Protein AF-A0A815EYW9-F1 (afdb_monomer_lite)

Structure (mmCIF, N/CA/C/O backbone):
data_AF-A0A815EYW9-F1
#
_entry.id   AF-A0A815EYW9-F1
#
loop_
_atom_site.group_PDB
_atom_site.id
_atom_site.type_symbol
_atom_site.label_atom_id
_atom_site.label_alt_id
_atom_site.label_comp_id
_atom_site.label_asym_id
_atom_site.label_entity_id
_atom_site.label_seq_id
_atom_site.pdbx_PDB_ins_code
_atom_site.Cartn_x
_atom_site.Cartn_y
_atom_site.Cartn_z
_atom_site.occupancy
_atom_site.B_iso_or_equiv
_atom_site.auth_seq_id
_atom_site.auth_comp_id
_atom_site.auth_asym_id
_atom_site.auth_atom_id
_atom_site.pdbx_PDB_model_num
ATOM 1 N N . MET A 1 1 ? -16.133 19.645 -0.594 1.00 45.66 1 MET A N 1
ATOM 2 C CA . MET A 1 1 ? -15.242 20.464 0.262 1.00 45.66 1 MET A CA 1
ATOM 3 C C . MET A 1 1 ? -13.765 20.064 0.170 1.00 45.66 1 MET A C 1
ATOM 5 O O . MET A 1 1 ? -12.961 20.954 -0.062 1.00 45.66 1 MET A O 1
ATOM 9 N N . SER A 1 2 ? -13.372 18.782 0.278 1.00 41.81 2 SER A N 1
ATOM 10 C CA . SER A 1 2 ? -11.948 18.373 0.180 1.00 41.81 2 SER A CA 1
ATOM 11 C C . SER A 1 2 ? -11.296 18.682 -1.181 1.00 41.81 2 SER A C 1
ATOM 13 O O . SER A 1 2 ? -10.171 19.174 -1.226 1.00 41.81 2 SER A O 1
ATOM 15 N N . TYR A 1 3 ? -12.027 18.479 -2.282 1.00 49.12 3 TYR A N 1
ATOM 16 C CA . TYR A 1 3 ? -11.547 18.735 -3.647 1.00 49.12 3 TYR A CA 1
ATOM 17 C C . TYR A 1 3 ? -11.274 20.226 -3.934 1.00 49.12 3 TYR A C 1
ATOM 19 O O . TYR A 1 3 ? -10.226 20.585 -4.463 1.00 49.12 3 TYR A O 1
ATOM 27 N N . GLU A 1 4 ? -12.173 21.128 -3.523 1.00 57.00 4 GLU A N 1
ATOM 28 C CA . GLU A 1 4 ? -11.968 22.578 -3.686 1.00 57.00 4 GLU A CA 1
ATOM 29 C C . GLU A 1 4 ? -10.816 23.112 -2.826 1.00 57.00 4 GLU A C 1
ATOM 31 O O . GLU A 1 4 ? -10.097 24.021 -3.247 1.00 57.00 4 GLU A O 1
ATOM 36 N N . TYR A 1 5 ? -10.612 22.536 -1.637 1.00 48.03 5 TYR A N 1
ATOM 37 C CA . TYR A 1 5 ? -9.511 22.916 -0.755 1.00 48.03 5 TYR A CA 1
ATOM 38 C C . TYR A 1 5 ? -8.148 22.507 -1.339 1.00 48.03 5 TYR A C 1
ATOM 40 O O . TYR A 1 5 ? -7.230 23.328 -1.380 1.00 48.03 5 TYR A O 1
ATOM 48 N N . SER A 1 6 ? -8.042 21.286 -1.879 1.00 55.81 6 SER A N 1
ATOM 49 C CA . SER A 1 6 ? -6.850 20.803 -2.597 1.00 55.81 6 SER A CA 1
ATOM 50 C C . SER A 1 6 ? -6.495 21.719 -3.776 1.00 55.81 6 SER A C 1
ATOM 52 O O . SER A 1 6 ? -5.371 22.223 -3.847 1.00 55.81 6 SER A O 1
ATOM 54 N N . LYS A 1 7 ? -7.484 22.077 -4.605 1.00 62.62 7 LYS A N 1
ATOM 55 C CA . LYS A 1 7 ? -7.297 22.977 -5.754 1.00 62.62 7 LYS A CA 1
ATOM 56 C C . LYS A 1 7 ? -6.795 24.372 -5.351 1.00 62.62 7 LYS A C 1
ATOM 58 O O . LYS A 1 7 ? -5.980 24.979 -6.049 1.00 62.62 7 LYS A O 1
ATOM 63 N N . LYS A 1 8 ? -7.258 24.899 -4.210 1.00 62.38 8 LYS A N 1
ATOM 64 C CA . LYS A 1 8 ? -6.829 26.209 -3.687 1.00 62.38 8 LYS A CA 1
ATOM 65 C C . LYS A 1 8 ? -5.396 26.171 -3.139 1.00 62.38 8 LYS A C 1
ATOM 67 O O . LYS A 1 8 ? -4.646 27.125 -3.356 1.00 62.38 8 LYS A O 1
ATOM 72 N N . CYS A 1 9 ? -5.006 25.078 -2.481 1.00 54.28 9 CYS A N 1
ATOM 73 C CA . CYS A 1 9 ? -3.639 24.854 -2.003 1.00 54.28 9 CYS A CA 1
ATOM 74 C C . CYS A 1 9 ? -2.636 24.713 -3.156 1.00 54.28 9 CYS A C 1
ATOM 76 O O . CYS A 1 9 ? -1.601 25.380 -3.132 1.00 54.28 9 CYS A O 1
ATOM 78 N N . GLU A 1 10 ? -2.957 23.929 -4.188 1.00 62.41 10 GLU A N 1
ATOM 79 C CA . GLU A 1 10 ? -2.106 23.779 -5.380 1.00 62.41 10 GLU A CA 1
ATOM 80 C C . GLU A 1 10 ? -1.884 25.121 -6.084 1.00 62.41 10 GLU A C 1
ATOM 82 O O . GLU A 1 10 ? -0.751 25.500 -6.387 1.00 62.41 10 GLU A O 1
ATOM 87 N N . LYS A 1 11 ? -2.956 25.904 -6.248 1.00 63.50 11 LYS A N 1
ATOM 88 C CA . LYS A 1 11 ? -2.894 27.242 -6.848 1.00 63.50 11 LYS A CA 1
ATOM 89 C C . LYS A 1 11 ? -1.984 28.195 -6.070 1.00 63.50 11 LYS A C 1
ATOM 91 O O . LYS A 1 11 ? -1.235 28.965 -6.673 1.00 63.50 11 LYS A O 1
ATOM 96 N N . PHE A 1 12 ? -2.042 28.159 -4.740 1.00 64.94 12 PHE A N 1
ATOM 97 C CA . PHE A 1 12 ? -1.181 28.986 -3.895 1.00 64.94 12 PHE A CA 1
ATOM 98 C C . PHE A 1 12 ? 0.289 28.560 -3.992 1.00 64.94 12 PHE A C 1
ATOM 100 O O . PHE A 1 12 ? 1.167 29.419 -4.097 1.00 64.94 12 PHE A O 1
ATOM 107 N N . LEU A 1 13 ? 0.552 27.250 -4.006 1.00 65.62 13 LEU A N 1
ATOM 108 C CA . LEU A 1 13 ? 1.901 26.700 -4.103 1.00 65.62 13 LEU A CA 1
ATOM 109 C C . LEU A 1 13 ? 2.559 27.102 -5.429 1.00 65.62 13 LEU A C 1
ATOM 111 O O . LEU A 1 13 ? 3.634 27.701 -5.418 1.00 65.62 13 LEU A O 1
ATOM 115 N N . LEU A 1 14 ? 1.877 26.866 -6.556 1.00 67.06 14 LEU A N 1
ATOM 116 C CA . LEU A 1 14 ? 2.385 27.201 -7.890 1.00 67.06 14 LEU A CA 1
ATOM 117 C C . LEU A 1 14 ? 2.622 28.712 -8.025 1.00 67.06 14 LEU A C 1
ATOM 119 O O . LEU A 1 14 ? 3.683 29.122 -8.484 1.00 67.06 14 LEU A O 1
ATOM 123 N N . LYS A 1 15 ? 1.710 29.560 -7.530 1.00 68.75 15 LYS A N 1
ATOM 124 C CA . LYS A 1 15 ? 1.910 31.020 -7.540 1.00 68.75 15 LYS A CA 1
ATOM 125 C C . LYS A 1 15 ? 3.136 31.451 -6.724 1.00 68.75 15 LYS A C 1
ATOM 127 O O . LYS A 1 15 ? 3.850 32.357 -7.134 1.00 68.75 15 LYS A O 1
ATOM 132 N N . LYS A 1 16 ? 3.397 30.812 -5.579 1.00 63.84 16 LYS A N 1
ATOM 133 C CA . LYS A 1 16 ? 4.560 31.124 -4.733 1.00 63.84 16 LYS A CA 1
ATOM 134 C C . LYS A 1 16 ? 5.877 30.661 -5.366 1.00 63.84 16 LYS A C 1
ATOM 136 O O . LYS A 1 16 ? 6.881 31.354 -5.239 1.00 63.84 16 LYS A O 1
ATOM 141 N N . ILE A 1 17 ? 5.865 29.516 -6.046 1.00 64.12 17 ILE A N 1
ATOM 142 C CA . ILE A 1 17 ? 7.034 28.957 -6.739 1.00 64.12 17 ILE A CA 1
ATOM 143 C C . ILE A 1 17 ? 7.377 29.781 -7.986 1.00 64.12 17 ILE A C 1
ATOM 145 O O . ILE A 1 17 ? 8.550 30.056 -8.221 1.00 64.12 17 ILE A O 1
ATOM 149 N N . PHE A 1 18 ? 6.365 30.223 -8.735 1.00 65.12 18 PHE A N 1
ATOM 150 C CA . PHE A 1 18 ? 6.517 30.902 -10.026 1.00 65.12 18 PHE A CA 1
ATOM 151 C C . PHE A 1 18 ? 6.470 32.437 -9.964 1.00 65.12 18 PHE A C 1
ATOM 153 O O . PHE A 1 18 ? 6.302 33.090 -10.991 1.00 65.12 18 PHE A O 1
ATOM 160 N N . ASN A 1 19 ? 6.628 33.037 -8.782 1.00 63.19 19 ASN A N 1
ATOM 161 C CA . ASN A 1 19 ? 6.861 34.477 -8.678 1.00 63.19 19 ASN A CA 1
ATOM 162 C C . ASN A 1 19 ? 8.318 34.817 -9.062 1.00 63.19 19 ASN A C 1
ATOM 164 O O . ASN A 1 19 ? 9.241 34.077 -8.726 1.00 63.19 19 ASN A O 1
ATOM 168 N N . ASN A 1 20 ? 8.500 35.964 -9.732 1.00 54.62 20 ASN A N 1
ATOM 169 C CA . ASN A 1 20 ? 9.712 36.428 -10.439 1.00 54.62 20 ASN A CA 1
ATOM 170 C C . ASN A 1 20 ? 11.041 36.462 -9.651 1.00 54.62 20 ASN A C 1
ATOM 172 O O . ASN A 1 20 ? 12.076 36.757 -10.240 1.00 54.62 20 ASN A O 1
ATOM 176 N N . GLU A 1 21 ? 11.048 36.184 -8.350 1.00 56.31 21 GLU A N 1
ATOM 177 C CA . GLU A 1 21 ? 12.234 36.322 -7.491 1.00 56.31 21 GLU A CA 1
ATOM 178 C C . GLU A 1 21 ? 12.968 34.996 -7.228 1.00 56.31 21 GLU A C 1
ATOM 180 O O . GLU A 1 21 ? 14.055 34.991 -6.652 1.00 56.31 21 GLU A O 1
ATOM 185 N N . ASN A 1 22 ? 12.422 33.856 -7.665 1.00 56.88 22 ASN A N 1
ATOM 186 C CA . ASN A 1 22 ? 13.000 32.552 -7.341 1.00 56.88 22 ASN A CA 1
ATOM 187 C C . ASN A 1 22 ? 14.052 32.101 -8.372 1.00 56.88 22 ASN A C 1
ATOM 189 O O . ASN A 1 22 ? 13.738 31.791 -9.519 1.00 56.88 22 ASN A O 1
ATOM 193 N N . SER A 1 23 ? 15.303 31.944 -7.930 1.00 67.25 23 SER A N 1
ATOM 194 C CA . SER A 1 23 ? 16.438 31.360 -8.677 1.00 67.25 23 SER A CA 1
ATOM 195 C C . SER A 1 23 ? 16.387 29.823 -8.784 1.00 67.25 23 SER A C 1
ATOM 197 O O . SER A 1 23 ? 17.413 29.141 -8.865 1.00 67.25 23 SER A O 1
ATOM 199 N N . LEU A 1 24 ? 15.184 29.254 -8.737 1.00 75.44 24 LEU A N 1
ATOM 200 C CA . LEU A 1 24 ? 14.962 27.833 -8.509 1.00 75.44 24 LEU A CA 1
ATOM 201 C C . LEU A 1 24 ? 15.325 27.018 -9.760 1.00 75.44 24 LEU A C 1
ATOM 203 O O . LEU A 1 24 ? 14.620 27.032 -10.763 1.00 75.44 24 LEU A O 1
ATOM 207 N N . LYS A 1 25 ? 16.453 26.301 -9.691 1.00 78.00 25 LYS A N 1
ATOM 208 C CA . LYS A 1 25 ? 16.972 25.482 -10.803 1.00 78.00 25 LYS A CA 1
ATOM 209 C C . LYS A 1 25 ? 16.334 24.094 -10.890 1.00 78.00 25 LYS A C 1
ATOM 211 O O . LYS A 1 25 ? 16.308 23.519 -11.979 1.00 78.00 25 LYS A O 1
ATOM 216 N N . ILE A 1 26 ? 15.866 23.558 -9.759 1.00 81.44 26 ILE A N 1
ATOM 217 C CA . ILE A 1 26 ? 15.318 22.202 -9.622 1.00 81.44 26 ILE A CA 1
ATOM 218 C C . ILE A 1 26 ? 13.958 22.291 -8.941 1.00 81.44 26 ILE A C 1
ATOM 220 O O . ILE A 1 26 ? 13.882 22.734 -7.796 1.00 81.44 26 ILE A O 1
ATOM 224 N N . PH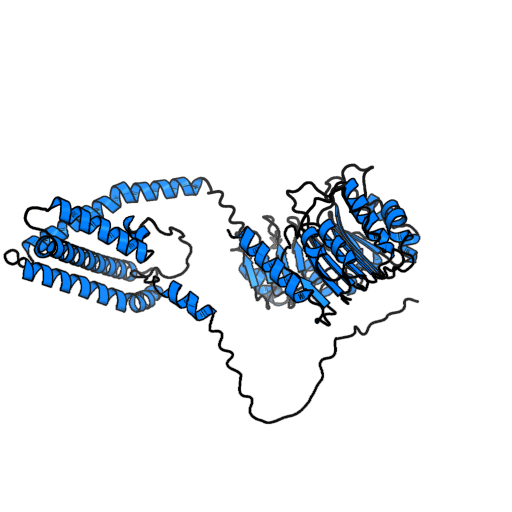E A 1 27 ? 12.907 21.841 -9.622 1.00 81.56 27 PHE A N 1
ATOM 225 C CA . PHE A 1 27 ? 11.563 21.750 -9.059 1.00 81.56 27 PHE A CA 1
ATOM 226 C C . PHE A 1 27 ? 11.092 20.295 -9.013 1.00 81.56 27 PHE A C 1
ATOM 228 O O . PHE A 1 27 ? 11.210 19.578 -10.004 1.00 81.56 27 PHE A O 1
ATOM 235 N N . GLN A 1 28 ? 10.547 19.862 -7.873 1.00 81.25 28 GLN A N 1
ATOM 236 C CA . GLN A 1 28 ? 10.007 18.516 -7.688 1.00 81.25 28 GLN A CA 1
ATOM 237 C C . GLN A 1 28 ? 8.605 18.588 -7.072 1.00 81.25 28 GLN A C 1
ATOM 239 O O . GLN A 1 28 ? 8.437 19.050 -5.944 1.00 81.25 28 GLN A O 1
ATOM 244 N N . CYS A 1 29 ? 7.599 18.115 -7.809 1.00 81.31 29 CYS A N 1
ATOM 245 C CA . CYS A 1 29 ? 6.215 18.007 -7.354 1.00 81.31 29 CYS A CA 1
ATOM 246 C C . CYS A 1 29 ? 5.788 16.534 -7.372 1.00 81.31 29 CYS A C 1
ATOM 248 O O . CYS A 1 29 ? 5.600 15.948 -8.437 1.00 81.31 29 CYS A O 1
ATOM 250 N N . LEU A 1 30 ? 5.680 15.928 -6.184 1.00 70.94 30 LEU A N 1
ATOM 251 C CA . LEU A 1 30 ? 5.340 14.507 -6.010 1.00 70.94 30 LEU A CA 1
ATOM 252 C C . LEU A 1 30 ? 3.858 14.259 -5.693 1.00 70.94 30 LEU A C 1
ATOM 254 O O . LEU A 1 30 ? 3.426 13.107 -5.674 1.00 70.94 30 LEU A O 1
ATOM 258 N N . SER A 1 31 ? 3.082 15.312 -5.434 1.00 71.88 31 SER A N 1
ATOM 259 C CA . SER A 1 31 ? 1.626 15.221 -5.321 1.00 71.88 31 SER A CA 1
ATOM 260 C C . SER A 1 31 ? 1.015 15.064 -6.709 1.00 71.88 31 SER A C 1
ATOM 262 O O . SER A 1 31 ? 1.434 15.755 -7.633 1.00 71.88 31 SER A O 1
ATOM 264 N N . GLU A 1 32 ? 0.027 14.181 -6.851 1.00 68.31 32 GLU A N 1
ATOM 265 C CA . GLU A 1 32 ? -0.734 14.059 -8.097 1.00 68.31 32 GLU A CA 1
ATOM 266 C C . GLU A 1 32 ? -1.485 15.358 -8.364 1.00 68.31 32 GLU A C 1
ATOM 268 O O . GLU A 1 32 ? -2.436 15.685 -7.660 1.00 68.31 32 GLU A O 1
ATOM 273 N N . LEU A 1 33 ? -1.041 16.100 -9.377 1.00 65.69 33 LEU A N 1
ATOM 274 C CA . LEU A 1 33 ? -1.751 17.286 -9.833 1.00 65.69 33 LEU A CA 1
ATOM 275 C C . LEU A 1 33 ? -2.967 16.838 -10.650 1.00 65.69 33 LEU A C 1
ATOM 277 O O . LEU A 1 33 ? -2.840 16.393 -11.796 1.00 65.69 33 LEU A O 1
ATOM 281 N N . TYR A 1 34 ? -4.149 16.952 -10.050 1.00 65.31 34 TYR A N 1
ATOM 282 C CA . TYR A 1 34 ? -5.416 16.692 -10.726 1.00 65.31 34 TYR A CA 1
ATOM 283 C C . TYR A 1 34 ? -5.839 17.943 -11.493 1.00 65.31 34 TYR A C 1
ATOM 285 O O . TYR A 1 34 ? -6.230 18.939 -10.891 1.00 65.31 34 TYR A O 1
ATOM 293 N N . PHE A 1 35 ? -5.766 17.890 -12.829 1.00 58.19 35 PHE A N 1
ATOM 294 C CA . PHE A 1 35 ? -6.266 18.934 -13.732 1.00 58.19 35 PHE A CA 1
ATOM 295 C C . PHE A 1 35 ? -5.950 20.358 -13.246 1.00 58.19 35 PHE A C 1
ATOM 297 O O . PHE A 1 35 ? -6.845 21.161 -12.952 1.00 58.19 35 PHE A O 1
ATOM 304 N N . CYS A 1 36 ? -4.663 20.708 -13.201 1.00 56.72 36 CYS A N 1
ATOM 305 C CA . CYS A 1 36 ? -4.299 22.118 -13.214 1.00 56.72 36 CYS A CA 1
ATOM 306 C C . CYS A 1 36 ? -4.873 22.716 -14.504 1.00 56.72 36 CYS A C 1
ATOM 308 O O . CYS A 1 36 ? -4.387 22.439 -15.597 1.00 56.72 36 CYS A O 1
ATOM 310 N N . ASN A 1 37 ? -5.945 23.507 -14.394 1.00 61.84 37 ASN A N 1
ATOM 311 C CA . ASN A 1 37 ? -6.495 24.240 -15.527 1.00 61.84 37 ASN A CA 1
ATOM 312 C C . ASN A 1 37 ? -5.471 25.310 -15.921 1.00 61.84 37 ASN A C 1
ATOM 314 O O . ASN A 1 37 ? -5.516 26.442 -15.441 1.00 61.84 37 ASN A O 1
ATOM 318 N N . LEU A 1 38 ? -4.516 24.925 -16.767 1.00 59.66 38 LEU A N 1
ATOM 319 C CA . LEU A 1 38 ? -3.381 25.735 -17.217 1.00 59.66 38 LEU A CA 1
ATOM 320 C C . LEU A 1 38 ? -3.806 27.064 -17.845 1.00 59.66 38 LEU A C 1
ATOM 322 O O . LEU A 1 38 ? -3.031 28.017 -17.854 1.00 59.66 38 LEU A O 1
ATOM 326 N N . LYS A 1 39 ? -5.071 27.183 -18.268 1.00 63.03 39 LYS A N 1
ATOM 327 C CA . LYS A 1 39 ? -5.662 28.464 -18.667 1.00 63.03 39 LYS A CA 1
ATOM 328 C C . LYS A 1 39 ? -5.536 29.542 -17.587 1.00 63.03 39 LYS A C 1
ATOM 330 O O . LYS A 1 39 ? -5.384 30.706 -17.938 1.00 63.03 39 LYS A O 1
ATOM 335 N N . GLU A 1 40 ? -5.554 29.180 -16.304 1.00 61.84 40 GLU A N 1
ATOM 336 C CA . GLU A 1 40 ? -5.362 30.126 -15.196 1.00 61.84 40 GLU A CA 1
ATOM 337 C C . GLU A 1 40 ? -3.881 30.467 -14.938 1.00 61.84 40 GLU A C 1
ATOM 339 O O . GLU A 1 40 ? -3.590 31.520 -14.371 1.00 61.84 40 GLU A O 1
ATOM 344 N N . ILE A 1 41 ? -2.946 29.615 -15.382 1.00 63.09 41 ILE A N 1
ATOM 345 C CA . ILE A 1 41 ? -1.487 29.820 -15.277 1.00 63.09 41 ILE A CA 1
ATOM 346 C C . ILE A 1 41 ? -0.978 30.783 -16.359 1.00 63.09 41 ILE A C 1
ATOM 348 O O . ILE A 1 41 ? 0.060 31.406 -16.168 1.00 63.09 41 ILE A O 1
ATOM 352 N N . ASN A 1 42 ? -1.738 31.016 -17.437 1.00 61.91 42 ASN A N 1
ATOM 353 C CA . ASN A 1 42 ? -1.395 31.987 -18.489 1.00 61.91 42 ASN A CA 1
ATOM 354 C C . ASN A 1 42 ? -1.136 33.423 -17.987 1.00 61.91 42 ASN A C 1
ATOM 356 O O . ASN A 1 42 ? -0.539 34.209 -18.714 1.00 61.91 42 ASN A O 1
ATOM 360 N N . ASN A 1 43 ? -1.554 33.762 -16.763 1.00 62.88 43 ASN A N 1
ATOM 361 C CA . ASN A 1 43 ? -1.282 35.062 -16.144 1.00 62.88 43 ASN A CA 1
ATOM 362 C C . ASN A 1 43 ? 0.074 35.135 -15.406 1.00 62.88 43 ASN A C 1
ATOM 364 O O . ASN A 1 43 ? 0.419 36.200 -14.895 1.00 62.88 43 ASN A O 1
ATOM 368 N N . LEU A 1 44 ? 0.830 34.035 -15.302 1.00 61.62 44 LEU A N 1
ATOM 369 C CA . LEU A 1 44 ? 2.179 34.018 -14.726 1.00 61.62 44 LEU A CA 1
ATOM 370 C C . LEU A 1 44 ? 3.217 34.360 -15.809 1.00 61.62 44 LEU A C 1
ATOM 372 O O . LEU A 1 44 ? 3.161 33.855 -16.929 1.00 61.62 44 LEU A O 1
ATOM 376 N N . VAL A 1 45 ? 4.145 35.261 -15.474 1.00 57.66 45 VAL A N 1
ATOM 377 C CA . VAL A 1 45 ? 5.154 35.822 -16.389 1.00 57.66 45 VAL A CA 1
ATOM 378 C C . VAL A 1 45 ? 6.107 34.726 -16.898 1.00 57.66 45 VAL A C 1
ATOM 380 O O . VAL A 1 45 ? 6.560 33.867 -16.149 1.00 57.66 45 VAL A O 1
ATOM 383 N N . SER A 1 46 ? 6.412 34.766 -18.196 1.00 57.44 46 SER A N 1
ATOM 384 C CA . SER A 1 46 ? 6.866 33.644 -19.030 1.00 57.44 46 SER A CA 1
ATOM 385 C C . SER A 1 46 ? 8.357 33.261 -18.984 1.00 57.44 46 SER A C 1
ATOM 387 O O . SER A 1 46 ? 8.814 32.594 -19.904 1.00 57.44 46 SER A O 1
ATOM 389 N N . ASN A 1 47 ? 9.142 33.649 -17.975 1.00 62.50 47 ASN A N 1
ATOM 390 C CA . ASN A 1 47 ? 10.608 33.486 -18.021 1.00 62.50 47 ASN A CA 1
ATOM 391 C C . ASN A 1 47 ? 11.184 32.811 -16.770 1.00 62.50 47 ASN A C 1
ATOM 393 O O . ASN A 1 47 ? 11.992 33.396 -16.049 1.00 62.50 47 ASN A O 1
ATOM 397 N N . ILE A 1 48 ? 10.788 31.566 -16.507 1.00 73.25 48 ILE A N 1
ATOM 398 C CA . ILE A 1 48 ? 11.321 30.811 -15.371 1.00 73.25 48 ILE A CA 1
ATOM 399 C C . ILE A 1 48 ? 12.559 30.016 -15.810 1.00 73.25 48 ILE A C 1
ATOM 401 O O . ILE A 1 48 ? 12.503 29.189 -16.721 1.00 73.25 48 ILE A O 1
ATOM 405 N N . ASN A 1 49 ? 13.687 30.232 -15.130 1.00 82.81 49 ASN A N 1
ATOM 406 C CA . ASN A 1 49 ? 14.963 29.577 -15.431 1.00 82.81 49 ASN A CA 1
ATOM 407 C C . ASN A 1 49 ? 15.120 28.211 -14.725 1.00 82.81 49 ASN A C 1
ATOM 409 O O . ASN A 1 49 ? 16.104 27.973 -14.022 1.00 82.81 49 ASN A O 1
ATOM 413 N N . ILE A 1 50 ? 14.135 27.319 -14.878 1.00 88.62 50 ILE A N 1
ATOM 414 C CA . ILE A 1 50 ? 14.223 25.941 -14.368 1.00 88.62 50 ILE A CA 1
ATOM 415 C C . ILE A 1 50 ? 15.031 25.095 -15.355 1.00 88.62 50 ILE A C 1
ATOM 417 O O . ILE A 1 50 ? 14.732 25.066 -16.547 1.00 88.62 50 ILE A O 1
ATOM 421 N N . HIS A 1 51 ? 16.024 24.363 -14.844 1.00 92.81 51 HIS A N 1
ATOM 422 C CA . HIS A 1 51 ? 16.828 23.425 -15.632 1.00 92.81 51 HIS A CA 1
ATOM 423 C C . HIS A 1 51 ? 16.419 21.966 -15.422 1.00 92.81 51 HIS A C 1
ATOM 425 O O . HIS A 1 51 ? 16.606 21.161 -16.333 1.00 92.81 51 HIS A O 1
ATOM 431 N N . SER A 1 52 ? 15.861 21.627 -14.255 1.00 93.38 52 SER A N 1
ATOM 432 C CA . SER A 1 52 ? 15.389 20.282 -13.927 1.00 93.38 52 SER A CA 1
ATOM 433 C C . SER A 1 52 ? 13.992 20.316 -13.317 1.00 93.38 52 SER A C 1
ATOM 435 O O . SER A 1 52 ? 13.739 21.058 -12.365 1.00 93.38 52 SER A O 1
ATOM 437 N N . LEU A 1 53 ? 13.093 19.499 -13.855 1.00 93.12 53 LEU A N 1
ATOM 438 C CA . LEU A 1 53 ? 11.699 19.418 -13.441 1.00 93.12 53 LEU A CA 1
ATOM 439 C C . LEU A 1 53 ? 11.318 17.954 -13.229 1.00 93.12 53 LEU A C 1
ATOM 441 O O . LEU A 1 53 ? 11.416 17.155 -14.155 1.00 93.12 53 LEU A O 1
ATOM 445 N N . SER A 1 54 ? 10.865 17.618 -12.024 1.00 93.00 54 SER A N 1
ATOM 446 C CA . SER A 1 54 ? 10.274 16.323 -11.692 1.00 93.00 54 SER A CA 1
ATOM 447 C C . SER A 1 54 ? 8.811 16.507 -11.306 1.00 93.00 54 SER A C 1
ATOM 449 O O . SER A 1 54 ? 8.498 17.293 -10.409 1.00 93.00 54 SER A O 1
ATOM 451 N N . LEU A 1 55 ? 7.905 15.828 -12.003 1.00 91.75 55 LEU A N 1
ATOM 452 C CA . LEU A 1 55 ? 6.474 16.070 -11.893 1.00 91.75 55 LEU A CA 1
ATOM 453 C C . LEU A 1 55 ? 5.690 14.758 -11.866 1.00 91.75 55 LEU A C 1
ATOM 455 O O . LEU A 1 55 ? 5.868 13.899 -12.730 1.00 91.75 55 LEU A O 1
ATOM 459 N N . LYS A 1 56 ? 4.791 14.628 -10.885 1.00 90.12 56 LYS A N 1
ATOM 460 C CA . LYS A 1 56 ? 3.777 13.575 -10.831 1.00 90.12 56 LYS A CA 1
ATOM 461 C C . LYS A 1 56 ? 2.433 14.123 -11.331 1.00 90.12 56 LYS A C 1
ATOM 463 O O . LYS A 1 56 ? 1.763 14.865 -10.618 1.00 90.12 56 LYS A O 1
ATOM 468 N N . SER A 1 57 ? 2.042 13.789 -12.560 1.00 87.19 57 SER A N 1
ATOM 469 C CA . SER A 1 57 ? 0.800 14.284 -13.179 1.00 87.19 57 SER A CA 1
ATOM 470 C C . SER A 1 57 ? -0.251 13.196 -13.278 1.00 87.19 57 SER A C 1
ATOM 472 O O . SER A 1 57 ? 0.063 12.093 -13.723 1.00 87.19 57 SER A O 1
ATOM 474 N N . ALA A 1 58 ? -1.515 13.519 -13.011 1.00 85.12 58 ALA A N 1
ATOM 475 C CA . ALA A 1 58 ? -2.588 12.665 -13.503 1.00 85.12 58 ALA A CA 1
ATOM 476 C C . ALA A 1 58 ? -2.554 12.663 -15.042 1.00 85.12 58 ALA A C 1
ATOM 478 O O . ALA A 1 58 ? -2.342 11.619 -15.634 1.00 85.12 58 ALA A O 1
ATOM 479 N N . ASP A 1 59 ? -2.618 13.826 -15.694 1.00 84.12 59 ASP A N 1
ATOM 480 C CA . ASP A 1 59 ? -2.682 13.951 -17.158 1.00 84.12 59 ASP A CA 1
ATOM 481 C C . ASP A 1 59 ? -1.302 14.180 -17.802 1.00 84.12 59 ASP A C 1
ATOM 483 O O . ASP A 1 59 ? -0.596 15.149 -17.494 1.00 84.12 59 ASP A O 1
ATOM 487 N N . PHE A 1 60 ? -0.935 13.301 -18.733 1.00 84.75 60 PHE A N 1
ATOM 488 C CA . PHE A 1 60 ? 0.307 13.385 -19.494 1.00 84.75 60 PHE A CA 1
ATOM 489 C C . PHE A 1 60 ? 0.385 14.651 -20.361 1.00 84.75 60 PHE A C 1
ATOM 491 O O . PHE A 1 60 ? 1.428 15.301 -20.386 1.00 84.75 60 PHE A O 1
ATOM 498 N N . ILE A 1 61 ? -0.696 15.063 -21.031 1.00 85.00 61 ILE A N 1
ATOM 499 C CA . ILE A 1 61 ? -0.669 16.226 -21.942 1.00 85.00 61 ILE A CA 1
ATOM 500 C C . ILE A 1 61 ? -0.495 17.522 -21.157 1.00 85.00 61 ILE A C 1
ATOM 502 O O . ILE A 1 61 ? 0.323 18.373 -21.522 1.00 85.00 61 ILE A O 1
ATOM 506 N N . SER A 1 62 ? -1.204 17.645 -20.035 1.00 83.69 62 SER A N 1
ATOM 507 C CA . SER A 1 62 ? -1.026 18.762 -19.108 1.00 83.69 62 SER A CA 1
ATOM 508 C C . SER A 1 62 ? 0.426 18.901 -18.643 1.00 83.69 62 SER A C 1
ATOM 510 O O . SER A 1 62 ? 0.913 20.023 -18.516 1.00 83.69 62 SER A O 1
ATOM 512 N N . ALA A 1 63 ? 1.166 17.802 -18.470 1.00 88.25 63 ALA A N 1
ATOM 513 C CA . ALA A 1 63 ? 2.572 17.873 -18.082 1.00 88.25 63 ALA A CA 1
ATOM 514 C C . ALA A 1 63 ? 3.457 18.520 -19.165 1.00 88.25 63 ALA A C 1
ATOM 516 O O . ALA A 1 63 ? 4.346 19.303 -18.836 1.00 88.25 63 ALA A O 1
ATOM 517 N N . PHE A 1 64 ? 3.188 18.274 -20.453 1.00 86.94 64 PHE A N 1
ATOM 518 C CA . PHE A 1 64 ? 3.962 18.881 -21.546 1.00 86.94 64 PHE A CA 1
ATOM 519 C C . PHE A 1 64 ? 3.635 20.356 -21.776 1.00 86.94 64 PHE A C 1
ATOM 521 O O . PHE A 1 64 ? 4.457 21.092 -22.309 1.00 86.94 64 PHE A O 1
ATOM 528 N N . SER A 1 65 ? 2.484 20.847 -21.327 1.00 86.44 65 SER A N 1
ATOM 529 C CA . SER A 1 65 ? 2.198 22.283 -21.411 1.00 86.44 65 SER A CA 1
ATOM 530 C C . SER A 1 65 ? 3.159 23.149 -20.570 1.00 86.44 65 SER A C 1
ATOM 532 O O . SER A 1 65 ? 3.348 24.325 -20.885 1.00 86.44 65 SER A O 1
ATOM 534 N N . PHE A 1 66 ? 3.819 22.577 -19.547 1.00 86.75 66 PHE A N 1
ATOM 535 C CA . PHE A 1 66 ? 4.794 23.290 -18.709 1.00 86.75 66 PHE A CA 1
ATOM 536 C C . PHE A 1 66 ? 5.986 23.814 -19.508 1.00 86.75 66 PHE A C 1
ATOM 538 O O . PHE A 1 66 ? 6.536 24.864 -19.179 1.00 86.75 66 PHE A O 1
ATOM 545 N N . PHE A 1 67 ? 6.325 23.141 -20.605 1.00 89.31 67 PHE A N 1
ATOM 546 C CA . PHE A 1 67 ? 7.382 23.551 -21.518 1.00 89.31 67 PHE A CA 1
ATOM 547 C C . PHE A 1 67 ? 7.182 24.958 -22.098 1.00 89.31 67 PHE A C 1
ATOM 549 O O . PHE A 1 67 ? 8.168 25.651 -22.346 1.00 89.31 67 PHE A O 1
ATOM 556 N N . LYS A 1 68 ? 5.932 25.431 -22.221 1.00 87.06 68 LYS A N 1
ATOM 557 C CA . LYS A 1 68 ? 5.624 26.814 -22.625 1.00 87.06 68 LYS A CA 1
ATOM 558 C C . LYS A 1 68 ? 6.198 27.854 -21.654 1.00 87.06 68 LYS A C 1
ATOM 560 O O . LYS A 1 68 ? 6.489 28.974 -22.062 1.00 87.06 68 LYS A O 1
ATOM 565 N N . TYR A 1 69 ? 6.353 27.487 -20.384 1.00 85.56 69 TYR A N 1
ATOM 566 C CA . TYR A 1 69 ? 6.799 28.374 -19.308 1.00 85.56 69 TYR A CA 1
ATOM 567 C C . TYR A 1 69 ? 8.249 28.113 -18.869 1.00 85.56 69 TYR A C 1
ATOM 569 O O . TYR A 1 69 ? 8.824 28.932 -18.152 1.00 85.56 69 TYR A O 1
ATOM 577 N N . THR A 1 70 ? 8.853 26.999 -19.296 1.00 88.94 70 THR A N 1
ATOM 578 C CA . THR A 1 70 ? 10.232 26.615 -18.946 1.00 88.94 70 THR A CA 1
ATOM 579 C C . THR A 1 70 ? 11.074 26.327 -20.199 1.00 88.94 70 THR A C 1
ATOM 581 O O . THR A 1 70 ? 11.452 25.179 -20.442 1.00 88.94 70 THR A O 1
ATOM 584 N N . PRO A 1 71 ? 11.401 27.347 -21.013 1.00 89.56 71 PRO A N 1
ATOM 585 C CA . PRO A 1 71 ? 12.148 27.159 -22.262 1.00 89.56 71 PRO A CA 1
ATOM 586 C C . PRO A 1 71 ? 13.595 26.671 -22.056 1.00 89.56 71 PRO A C 1
ATOM 588 O O . PRO A 1 71 ? 14.181 26.085 -22.962 1.00 89.56 71 PRO A O 1
ATOM 591 N N . ASN A 1 72 ? 14.166 26.875 -20.862 1.00 91.62 72 ASN A N 1
ATOM 592 C CA . ASN A 1 72 ? 15.537 26.477 -20.510 1.00 91.62 72 ASN A CA 1
ATOM 593 C C . ASN A 1 72 ? 15.627 25.090 -19.841 1.00 91.62 72 ASN A C 1
ATOM 595 O O . ASN A 1 72 ? 16.677 24.746 -19.275 1.00 91.62 72 ASN A O 1
ATOM 599 N N . LEU A 1 73 ? 14.538 24.312 -19.867 1.00 94.38 73 LEU A N 1
ATOM 600 C CA . LEU A 1 73 ? 14.482 23.000 -19.234 1.00 94.38 73 LEU A CA 1
ATOM 601 C C . LEU A 1 73 ? 15.395 22.007 -19.961 1.00 94.38 73 LEU A C 1
ATOM 603 O O . LEU A 1 73 ? 15.228 21.751 -21.150 1.00 94.38 73 LEU A O 1
ATOM 607 N N . LYS A 1 74 ? 16.341 21.424 -19.221 1.00 96.38 74 LYS A N 1
ATOM 608 C CA . LYS A 1 74 ? 17.289 20.423 -19.728 1.00 96.38 74 LYS A CA 1
ATOM 609 C C . LYS A 1 74 ? 16.944 19.010 -19.279 1.00 96.38 74 LYS A C 1
ATOM 611 O O . LYS A 1 74 ? 17.206 18.063 -20.013 1.00 96.38 74 LYS A O 1
ATOM 616 N N . ILE A 1 75 ? 16.380 18.861 -18.081 1.00 96.88 75 ILE A N 1
ATOM 617 C CA . ILE A 1 75 ? 16.043 17.571 -17.480 1.00 96.88 75 ILE A CA 1
ATOM 618 C C . ILE A 1 75 ? 14.560 17.559 -17.134 1.00 96.88 75 ILE A C 1
ATOM 620 O O . ILE A 1 75 ? 14.088 18.418 -16.390 1.00 96.88 75 ILE A O 1
ATOM 624 N N . PHE A 1 76 ? 13.844 16.557 -17.629 1.00 96.19 76 PHE A N 1
ATOM 625 C CA . PHE A 1 76 ? 12.436 16.362 -17.318 1.00 96.19 76 PHE A CA 1
ATOM 626 C C . PHE A 1 76 ? 12.194 14.933 -16.836 1.00 96.19 76 PHE A C 1
ATOM 628 O O . PHE A 1 76 ? 12.521 13.977 -17.532 1.00 96.19 76 PHE A O 1
ATOM 635 N N . ASN A 1 77 ? 11.647 14.795 -15.631 1.00 96.12 77 ASN A N 1
ATOM 636 C CA . ASN A 1 77 ? 11.210 13.533 -15.052 1.00 96.12 77 ASN A CA 1
ATOM 637 C C . ASN A 1 77 ? 9.695 13.580 -14.849 1.00 96.12 77 ASN A C 1
ATOM 639 O O . ASN A 1 77 ? 9.197 14.341 -14.023 1.00 96.12 77 ASN A O 1
ATOM 643 N N . LEU A 1 78 ? 8.961 12.786 -15.615 1.00 94.75 78 LEU A N 1
ATOM 644 C CA . LEU A 1 78 ? 7.510 12.741 -15.581 1.00 94.75 78 LEU A CA 1
ATOM 645 C C . LEU A 1 78 ? 7.049 11.375 -15.083 1.00 94.75 78 LEU A C 1
ATOM 647 O O . LEU A 1 78 ? 7.326 10.355 -15.707 1.00 94.75 78 LEU A O 1
ATOM 651 N N . ILE A 1 79 ? 6.290 11.363 -13.992 1.00 93.62 79 ILE A N 1
ATOM 652 C CA . ILE A 1 79 ? 5.547 10.194 -13.524 1.00 93.62 79 ILE A CA 1
ATOM 653 C C . ILE A 1 79 ? 4.071 10.485 -13.761 1.00 93.62 79 ILE A C 1
ATOM 655 O O . ILE A 1 79 ? 3.548 11.467 -13.242 1.00 93.62 79 ILE A O 1
ATOM 659 N N . THR A 1 80 ? 3.381 9.652 -14.525 1.00 91.25 80 THR A N 1
ATOM 660 C CA . THR A 1 80 ? 1.952 9.837 -14.781 1.00 91.25 80 THR A CA 1
ATOM 661 C C . THR A 1 80 ? 1.158 8.564 -14.554 1.00 91.25 80 THR A C 1
ATOM 663 O O . THR A 1 80 ? 1.704 7.473 -14.703 1.00 91.25 80 THR A O 1
ATOM 666 N N . THR A 1 81 ? -0.092 8.716 -14.116 1.00 85.88 81 THR A N 1
ATOM 667 C CA . THR A 1 81 ? -0.989 7.611 -13.748 1.00 85.88 81 THR A CA 1
ATOM 668 C C . THR A 1 81 ? -2.166 7.414 -14.704 1.00 85.88 81 THR A C 1
ATOM 670 O O . THR A 1 81 ? -2.877 6.423 -14.572 1.00 85.88 81 THR A O 1
ATOM 673 N N . THR A 1 82 ? -2.417 8.330 -15.649 1.00 79.62 82 THR A N 1
ATOM 674 C CA . THR A 1 82 ? -3.589 8.210 -16.533 1.00 79.62 82 THR A CA 1
ATOM 675 C C . THR A 1 82 ? -3.249 7.583 -17.876 1.00 79.62 82 THR A C 1
ATOM 677 O O . THR A 1 82 ? -2.199 7.826 -18.471 1.00 79.62 82 THR A O 1
ATOM 680 N N . SER A 1 83 ? -4.200 6.799 -18.375 1.00 67.38 83 SER A N 1
ATOM 681 C CA . SER A 1 83 ? -4.180 6.202 -19.710 1.00 67.38 83 SER A CA 1
ATOM 682 C C . SER A 1 83 ? -4.668 7.160 -20.803 1.00 67.38 83 SER A C 1
ATOM 684 O O . SER A 1 83 ? -4.441 6.918 -21.985 1.00 67.38 83 SER A O 1
ATOM 686 N N . TYR A 1 84 ? -5.344 8.261 -20.459 1.00 75.62 84 TYR A N 1
ATOM 687 C CA . TYR A 1 84 ? -6.042 9.091 -21.442 1.00 75.62 84 TYR A CA 1
ATOM 688 C C . TYR A 1 84 ? -5.138 10.150 -22.080 1.00 75.62 84 TYR A C 1
ATOM 690 O O . TYR A 1 84 ? -5.064 11.292 -21.635 1.00 75.62 84 TYR A O 1
ATOM 698 N N . LEU A 1 85 ? -4.522 9.800 -23.211 1.00 74.38 85 LEU A N 1
ATOM 699 C CA . LEU A 1 85 ? -3.967 10.791 -24.136 1.00 74.38 85 LEU A CA 1
ATOM 700 C C . LEU A 1 85 ? -5.084 11.357 -25.021 1.00 74.38 85 LEU A C 1
ATOM 702 O O . LEU A 1 85 ? -5.539 10.703 -25.961 1.00 74.38 85 LEU A O 1
ATOM 706 N N . HIS A 1 86 ? -5.543 12.572 -24.721 1.00 77.81 86 HIS A N 1
ATOM 707 C CA . HIS A 1 86 ? -6.469 13.302 -25.588 1.00 77.81 86 HIS A CA 1
ATOM 708 C C . HIS A 1 86 ? -5.802 13.733 -26.907 1.00 77.81 86 HIS A C 1
ATOM 710 O O . HIS A 1 86 ? -4.696 14.255 -26.930 1.00 77.81 86 HIS A O 1
ATOM 716 N N . ASP A 1 87 ? -6.511 13.623 -28.031 1.00 72.44 87 ASP A N 1
ATOM 717 C CA . ASP A 1 87 ? -5.974 14.031 -29.343 1.00 72.44 87 ASP A CA 1
ATOM 718 C C . ASP A 1 87 ? -5.714 15.534 -29.489 1.00 72.44 87 ASP A C 1
ATOM 720 O O . ASP A 1 87 ? -5.024 15.967 -30.412 1.00 72.44 87 ASP A O 1
ATOM 724 N N . LYS A 1 88 ? -6.291 16.350 -28.605 1.00 76.12 88 LYS A N 1
ATOM 725 C CA . LYS A 1 88 ? -6.078 17.796 -28.593 1.00 76.12 88 LYS A CA 1
ATOM 726 C C . LYS A 1 88 ? -4.787 18.121 -27.851 1.00 76.12 88 LYS A C 1
ATOM 728 O O . LYS A 1 88 ? -4.820 18.763 -26.805 1.00 76.12 88 LYS A O 1
ATOM 733 N N . LEU A 1 89 ? -3.656 17.707 -28.416 1.00 72.69 89 LEU A N 1
ATOM 734 C CA . LEU A 1 89 ? -2.434 18.455 -28.165 1.00 72.69 89 LEU A CA 1
ATOM 735 C C . LEU A 1 89 ? -2.657 19.859 -28.730 1.00 72.69 89 LEU A C 1
ATOM 737 O O . LEU A 1 89 ? -3.135 20.001 -29.860 1.00 72.69 89 LEU A O 1
ATOM 741 N N . ASP A 1 90 ? -2.382 20.880 -27.925 1.00 73.62 90 ASP A N 1
ATOM 742 C CA . ASP A 1 90 ? -2.480 22.262 -28.377 1.00 73.62 90 ASP A CA 1
ATOM 743 C C . ASP A 1 90 ? -1.564 22.418 -29.596 1.00 73.62 90 ASP A C 1
ATOM 745 O O . ASP A 1 90 ? -0.350 22.231 -29.486 1.00 73.62 90 ASP A O 1
ATOM 749 N N . LYS A 1 91 ? -2.142 22.680 -30.778 1.00 78.12 91 LYS A N 1
ATOM 750 C CA . LYS A 1 91 ? -1.386 22.775 -32.042 1.00 78.12 91 LYS A CA 1
ATOM 751 C C . LYS A 1 91 ? -0.324 23.879 -31.989 1.00 78.12 91 LYS A C 1
ATOM 753 O O . LYS A 1 91 ? 0.583 23.885 -32.813 1.00 78.12 91 LYS A O 1
ATOM 758 N N . ASP A 1 92 ? -0.437 24.761 -31.003 1.00 78.19 92 ASP A N 1
ATOM 759 C CA . ASP A 1 92 ? 0.424 25.911 -30.785 1.00 78.19 92 ASP A CA 1
ATOM 760 C C . ASP A 1 92 ? 1.686 25.585 -29.950 1.00 78.19 92 ASP A C 1
ATOM 762 O O . ASP A 1 92 ? 2.560 26.442 -29.802 1.00 78.19 92 ASP A O 1
ATOM 766 N N . LEU A 1 93 ? 1.823 24.367 -29.400 1.00 84.06 93 LEU A N 1
ATOM 767 C CA . LEU A 1 93 ? 3.022 23.939 -28.660 1.00 84.06 93 LEU A CA 1
ATOM 768 C C . LEU A 1 93 ? 4.132 23.474 -29.618 1.00 84.06 93 LEU A C 1
ATOM 770 O O . LEU A 1 93 ? 4.231 22.301 -29.968 1.00 84.06 93 LEU A O 1
ATOM 774 N N . ASP A 1 94 ? 5.001 24.403 -30.008 1.00 87.62 94 ASP A N 1
ATOM 775 C CA . ASP A 1 94 ? 6.240 24.123 -30.743 1.00 87.62 94 ASP A CA 1
ATOM 776 C C . ASP A 1 94 ? 7.374 23.733 -29.771 1.00 87.62 94 ASP A C 1
ATOM 778 O O . ASP A 1 94 ? 8.175 24.577 -29.356 1.00 87.62 94 ASP A O 1
ATOM 782 N N . LEU A 1 95 ? 7.431 22.453 -29.369 1.00 91.00 95 LEU A N 1
ATOM 783 C CA . LEU A 1 95 ? 8.458 21.958 -28.433 1.00 91.00 95 LEU A CA 1
ATOM 784 C C . LEU A 1 95 ? 9.843 21.823 -29.086 1.00 91.00 95 LEU A C 1
ATOM 786 O O . LEU A 1 95 ? 10.831 21.669 -28.371 1.00 91.00 95 LEU A O 1
ATOM 790 N N . SER A 1 96 ? 9.945 21.950 -30.415 1.00 90.38 96 SER A N 1
ATOM 791 C CA . SER A 1 96 ? 11.211 21.805 -31.155 1.00 90.38 96 SER A CA 1
ATOM 792 C C . SER A 1 96 ? 12.276 22.838 -30.762 1.00 90.38 96 SER A C 1
ATOM 794 O O . SER A 1 96 ? 13.475 22.619 -30.931 1.00 90.38 96 SER A O 1
ATOM 796 N N . LYS A 1 97 ? 11.851 23.969 -30.187 1.00 91.81 97 LYS A N 1
ATOM 797 C CA . LYS A 1 97 ? 12.740 25.034 -29.698 1.00 91.81 97 LYS A CA 1
ATOM 798 C C . LYS A 1 97 ? 13.410 24.700 -28.367 1.00 91.81 97 LYS A C 1
ATOM 800 O O . LYS A 1 97 ? 14.345 25.395 -27.965 1.00 91.81 97 LYS A O 1
ATOM 805 N N . ILE A 1 98 ? 12.932 23.675 -27.670 1.00 93.31 98 ILE A N 1
ATOM 806 C CA . ILE A 1 98 ? 13.359 23.354 -26.314 1.00 93.31 98 ILE A CA 1
ATOM 807 C C . ILE A 1 98 ? 14.495 22.348 -26.375 1.00 93.31 98 ILE A C 1
ATOM 809 O O . ILE A 1 98 ? 14.353 21.245 -26.893 1.00 93.31 98 ILE A O 1
ATOM 813 N N . LYS A 1 99 ? 15.632 22.728 -25.793 1.00 95.62 99 LYS A N 1
ATOM 814 C CA . LYS A 1 99 ? 16.836 21.895 -25.744 1.00 95.62 99 LYS A CA 1
ATOM 815 C C . LYS A 1 99 ? 16.796 20.944 -24.549 1.00 95.62 99 LYS A C 1
ATOM 817 O O . LYS A 1 99 ? 17.599 21.066 -23.625 1.00 95.62 99 LYS A O 1
ATOM 822 N N . LEU A 1 100 ? 15.842 20.017 -24.567 1.00 96.81 100 LEU A N 1
ATOM 823 C CA . LEU A 1 100 ? 15.736 18.980 -23.548 1.00 96.81 100 LEU A CA 1
ATOM 824 C C . LEU A 1 100 ? 16.842 17.937 -23.763 1.00 96.81 100 LEU A C 1
ATOM 826 O O . LEU A 1 100 ? 16.873 17.277 -24.797 1.00 96.81 100 LEU A O 1
ATOM 830 N N . GLU A 1 101 ? 17.741 17.798 -22.788 1.00 97.56 101 GLU A N 1
ATOM 831 C CA . GLU A 1 101 ? 18.891 16.885 -22.836 1.00 97.56 101 GLU A CA 1
ATOM 832 C C . GLU A 1 101 ? 18.548 15.504 -22.255 1.00 97.56 101 GLU A C 1
ATOM 834 O O . GLU A 1 101 ? 19.032 14.488 -22.758 1.00 97.56 101 GLU A O 1
ATOM 839 N N . LYS A 1 102 ? 17.724 15.446 -21.196 1.00 97.88 102 LYS A N 1
ATOM 840 C CA . LYS A 1 102 ? 17.351 14.197 -20.509 1.00 97.88 102 LYS A CA 1
ATOM 841 C C . LYS A 1 102 ? 15.849 14.107 -20.262 1.00 97.88 102 LYS A C 1
ATOM 843 O O . LYS A 1 102 ? 15.274 14.997 -19.631 1.00 97.88 102 LYS A O 1
ATOM 848 N N . LEU A 1 103 ? 15.247 12.995 -20.674 1.00 96.88 103 LEU A N 1
ATOM 849 C CA . LEU A 1 103 ? 13.842 12.680 -20.430 1.00 96.88 103 LEU A CA 1
ATOM 850 C C . LEU A 1 103 ? 13.714 11.349 -19.684 1.00 96.88 103 LEU A C 1
ATOM 852 O O . LEU A 1 103 ? 14.141 10.311 -20.185 1.00 96.88 103 LEU A O 1
ATOM 856 N N . TYR A 1 104 ? 13.090 11.386 -18.510 1.00 97.12 104 TYR A N 1
ATOM 857 C CA . TYR A 1 104 ? 12.665 10.213 -17.753 1.00 97.12 104 TYR A CA 1
ATOM 858 C C . TYR A 1 104 ? 11.145 10.196 -17.747 1.00 97.12 104 TYR A C 1
ATOM 860 O O . TYR A 1 104 ? 10.517 11.150 -17.291 1.00 97.12 104 TYR A O 1
ATOM 868 N N . LEU A 1 105 ? 10.546 9.132 -18.259 1.00 95.75 105 LEU A N 1
ATOM 869 C CA . LEU A 1 105 ? 9.103 9.008 -18.338 1.00 95.75 105 LEU A CA 1
ATOM 870 C C . LEU A 1 105 ? 8.653 7.702 -17.700 1.00 95.75 105 LEU A C 1
ATOM 872 O O . LEU A 1 105 ? 9.012 6.629 -18.168 1.00 95.75 105 LEU A O 1
ATOM 876 N N . THR A 1 106 ? 7.825 7.798 -16.665 1.00 94.56 106 THR A N 1
ATOM 877 C CA . THR A 1 106 ? 7.156 6.664 -16.028 1.00 94.56 106 THR A CA 1
ATOM 878 C C . THR A 1 106 ? 5.652 6.767 -16.243 1.00 94.56 106 THR A C 1
ATOM 880 O O . THR A 1 106 ? 4.986 7.601 -15.634 1.00 94.56 106 THR A O 1
ATOM 883 N N . LEU A 1 107 ? 5.115 5.903 -17.096 1.00 92.31 107 LEU A N 1
ATOM 884 C CA . LEU A 1 107 ? 3.690 5.753 -17.372 1.00 92.31 107 LEU A CA 1
ATOM 885 C C . LEU A 1 107 ? 3.150 4.584 -16.543 1.00 92.31 107 LEU A C 1
ATOM 887 O O . LEU A 1 107 ? 3.349 3.417 -16.890 1.00 92.31 107 LEU A O 1
ATOM 891 N N . LYS A 1 108 ? 2.486 4.899 -15.429 1.00 89.38 108 LYS A N 1
ATOM 892 C CA . LYS A 1 108 ? 1.711 3.955 -14.617 1.00 89.38 108 LYS A CA 1
ATOM 893 C C . LYS A 1 108 ? 0.291 3.915 -15.171 1.00 89.38 108 LYS A C 1
ATOM 895 O O . LYS A 1 108 ? -0.361 4.944 -15.194 1.00 89.38 108 LYS A O 1
ATOM 900 N N . ILE A 1 109 ? -0.174 2.773 -15.648 1.00 82.25 109 ILE A N 1
ATOM 901 C CA . ILE A 1 109 ? -1.549 2.602 -16.118 1.00 82.25 109 ILE A CA 1
ATOM 902 C C . ILE A 1 109 ? -2.211 1.647 -15.151 1.00 82.25 109 ILE A C 1
ATOM 904 O O . ILE A 1 109 ? -1.671 0.577 -14.867 1.00 82.25 109 ILE A O 1
ATOM 908 N N . ASP A 1 110 ? -3.344 2.071 -14.608 1.00 77.75 110 ASP A N 1
ATOM 909 C CA . ASP A 1 110 ? -4.167 1.206 -13.782 1.00 77.75 110 ASP A CA 1
ATOM 910 C C . ASP A 1 110 ? -4.674 0.042 -14.646 1.00 77.75 110 ASP A C 1
ATOM 912 O O . ASP A 1 110 ? -5.150 0.257 -15.761 1.00 77.75 110 ASP A O 1
ATOM 916 N N . ALA A 1 111 ? -4.551 -1.193 -14.154 1.00 68.12 111 ALA A N 1
ATOM 917 C CA . ALA A 1 111 ? -4.948 -2.395 -14.890 1.00 68.12 111 ALA A CA 1
ATOM 918 C C . ALA A 1 111 ? -6.444 -2.394 -15.259 1.00 68.12 111 ALA A C 1
ATOM 920 O O . ALA A 1 111 ? -6.860 -3.109 -16.172 1.00 68.12 111 ALA A O 1
ATOM 921 N N . SER A 1 112 ? -7.242 -1.599 -14.540 1.00 72.75 112 SER A N 1
ATOM 922 C CA . SER A 1 112 ? -8.675 -1.427 -14.777 1.00 72.75 112 SER A CA 1
ATOM 923 C C . SER A 1 112 ? -9.007 -0.478 -15.935 1.00 72.75 112 SER A C 1
ATOM 925 O O . SER A 1 112 ? -10.037 -0.657 -16.589 1.00 72.75 112 SER A O 1
ATOM 927 N N . ASP A 1 113 ? -8.144 0.499 -16.226 1.00 67.19 113 ASP A N 1
ATOM 928 C CA . ASP A 1 113 ? -8.370 1.467 -17.292 1.00 67.19 113 ASP A CA 1
ATOM 929 C C . ASP A 1 113 ? -7.896 0.913 -18.637 1.00 67.19 113 ASP A C 1
ATOM 931 O O . ASP A 1 113 ? -6.877 0.228 -18.741 1.00 67.19 113 ASP A O 1
ATOM 935 N N . SER A 1 114 ? -8.648 1.216 -19.700 1.00 57.19 114 SER A N 1
ATOM 936 C CA . SER A 1 114 ? -8.339 0.748 -21.051 1.00 57.19 114 SER A CA 1
ATOM 937 C C . SER A 1 114 ? -6.872 1.025 -21.392 1.00 57.19 114 SER A C 1
ATOM 939 O O . SER A 1 114 ? -6.437 2.176 -21.418 1.00 57.19 114 SER A O 1
ATOM 941 N N . LEU A 1 115 ? -6.140 -0.062 -21.630 1.00 63.12 115 LEU A N 1
ATOM 942 C CA . LEU A 1 115 ? -4.712 -0.118 -21.928 1.00 63.12 115 LEU A CA 1
ATOM 943 C C . LEU A 1 115 ? -4.288 0.886 -23.012 1.00 63.12 115 LEU A C 1
ATOM 945 O O . LEU A 1 115 ? -5.108 1.218 -23.870 1.00 63.12 115 LEU A O 1
ATOM 949 N N . ILE A 1 116 ? -3.005 1.296 -23.031 1.00 69.31 116 ILE A N 1
ATOM 950 C CA . ILE A 1 116 ? -2.468 2.165 -24.094 1.00 69.31 116 ILE A CA 1
ATOM 951 C C . ILE A 1 116 ? -2.742 1.532 -25.453 1.00 69.31 116 ILE A C 1
ATOM 953 O O . ILE A 1 116 ? -2.068 0.598 -25.885 1.00 69.31 116 ILE A O 1
ATOM 957 N N . GLY A 1 117 ? -3.766 2.052 -26.124 1.00 77.06 117 GLY A N 1
ATOM 958 C CA . GLY A 1 117 ? -4.100 1.664 -27.477 1.00 77.06 117 GLY A CA 1
ATOM 959 C C . GLY A 1 117 ? -3.062 2.220 -28.440 1.00 77.06 117 GLY A C 1
ATOM 960 O O . GLY A 1 117 ? -2.339 3.176 -28.142 1.00 77.06 117 GLY A O 1
ATOM 961 N N . GLY A 1 118 ? -3.028 1.680 -29.652 1.00 81.50 118 GLY A N 1
ATOM 962 C CA . GLY A 1 118 ? -1.967 2.044 -30.576 1.00 81.50 118 GLY A CA 1
ATOM 963 C C . GLY A 1 118 ? -1.897 3.516 -30.978 1.00 81.50 118 GLY A C 1
ATOM 964 O O . GLY A 1 118 ? -0.845 4.092 -31.248 1.00 81.50 118 GLY A O 1
ATOM 965 N N . ARG A 1 119 ? -3.048 4.178 -30.944 1.00 83.31 119 ARG A N 1
ATOM 966 C CA . ARG A 1 119 ? -3.144 5.620 -31.141 1.00 83.31 119 ARG A CA 1
ATOM 967 C C . ARG A 1 119 ? -2.385 6.407 -30.070 1.00 83.31 119 ARG A C 1
ATOM 969 O O . ARG A 1 119 ? -1.678 7.353 -30.396 1.00 83.31 119 ARG A O 1
ATOM 976 N N . GLN A 1 120 ? -2.530 6.011 -28.811 1.00 85.62 120 GLN A N 1
ATOM 977 C CA . GLN A 1 120 ? -1.935 6.691 -27.665 1.00 85.62 120 GLN A CA 1
ATOM 978 C C . GLN A 1 120 ? -0.412 6.534 -27.675 1.00 85.62 120 GLN A C 1
ATOM 980 O O . GLN A 1 120 ? 0.311 7.516 -27.526 1.00 85.62 120 GLN A O 1
ATOM 985 N N . PHE A 1 121 ? 0.085 5.334 -27.980 1.00 85.38 121 PHE A N 1
ATOM 986 C CA . PHE A 1 121 ? 1.519 5.124 -28.146 1.00 85.38 121 PHE A CA 1
ATOM 987 C C . PHE A 1 121 ? 2.100 5.983 -29.281 1.00 85.38 121 PHE A C 1
ATOM 989 O O . PHE A 1 121 ? 3.105 6.659 -29.083 1.00 85.38 121 PHE A O 1
ATOM 996 N N . ARG A 1 122 ? 1.432 6.076 -30.442 1.00 86.31 122 ARG A N 1
ATOM 997 C CA . ARG A 1 122 ? 1.867 6.988 -31.522 1.00 86.31 122 ARG A CA 1
ATOM 998 C C . ARG A 1 122 ? 1.910 8.454 -31.086 1.00 86.31 122 ARG A C 1
ATOM 1000 O O . ARG A 1 122 ? 2.836 9.162 -31.473 1.00 86.31 122 ARG A O 1
ATOM 1007 N N . LEU A 1 123 ? 0.938 8.917 -30.295 1.00 87.62 123 LEU A N 1
ATOM 1008 C CA . LEU A 1 123 ? 0.947 10.278 -29.741 1.00 87.62 123 LEU A CA 1
ATOM 1009 C C . LEU A 1 123 ? 2.149 10.497 -28.818 1.00 87.62 123 LEU A C 1
ATOM 1011 O O . LEU A 1 123 ? 2.842 11.503 -28.960 1.00 87.62 123 LEU A O 1
ATOM 1015 N N . LEU A 1 124 ? 2.427 9.539 -27.930 1.00 89.75 124 LEU A N 1
ATOM 1016 C CA . LEU A 1 124 ? 3.601 9.555 -27.060 1.00 89.75 124 LEU A CA 1
ATOM 1017 C C . LEU A 1 124 ? 4.900 9.647 -27.875 1.00 89.75 124 LEU A C 1
ATOM 1019 O O . LEU A 1 124 ? 5.720 10.531 -27.634 1.00 89.75 124 LEU A O 1
ATOM 1023 N N . ILE A 1 125 ? 5.064 8.775 -28.870 1.00 90.56 125 ILE A N 1
ATOM 1024 C CA . ILE A 1 125 ? 6.239 8.760 -29.746 1.00 90.56 125 ILE A CA 1
ATOM 1025 C C . ILE A 1 125 ? 6.387 10.099 -30.473 1.00 90.56 125 ILE A C 1
ATOM 1027 O O . ILE A 1 125 ? 7.459 10.696 -30.434 1.00 90.56 125 ILE A O 1
ATOM 1031 N N . ASN A 1 126 ? 5.314 10.617 -31.074 1.00 90.50 126 ASN A N 1
ATOM 1032 C CA . ASN A 1 126 ? 5.339 11.905 -31.770 1.00 90.50 126 ASN A CA 1
ATOM 1033 C C . ASN A 1 126 ? 5.703 13.074 -30.848 1.00 90.50 126 ASN A C 1
ATOM 1035 O O . ASN A 1 126 ? 6.366 14.005 -31.297 1.00 90.50 126 ASN A O 1
ATOM 1039 N N . LEU A 1 127 ? 5.296 13.027 -29.578 1.00 90.81 127 LEU A N 1
ATOM 1040 C CA . LEU A 1 127 ? 5.671 14.027 -28.581 1.00 90.81 127 LEU A CA 1
ATOM 1041 C C . LEU A 1 127 ? 7.154 13.953 -28.229 1.00 90.81 127 LEU A C 1
ATOM 1043 O O . LEU A 1 127 ? 7.833 14.976 -28.253 1.00 90.81 127 LEU A O 1
ATOM 1047 N N . ILE A 1 128 ? 7.682 12.754 -27.971 1.00 93.44 128 ILE A N 1
ATOM 1048 C CA . ILE A 1 128 ? 9.109 12.580 -27.669 1.00 93.44 128 ILE A CA 1
ATOM 1049 C C . ILE A 1 128 ? 9.970 12.999 -28.872 1.00 93.44 128 ILE A C 1
ATOM 1051 O O . ILE A 1 128 ? 10.994 13.658 -28.687 1.00 93.44 128 ILE A O 1
ATOM 1055 N N . LYS A 1 129 ? 9.538 12.698 -30.107 1.00 93.56 129 LYS A N 1
ATOM 1056 C CA . LYS A 1 129 ? 10.242 13.119 -31.332 1.00 93.56 129 LYS A CA 1
ATOM 1057 C C . LYS A 1 129 ? 10.444 14.629 -31.434 1.00 93.56 129 LYS A C 1
ATOM 1059 O O . LYS A 1 129 ? 11.393 15.051 -32.083 1.00 93.56 129 LYS A O 1
ATOM 1064 N N . GLN A 1 130 ? 9.607 15.452 -30.798 1.00 93.81 130 GLN A N 1
ATOM 1065 C CA . GLN A 1 130 ? 9.808 16.904 -30.835 1.00 93.81 130 GLN A CA 1
ATOM 1066 C C . GLN A 1 130 ? 11.125 17.336 -30.166 1.00 93.81 130 GLN A C 1
ATOM 1068 O O . GLN A 1 130 ? 11.623 18.415 -30.464 1.00 93.81 130 GLN A O 1
ATOM 1073 N N . PHE A 1 131 ? 11.720 16.482 -29.326 1.00 94.62 131 PHE A N 1
ATOM 1074 C CA . PHE A 1 131 ? 13.008 16.720 -28.666 1.00 94.62 131 PHE A CA 1
ATOM 1075 C C . PHE A 1 131 ? 14.184 16.003 -29.343 1.00 94.62 131 PHE A C 1
ATOM 1077 O O . PHE A 1 131 ? 15.289 15.982 -28.799 1.00 94.62 131 PHE A O 1
ATOM 1084 N N . SER A 1 132 ? 13.980 15.385 -30.510 1.00 94.25 132 SER A N 1
ATOM 1085 C CA . SER A 1 132 ? 14.953 14.445 -31.074 1.00 94.25 132 SER A CA 1
ATOM 1086 C C . SER A 1 132 ? 16.317 15.075 -31.384 1.00 94.25 132 SER A C 1
ATOM 1088 O O . SER A 1 132 ? 17.347 14.413 -31.276 1.00 94.25 132 SER A O 1
ATOM 1090 N N . SER A 1 133 ? 16.353 16.373 -31.696 1.00 94.44 133 SER A N 1
ATOM 1091 C CA . SER A 1 133 ? 17.590 17.100 -31.988 1.00 94.44 133 SER A CA 1
ATOM 1092 C C . SER A 1 133 ? 18.445 17.432 -30.763 1.00 94.44 133 SER A C 1
ATOM 1094 O O . SER A 1 133 ? 19.592 17.830 -30.947 1.00 94.44 133 SER A O 1
ATOM 1096 N N . SER A 1 134 ? 17.904 17.348 -29.542 1.00 96.62 134 SER A N 1
ATOM 1097 C CA . SER A 1 134 ? 18.616 17.725 -28.307 1.00 96.62 134 SER A CA 1
ATOM 1098 C C . SER A 1 134 ? 18.739 16.603 -27.283 1.00 96.62 134 SER A C 1
ATOM 1100 O O . SER A 1 134 ? 19.511 16.734 -26.333 1.00 96.62 134 SER A O 1
ATOM 1102 N N . LEU A 1 135 ? 17.961 15.530 -27.433 1.00 97.12 135 LEU A N 1
ATOM 1103 C CA . LEU A 1 135 ? 17.875 14.480 -26.433 1.00 97.12 135 LEU A CA 1
ATOM 1104 C C . LEU A 1 135 ? 19.133 13.604 -26.447 1.00 97.12 135 LEU A C 1
ATOM 1106 O O . LEU A 1 135 ? 19.437 12.940 -27.433 1.00 97.12 135 LEU A O 1
ATOM 1110 N N . ILE A 1 136 ? 19.848 13.592 -25.323 1.00 97.56 136 ILE A N 1
ATOM 1111 C CA . ILE A 1 136 ? 21.060 12.788 -25.103 1.00 97.56 136 ILE A CA 1
ATOM 1112 C C . ILE A 1 136 ? 20.721 11.517 -24.316 1.00 97.56 136 ILE A C 1
ATOM 1114 O O . ILE A 1 136 ? 21.374 10.485 -24.488 1.00 97.56 136 ILE A O 1
ATOM 1118 N N . TYR A 1 137 ? 19.699 11.588 -23.459 1.00 97.62 137 TYR A N 1
ATOM 1119 C CA . TYR A 1 137 ? 19.267 10.504 -22.583 1.00 97.62 137 TYR A CA 1
ATOM 1120 C C . TYR A 1 137 ? 17.746 10.339 -22.609 1.00 97.62 137 TYR A C 1
ATOM 1122 O O . TYR A 1 137 ? 17.012 11.302 -22.356 1.00 97.62 137 TYR A O 1
ATOM 1130 N N . LEU A 1 138 ? 17.280 9.110 -22.826 1.00 96.75 138 LEU A N 1
ATOM 1131 C CA . LEU A 1 138 ? 15.864 8.752 -22.808 1.00 96.75 138 LEU A CA 1
ATOM 1132 C C . LEU A 1 138 ? 15.639 7.511 -21.943 1.00 96.75 138 LEU A C 1
ATOM 1134 O O . LEU A 1 138 ? 16.183 6.453 -22.239 1.00 96.75 138 LEU A O 1
ATOM 1138 N N . SER A 1 139 ? 14.803 7.623 -20.913 1.00 97.25 139 SER A N 1
ATOM 1139 C CA . SER A 1 139 ? 14.353 6.493 -20.095 1.00 97.25 139 SER A CA 1
ATOM 1140 C C . SER A 1 139 ? 12.831 6.396 -20.110 1.00 97.25 139 SER A C 1
ATOM 1142 O O . SER A 1 139 ? 12.139 7.355 -19.763 1.00 97.25 139 SER A O 1
ATOM 1144 N N . LEU A 1 140 ? 12.316 5.243 -20.532 1.00 95.81 140 LEU A N 1
ATOM 1145 C CA . LEU A 1 140 ? 10.895 4.942 -20.671 1.00 95.81 140 LEU A CA 1
ATOM 1146 C C . LEU A 1 140 ? 10.521 3.762 -19.769 1.00 95.81 140 LEU A C 1
ATOM 1148 O O . LEU A 1 140 ? 10.916 2.633 -20.032 1.00 95.81 140 LEU A O 1
ATOM 1152 N N . ASN A 1 141 ? 9.722 4.013 -18.737 1.00 95.19 141 ASN A N 1
ATOM 1153 C CA . ASN A 1 141 ? 9.116 3.002 -17.877 1.00 95.19 141 ASN A CA 1
ATOM 1154 C C . ASN A 1 141 ? 7.604 2.949 -18.144 1.00 95.19 141 ASN A C 1
ATOM 1156 O O . ASN A 1 141 ? 6.848 3.817 -17.713 1.00 95.19 141 ASN A O 1
ATOM 1160 N N . LEU A 1 142 ? 7.174 1.952 -18.905 1.00 92.81 142 LEU A N 1
ATOM 1161 C CA . LEU A 1 142 ? 5.828 1.746 -19.418 1.00 92.81 142 LEU A CA 1
ATOM 1162 C C . LEU A 1 142 ? 5.200 0.551 -18.687 1.00 92.81 142 LEU A C 1
ATOM 1164 O O . LEU A 1 142 ? 5.391 -0.605 -19.055 1.00 92.81 142 LEU A O 1
ATOM 1168 N N . SER A 1 143 ? 4.458 0.831 -17.619 1.00 86.62 143 SER A N 1
ATOM 1169 C CA . SER A 1 143 ? 3.969 -0.202 -16.691 1.00 86.62 143 SER A CA 1
ATOM 1170 C C . SER A 1 143 ? 3.060 -1.268 -17.305 1.00 86.62 143 SER A C 1
ATOM 1172 O O . SER A 1 143 ? 3.111 -2.395 -16.824 1.00 86.62 143 SER A O 1
ATOM 1174 N N . VAL A 1 144 ? 2.235 -0.922 -18.308 1.00 85.19 144 VAL A N 1
ATOM 1175 C CA . VAL A 1 144 ? 1.346 -1.838 -19.043 1.00 85.19 144 VAL A CA 1
ATOM 1176 C C . VAL A 1 144 ? 1.086 -1.319 -20.464 1.00 85.19 144 VAL A C 1
ATOM 1178 O O . VAL A 1 144 ? 0.572 -0.222 -20.656 1.00 85.19 144 VAL A O 1
ATOM 1181 N N . ILE A 1 145 ? 1.405 -2.114 -21.479 1.00 84.19 145 ILE A N 1
ATOM 1182 C CA . ILE A 1 145 ? 1.133 -1.857 -22.896 1.00 84.19 145 ILE A CA 1
ATOM 1183 C C . ILE A 1 145 ? 0.331 -3.040 -23.425 1.00 84.19 145 ILE A C 1
ATOM 1185 O O . ILE A 1 145 ? 0.795 -4.177 -23.365 1.00 84.19 145 ILE A O 1
ATOM 1189 N N . LYS A 1 146 ? -0.858 -2.786 -23.979 1.00 77.56 146 LYS A N 1
ATOM 1190 C CA . LYS A 1 146 ? -1.605 -3.834 -24.680 1.00 77.56 146 LYS A CA 1
ATOM 1191 C C . LYS A 1 146 ? -1.135 -3.937 -26.109 1.00 77.56 146 LYS A C 1
ATOM 1193 O O . LYS A 1 146 ? -1.130 -2.953 -26.850 1.00 77.56 146 LYS A O 1
ATOM 1198 N N . ILE A 1 147 ? -0.842 -5.157 -26.513 1.00 75.81 147 ILE A N 1
ATOM 1199 C CA . ILE A 1 147 ? -0.671 -5.496 -27.914 1.00 75.81 147 ILE A CA 1
ATOM 1200 C C . ILE A 1 147 ? -2.057 -5.909 -28.417 1.00 75.81 147 ILE A C 1
ATOM 1202 O O . ILE A 1 147 ? -2.668 -6.831 -27.895 1.00 75.81 147 ILE A O 1
ATOM 1206 N N . GLY A 1 148 ? -2.636 -5.126 -29.332 1.00 67.94 148 GLY A N 1
ATOM 1207 C CA . GLY A 1 148 ? -4.015 -5.346 -29.783 1.00 67.94 148 GLY A CA 1
ATOM 1208 C C . GLY A 1 148 ? -4.154 -6.584 -30.669 1.00 67.94 148 GLY A C 1
ATOM 1209 O O . GLY A 1 148 ? -5.015 -7.426 -30.438 1.00 67.94 148 GLY A O 1
ATOM 1210 N N . THR A 1 149 ? -3.303 -6.679 -31.689 1.00 68.75 149 THR A N 1
ATOM 1211 C CA . THR A 1 149 ? -3.186 -7.813 -32.612 1.00 68.75 149 THR A CA 1
ATOM 1212 C C . THR A 1 149 ? -1.714 -7.983 -33.001 1.00 68.75 149 THR A C 1
ATOM 1214 O O . THR A 1 149 ? -0.936 -7.036 -32.882 1.00 68.75 149 THR A O 1
ATOM 1217 N N . TYR A 1 150 ? -1.321 -9.156 -33.513 1.00 61.59 150 TYR A N 1
ATOM 1218 C CA . TYR A 1 150 ? 0.061 -9.435 -33.955 1.00 61.59 150 TYR A CA 1
ATOM 1219 C C . TYR A 1 150 ? 0.572 -8.436 -35.020 1.00 61.59 150 TYR A C 1
ATOM 1221 O O . TYR A 1 150 ? 1.767 -8.184 -35.127 1.00 61.59 150 TYR A O 1
ATOM 1229 N N . ASN A 1 151 ? -0.336 -7.813 -35.781 1.00 62.66 151 ASN A N 1
ATOM 1230 C CA . ASN A 1 151 ? -0.003 -6.781 -36.771 1.00 62.66 151 ASN A CA 1
ATOM 1231 C C . ASN A 1 151 ? 0.014 -5.360 -36.180 1.00 62.66 151 ASN A C 1
ATOM 1233 O O . ASN A 1 151 ? 0.630 -4.461 -36.750 1.00 62.66 151 ASN A O 1
ATOM 1237 N N . ASP A 1 152 ? -0.627 -5.165 -35.028 1.00 61.12 152 ASP A N 1
ATOM 1238 C CA . ASP A 1 152 ? -0.643 -3.916 -34.265 1.00 61.12 152 ASP A CA 1
ATOM 1239 C C . ASP A 1 152 ? 0.426 -3.888 -33.171 1.00 61.12 152 ASP A C 1
ATOM 1241 O O . ASP A 1 152 ? 0.321 -3.058 -32.262 1.00 61.12 152 ASP A O 1
ATOM 1245 N N . ILE A 1 153 ? 1.441 -4.765 -33.233 1.00 58.03 153 ILE A N 1
ATOM 1246 C CA . ILE A 1 153 ? 2.608 -4.702 -32.347 1.00 58.03 153 ILE A CA 1
ATOM 1247 C C . ILE A 1 153 ? 3.300 -3.353 -32.593 1.00 58.03 153 ILE A C 1
ATOM 1249 O O . ILE A 1 153 ? 4.201 -3.204 -33.414 1.00 58.03 153 ILE A O 1
ATOM 1253 N N . GLN A 1 154 ? 2.852 -2.361 -31.827 1.00 61.34 154 GLN A N 1
ATOM 1254 C CA . GLN A 1 154 ? 3.395 -1.009 -31.681 1.00 61.34 154 GLN A CA 1
ATOM 1255 C C . GLN A 1 154 ? 4.896 -1.033 -31.390 1.00 61.34 154 GLN A C 1
ATOM 1257 O O . GLN A 1 154 ? 5.622 -0.081 -31.649 1.00 61.34 154 GLN A O 1
ATOM 1262 N N . PHE A 1 155 ? 5.318 -2.147 -30.797 1.00 66.44 155 PHE A N 1
ATOM 1263 C CA . PHE A 1 155 ? 6.646 -2.452 -30.318 1.00 66.44 155 PHE A CA 1
ATOM 1264 C C . PHE A 1 155 ? 7.414 -3.382 -31.265 1.00 66.44 155 PHE A C 1
ATOM 1266 O O . PHE A 1 155 ? 8.249 -4.167 -30.831 1.00 66.44 155 PHE A O 1
ATOM 1273 N N . ASN A 1 156 ? 7.134 -3.322 -32.570 1.00 75.00 156 ASN A N 1
ATOM 1274 C CA . ASN A 1 156 ? 8.030 -3.916 -33.554 1.00 75.00 156 ASN A CA 1
ATOM 1275 C C . ASN A 1 156 ? 9.365 -3.163 -33.456 1.00 75.00 156 ASN A C 1
ATOM 1277 O O . ASN A 1 156 ? 9.369 -1.936 -33.604 1.00 75.00 156 ASN A O 1
ATOM 1281 N N . GLY A 1 157 ? 10.476 -3.867 -33.210 1.00 78.38 157 GLY A N 1
ATOM 1282 C CA . GLY A 1 157 ? 11.805 -3.256 -33.107 1.00 78.38 157 GLY A CA 1
ATOM 1283 C C . GLY A 1 157 ? 12.112 -2.312 -34.274 1.00 78.38 157 GLY A C 1
ATOM 1284 O O . GLY A 1 157 ? 12.669 -1.238 -34.060 1.00 78.38 157 GLY A O 1
ATOM 1285 N N . ILE A 1 158 ? 11.619 -2.632 -35.478 1.00 83.12 158 ILE A N 1
ATOM 1286 C CA . ILE A 1 158 ? 11.724 -1.787 -36.676 1.00 83.12 158 ILE A CA 1
ATOM 1287 C C . ILE A 1 158 ? 10.933 -0.482 -36.526 1.00 83.12 158 ILE A C 1
ATOM 1289 O O . ILE A 1 158 ? 11.443 0.582 -36.858 1.00 83.12 158 ILE A O 1
ATOM 1293 N N . GLN A 1 159 ? 9.695 -0.527 -36.023 1.00 82.75 159 GLN A N 1
ATOM 1294 C CA . GLN A 1 159 ? 8.894 0.686 -35.829 1.00 82.75 159 GLN A CA 1
ATOM 1295 C C . GLN A 1 159 ? 9.478 1.566 -34.727 1.00 82.75 159 GLN A C 1
ATOM 1297 O O . GLN A 1 159 ? 9.556 2.775 -34.916 1.00 82.75 159 GLN A O 1
ATOM 1302 N N . LEU A 1 160 ? 9.915 0.989 -33.604 1.00 85.50 160 LEU A N 1
ATOM 1303 C CA . LEU A 1 160 ? 10.553 1.758 -32.536 1.00 85.50 160 LEU A CA 1
ATOM 1304 C C . LEU A 1 160 ? 11.850 2.414 -33.031 1.00 85.50 160 LEU A C 1
ATOM 1306 O O . LEU A 1 160 ? 12.059 3.603 -32.797 1.00 85.50 160 LEU A O 1
ATOM 1310 N N . GLN A 1 161 ? 12.672 1.670 -33.773 1.00 88.25 161 GLN A N 1
ATOM 1311 C CA . GLN A 1 161 ? 13.865 2.199 -34.427 1.00 88.25 161 GLN A CA 1
ATOM 1312 C C . GLN A 1 161 ? 13.515 3.345 -35.388 1.00 88.25 161 GLN A C 1
ATOM 1314 O O . GLN A 1 161 ? 13.924 4.480 -35.155 1.00 88.25 161 GLN A O 1
ATOM 1319 N N . GLN A 1 162 ? 12.734 3.068 -36.436 1.00 88.25 162 GLN A N 1
ATOM 1320 C CA . GLN A 1 162 ? 12.471 4.015 -37.525 1.00 88.25 162 GLN A CA 1
ATOM 1321 C C . GLN A 1 162 ? 11.654 5.219 -37.071 1.00 88.25 162 GLN A C 1
ATOM 1323 O O . GLN A 1 162 ? 11.860 6.348 -37.515 1.00 88.25 162 GLN A O 1
ATOM 1328 N N . GLN A 1 163 ? 10.668 4.994 -36.201 1.00 87.06 163 GLN A N 1
ATOM 1329 C CA . GLN A 1 163 ? 9.810 6.077 -35.755 1.00 87.06 163 GLN A CA 1
ATOM 1330 C C . GLN A 1 163 ? 10.503 6.886 -34.666 1.00 87.06 163 GLN A C 1
ATOM 1332 O O . GLN A 1 163 ? 10.505 8.107 -34.772 1.00 87.06 163 GLN A O 1
ATOM 1337 N N . LEU A 1 164 ? 11.070 6.268 -33.634 1.00 88.69 164 LEU A N 1
ATOM 1338 C CA . LEU A 1 164 ? 11.578 7.014 -32.485 1.00 88.69 164 LEU A CA 1
ATOM 1339 C C . LEU A 1 164 ? 13.078 7.287 -32.596 1.00 88.69 164 LEU A C 1
ATOM 1341 O O . LEU A 1 164 ? 13.481 8.448 -32.637 1.00 88.69 164 LEU A O 1
ATOM 1345 N N . LEU A 1 165 ? 13.892 6.235 -32.639 1.00 89.88 165 LEU A N 1
ATOM 1346 C CA . LEU A 1 165 ? 15.319 6.331 -32.325 1.00 89.88 165 LEU A CA 1
ATOM 1347 C C . LEU A 1 165 ? 16.160 6.903 -33.469 1.00 89.88 165 LEU A C 1
ATOM 1349 O O . LEU A 1 165 ? 17.026 7.730 -33.208 1.00 89.88 165 LEU A O 1
ATOM 1353 N N . GLU A 1 166 ? 15.861 6.571 -34.728 1.00 89.94 166 GLU A N 1
ATOM 1354 C CA . GLU A 1 166 ? 16.581 7.114 -35.896 1.00 89.94 166 GLU A CA 1
ATOM 1355 C C . GLU A 1 166 ? 16.482 8.643 -35.994 1.00 89.94 166 GLU A C 1
ATOM 1357 O O . GLU A 1 166 ? 17.373 9.301 -36.527 1.00 89.94 166 GLU A O 1
ATOM 1362 N N . SER A 1 167 ? 15.423 9.236 -35.432 1.00 90.75 167 SER A N 1
ATOM 1363 C CA . SER A 1 167 ? 15.277 10.693 -35.382 1.00 90.75 167 SER A CA 1
ATOM 1364 C C . SER A 1 167 ? 16.183 11.369 -34.341 1.00 90.75 167 SER A C 1
ATOM 1366 O O . SER A 1 167 ? 16.363 12.590 -34.397 1.00 90.75 167 SER A O 1
ATOM 1368 N N . MET A 1 168 ? 16.746 10.608 -33.393 1.00 92.88 168 MET A N 1
ATOM 1369 C CA . MET A 1 168 ? 17.472 11.105 -32.219 1.00 92.88 168 MET A CA 1
ATOM 1370 C C . MET A 1 168 ? 18.988 10.960 -32.368 1.00 92.88 168 MET A C 1
ATOM 1372 O O . MET A 1 168 ? 19.637 10.200 -31.657 1.00 92.88 168 MET A O 1
ATOM 1376 N N . ILE A 1 169 ? 19.572 11.742 -33.274 1.00 91.31 169 ILE A N 1
ATOM 1377 C CA . ILE A 1 169 ? 20.997 11.652 -33.646 1.00 91.31 169 ILE A CA 1
ATOM 1378 C C . ILE A 1 169 ? 21.947 11.866 -32.445 1.00 91.31 169 ILE A C 1
ATOM 1380 O O . ILE A 1 169 ? 23.076 11.386 -32.448 1.00 91.31 169 ILE A O 1
ATOM 1384 N N . GLN A 1 170 ? 21.513 12.592 -31.408 1.00 94.69 170 GLN A N 1
ATOM 1385 C CA . GLN A 1 170 ? 22.330 12.879 -30.219 1.00 94.69 170 GLN A CA 1
ATOM 1386 C C . GLN A 1 170 ? 22.170 11.858 -29.082 1.00 94.69 170 GLN A C 1
ATOM 1388 O O . GLN A 1 170 ? 22.852 11.991 -28.059 1.00 94.69 170 GLN A O 1
ATOM 1393 N N . LEU A 1 171 ? 21.289 10.862 -29.232 1.00 95.75 171 LEU A N 1
ATOM 1394 C CA . LEU A 1 171 ? 20.949 9.934 -28.161 1.00 95.75 171 LEU A CA 1
ATOM 1395 C C . LEU A 1 171 ? 22.124 9.001 -27.863 1.00 95.75 171 LEU A C 1
ATOM 1397 O O . LEU A 1 171 ? 22.518 8.183 -28.687 1.00 95.75 171 LEU A O 1
ATOM 1401 N N . LYS A 1 172 ? 22.678 9.113 -26.654 1.00 94.88 172 LYS A N 1
ATOM 1402 C CA . LYS A 1 172 ? 23.786 8.267 -26.183 1.00 94.88 172 LYS A CA 1
ATOM 1403 C C . LYS A 1 172 ? 23.306 7.122 -25.305 1.00 94.88 172 LYS A C 1
ATOM 1405 O O . LYS A 1 172 ? 23.962 6.091 -25.224 1.00 94.88 172 LYS A O 1
ATOM 1410 N N . GLN A 1 173 ? 22.201 7.330 -24.595 1.00 94.81 173 GLN A N 1
ATOM 1411 C CA . GLN A 1 173 ? 21.663 6.372 -23.639 1.00 94.81 173 GLN A CA 1
ATOM 1412 C C . GLN A 1 173 ? 20.158 6.244 -23.830 1.00 94.81 173 GLN A C 1
ATOM 1414 O O . GLN A 1 173 ? 19.426 7.237 -23.802 1.00 94.81 173 GLN A O 1
ATOM 1419 N N . PHE A 1 174 ? 19.723 5.002 -24.005 1.00 95.06 174 PHE A N 1
ATOM 1420 C CA . PHE A 1 174 ? 18.328 4.631 -24.124 1.00 95.06 174 PHE A CA 1
ATOM 1421 C C . PHE A 1 174 ? 18.018 3.540 -23.108 1.00 95.06 174 PHE A C 1
ATOM 1423 O O . PHE A 1 174 ? 18.694 2.511 -23.070 1.00 95.06 174 PHE A O 1
ATOM 1430 N N . HIS A 1 175 ? 16.992 3.769 -22.294 1.00 96.31 175 HIS A N 1
ATOM 1431 C CA . HIS A 1 175 ? 16.469 2.774 -21.378 1.00 96.31 175 HIS A CA 1
ATOM 1432 C C . HIS A 1 175 ? 14.990 2.563 -21.595 1.00 96.31 175 HIS A C 1
ATOM 1434 O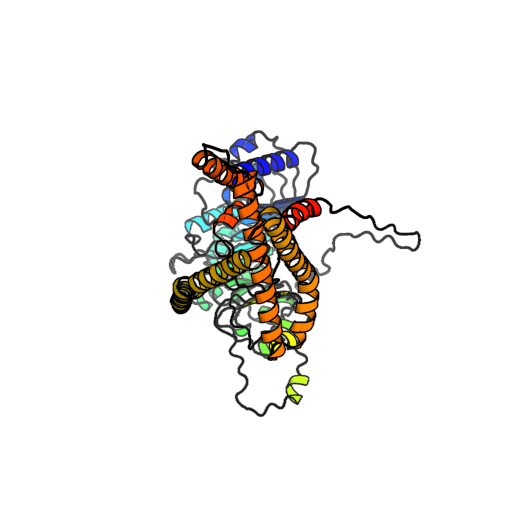 O . HIS A 1 175 ? 14.212 3.512 -21.705 1.00 96.31 175 HIS A O 1
ATOM 1440 N N . LEU A 1 176 ? 14.607 1.299 -21.598 1.00 95.19 176 LEU A N 1
ATOM 1441 C CA . LEU A 1 176 ? 13.231 0.878 -21.740 1.00 95.19 176 LEU A CA 1
ATOM 1442 C C . LEU A 1 176 ? 12.916 -0.146 -20.662 1.00 95.19 176 LEU A C 1
ATOM 1444 O O . LEU A 1 176 ? 13.726 -1.029 -20.399 1.00 95.19 176 LEU A O 1
ATOM 1448 N N . TYR A 1 177 ? 11.733 -0.034 -20.079 1.00 95.62 177 TYR A N 1
ATOM 1449 C CA . TYR A 1 177 ? 11.080 -1.062 -19.289 1.00 95.62 177 TYR A CA 1
ATOM 1450 C C . TYR A 1 177 ? 9.603 -1.036 -19.639 1.00 95.62 177 TYR A C 1
ATOM 1452 O O . TYR A 1 177 ? 8.944 -0.037 -19.386 1.00 95.62 177 TYR A O 1
ATOM 1460 N N . ALA A 1 178 ? 9.090 -2.080 -20.271 1.00 93.69 178 ALA A N 1
ATOM 1461 C CA . ALA A 1 178 ? 7.732 -2.129 -20.788 1.00 93.69 178 ALA A CA 1
ATOM 1462 C C . ALA A 1 178 ? 7.082 -3.468 -20.460 1.00 93.69 178 ALA A C 1
ATOM 1464 O O . ALA A 1 178 ? 7.667 -4.506 -20.734 1.00 93.69 178 ALA A O 1
ATOM 1465 N N . ASN A 1 179 ? 5.868 -3.463 -19.918 1.00 92.50 179 ASN A N 1
ATOM 1466 C CA . ASN A 1 179 ? 5.076 -4.683 -19.754 1.00 92.50 179 ASN A CA 1
ATOM 1467 C C . ASN A 1 179 ? 4.159 -4.874 -20.968 1.00 92.50 179 ASN A C 1
ATOM 1469 O O . ASN A 1 179 ? 3.272 -4.060 -21.206 1.00 92.50 179 ASN A O 1
ATOM 1473 N N . LEU A 1 180 ? 4.376 -5.925 -21.742 1.00 90.56 180 LEU A N 1
ATOM 1474 C CA . LEU A 1 180 ? 3.636 -6.292 -22.941 1.00 90.56 180 LEU A CA 1
ATOM 1475 C C . LEU A 1 180 ? 2.524 -7.280 -22.567 1.00 90.56 180 LEU A C 1
ATOM 1477 O O . LEU A 1 180 ? 2.698 -8.496 -22.620 1.00 90.56 180 LEU A O 1
ATOM 1481 N N . TRP A 1 181 ? 1.372 -6.753 -22.167 1.00 82.00 181 TRP A N 1
ATOM 1482 C CA . TRP A 1 181 ? 0.249 -7.564 -21.704 1.0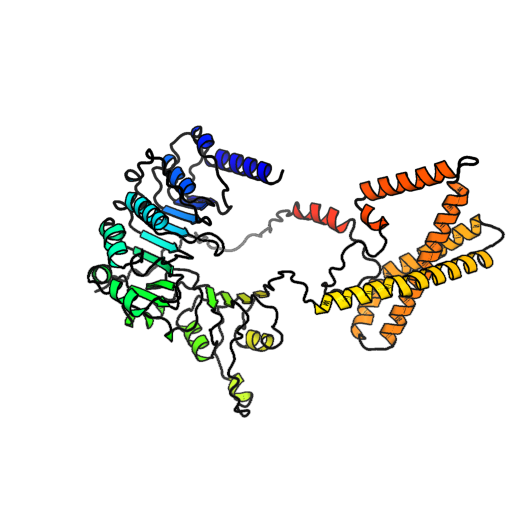0 82.00 181 TRP A CA 1
ATOM 1483 C C . TRP A 1 181 ? -0.461 -8.235 -22.891 1.00 82.00 181 TRP A C 1
ATOM 1485 O O . TRP A 1 181 ? -1.347 -7.631 -23.501 1.00 82.00 181 TRP A O 1
ATOM 1495 N N . ASP A 1 182 ? -0.073 -9.473 -23.219 1.00 76.12 182 ASP A N 1
ATOM 1496 C CA . ASP A 1 182 ? -0.820 -10.402 -24.084 1.00 76.12 182 ASP A CA 1
ATOM 1497 C C . ASP A 1 182 ? -0.343 -11.862 -23.891 1.00 76.12 182 ASP A C 1
ATOM 1499 O O . ASP A 1 182 ? 0.852 -12.127 -23.749 1.00 76.12 182 ASP A O 1
ATOM 1503 N N . TYR A 1 183 ? -1.271 -12.824 -23.897 1.00 62.69 183 TYR A N 1
ATOM 1504 C CA . TYR A 1 183 ? -1.028 -14.236 -23.552 1.00 62.69 183 TYR A CA 1
ATOM 1505 C C . TYR A 1 183 ? -0.378 -15.061 -24.676 1.00 62.69 183 TYR A C 1
ATOM 1507 O O . TYR A 1 183 ? -0.042 -16.224 -24.464 1.00 62.69 183 TYR A O 1
ATOM 1515 N N . LEU A 1 184 ? -0.208 -14.490 -25.873 1.00 75.19 184 LEU A N 1
ATOM 1516 C CA . LEU A 1 184 ? 0.226 -15.222 -27.074 1.00 75.19 184 LEU A CA 1
ATOM 1517 C C . LEU A 1 184 ? 1.552 -14.726 -27.669 1.00 75.19 184 LEU A C 1
ATOM 1519 O O . LEU A 1 184 ? 1.847 -14.995 -28.833 1.00 75.19 184 LEU A O 1
ATOM 1523 N N . LEU A 1 185 ? 2.358 -13.997 -26.898 1.00 79.44 185 LEU A N 1
ATOM 1524 C CA . LEU A 1 185 ? 3.622 -13.459 -27.398 1.00 79.44 185 LEU A CA 1
ATOM 1525 C C . LEU A 1 185 ? 4.696 -14.548 -27.484 1.00 79.44 185 LEU A C 1
ATOM 1527 O O . LEU A 1 185 ? 5.144 -15.084 -26.471 1.00 79.44 185 LEU A O 1
ATOM 1531 N N . ASP A 1 186 ? 5.167 -14.829 -28.701 1.00 88.88 186 ASP A N 1
ATOM 1532 C CA . ASP A 1 186 ? 6.409 -15.571 -28.897 1.00 88.88 186 ASP A CA 1
ATOM 1533 C C . ASP A 1 186 ? 7.603 -14.649 -28.600 1.00 88.88 186 ASP A C 1
ATOM 1535 O O . ASP A 1 186 ? 7.988 -13.803 -29.413 1.00 88.88 186 ASP A O 1
ATOM 1539 N N . ILE A 1 187 ? 8.197 -14.822 -27.415 1.00 89.69 187 ILE A N 1
ATOM 1540 C CA . ILE A 1 187 ? 9.363 -14.057 -26.942 1.00 89.69 187 ILE A CA 1
ATOM 1541 C C . ILE A 1 187 ? 10.500 -14.086 -27.974 1.00 89.69 187 ILE A C 1
ATOM 1543 O O . ILE A 1 187 ? 11.162 -13.068 -28.184 1.00 89.69 187 ILE A O 1
ATOM 1547 N N . LYS A 1 188 ? 10.716 -15.222 -28.656 1.00 90.69 188 LYS A N 1
ATOM 1548 C CA . LYS A 1 188 ? 11.775 -15.335 -29.673 1.00 90.69 188 LYS A CA 1
ATOM 1549 C C . LYS A 1 188 ? 11.475 -14.457 -30.880 1.00 90.69 188 LYS A C 1
ATOM 1551 O O . LYS A 1 188 ? 12.361 -13.745 -31.347 1.00 90.69 188 LYS A O 1
ATOM 1556 N N . SER A 1 189 ? 10.226 -14.467 -31.345 1.00 89.25 189 SER A N 1
ATOM 1557 C CA . SER A 1 189 ? 9.783 -13.601 -32.436 1.00 89.25 189 SER A CA 1
ATOM 1558 C C . SER A 1 189 ? 9.998 -12.125 -32.098 1.00 89.25 189 SER A C 1
ATOM 1560 O O . SER A 1 189 ? 10.516 -11.399 -32.943 1.00 89.25 189 SER A O 1
ATOM 1562 N N . ILE A 1 190 ? 9.681 -11.679 -30.877 1.00 88.75 190 ILE A N 1
ATOM 1563 C CA . ILE A 1 190 ? 9.882 -10.277 -30.473 1.00 88.75 190 ILE A CA 1
ATOM 1564 C C . ILE A 1 190 ? 11.370 -9.931 -30.426 1.00 88.75 190 ILE A C 1
ATOM 1566 O O . ILE A 1 190 ? 11.780 -8.959 -31.062 1.00 88.75 190 ILE A O 1
ATOM 1570 N N . LEU A 1 191 ? 12.183 -10.731 -29.727 1.00 91.44 191 LEU A N 1
ATOM 1571 C CA . LEU A 1 191 ? 13.620 -10.474 -29.584 1.00 91.44 191 LEU A CA 1
ATOM 1572 C C . LEU A 1 191 ? 14.346 -10.442 -30.933 1.00 91.44 191 LEU A C 1
ATOM 1574 O O . LEU A 1 191 ? 15.189 -9.571 -31.129 1.00 91.44 191 LEU A O 1
ATOM 1578 N N . SER A 1 192 ? 13.952 -11.292 -31.888 1.00 90.19 192 SER A N 1
ATOM 1579 C CA . SER A 1 192 ? 14.534 -11.291 -33.238 1.00 90.19 192 SER A CA 1
ATOM 1580 C C . SER A 1 192 ? 14.356 -9.955 -33.978 1.00 90.19 192 SER A C 1
ATOM 1582 O O . SER A 1 192 ? 15.187 -9.586 -34.804 1.00 90.19 192 SER A O 1
ATOM 1584 N N . THR A 1 193 ? 13.332 -9.156 -33.639 1.00 88.81 193 THR A N 1
ATOM 1585 C CA . THR A 1 193 ? 13.160 -7.806 -34.217 1.00 88.81 193 THR A CA 1
ATOM 1586 C C . THR A 1 193 ? 14.185 -6.785 -33.705 1.00 88.81 193 THR A C 1
ATOM 1588 O O . THR A 1 193 ? 14.355 -5.731 -34.322 1.00 88.81 193 THR A O 1
ATOM 1591 N N . PHE A 1 194 ? 14.890 -7.106 -32.614 1.00 87.44 194 PHE A N 1
ATOM 1592 C CA . PHE A 1 194 ? 15.955 -6.305 -32.004 1.00 87.44 194 PHE A CA 1
ATOM 1593 C C . PHE A 1 194 ? 17.363 -6.849 -32.309 1.00 87.44 194 PHE A C 1
ATOM 1595 O O . PHE A 1 194 ? 18.341 -6.352 -31.759 1.00 87.44 194 PHE A O 1
ATOM 1602 N N . GLU A 1 195 ? 17.494 -7.849 -33.185 1.00 87.31 195 GLU A N 1
ATOM 1603 C CA . GLU A 1 195 ? 18.788 -8.401 -33.634 1.00 87.31 195 GLU A CA 1
ATOM 1604 C C . GLU A 1 195 ? 19.360 -7.662 -34.859 1.00 87.31 195 GLU A C 1
ATOM 1606 O O . GLU A 1 195 ? 20.292 -8.125 -35.512 1.00 87.31 195 GLU A O 1
ATOM 1611 N N . ASN A 1 196 ? 18.798 -6.509 -35.224 1.00 85.19 196 ASN A N 1
ATOM 1612 C CA . ASN A 1 196 ? 19.298 -5.744 -36.359 1.00 85.19 196 ASN A CA 1
ATOM 1613 C C . ASN A 1 196 ? 20.602 -4.989 -36.024 1.00 85.19 196 ASN A C 1
ATOM 1615 O O . ASN A 1 196 ? 20.912 -4.719 -34.863 1.00 85.19 196 ASN A O 1
ATOM 1619 N N . GLN A 1 197 ? 21.345 -4.608 -37.068 1.00 77.38 197 GLN A N 1
ATOM 1620 C CA . GLN A 1 197 ? 22.628 -3.911 -36.935 1.00 77.38 197 GLN A CA 1
ATOM 1621 C C . GLN A 1 197 ? 22.516 -2.586 -36.159 1.00 77.38 197 GLN A C 1
ATOM 1623 O O . GLN A 1 197 ? 23.423 -2.248 -35.410 1.00 77.38 197 GLN A O 1
ATOM 1628 N N . PHE A 1 198 ? 21.387 -1.876 -36.253 1.00 85.75 198 PHE A N 1
ATOM 1629 C CA . PHE A 1 198 ? 21.193 -0.596 -35.569 1.00 85.75 198 PHE A CA 1
ATOM 1630 C C . PHE A 1 198 ? 21.317 -0.717 -34.043 1.00 85.75 198 PHE A C 1
ATOM 1632 O O . PHE A 1 198 ? 21.989 0.106 -33.422 1.00 85.75 198 PHE A O 1
ATOM 1639 N N . TRP A 1 199 ? 20.712 -1.739 -33.428 1.00 84.81 199 TRP A N 1
ATOM 1640 C CA . TRP A 1 199 ? 20.806 -1.940 -31.975 1.00 84.81 199 TRP A CA 1
ATOM 1641 C C . TRP A 1 199 ? 22.229 -2.291 -31.533 1.00 84.81 199 TRP A C 1
ATOM 1643 O O . TRP A 1 199 ? 22.692 -1.800 -30.501 1.00 84.81 199 TRP A O 1
ATOM 1653 N N . PHE A 1 200 ? 22.937 -3.088 -32.339 1.00 77.69 200 PHE A N 1
ATOM 1654 C CA . PHE A 1 200 ? 24.335 -3.440 -32.093 1.00 77.69 200 PHE A CA 1
ATOM 1655 C C . PHE A 1 200 ? 25.269 -2.238 -32.229 1.00 77.69 200 PHE A C 1
ATOM 1657 O O . PHE A 1 200 ? 26.096 -2.031 -31.346 1.00 77.69 200 PHE A O 1
ATOM 1664 N N . ASP A 1 201 ? 25.094 -1.406 -33.258 1.00 84.31 201 ASP A N 1
ATOM 1665 C CA . ASP A 1 201 ? 25.912 -0.205 -33.482 1.00 84.31 201 ASP A CA 1
ATOM 1666 C C . ASP A 1 201 ? 25.815 0.787 -32.306 1.00 84.31 201 ASP A C 1
ATOM 1668 O O . ASP A 1 201 ? 26.764 1.512 -32.011 1.00 84.31 201 ASP A O 1
ATOM 1672 N N . HIS A 1 202 ? 24.683 0.789 -31.592 1.00 86.88 202 HIS A N 1
ATOM 1673 C CA . HIS A 1 202 ? 24.466 1.609 -30.395 1.00 86.88 202 HIS A CA 1
ATOM 1674 C C . HIS A 1 202 ? 24.772 0.871 -29.079 1.00 86.88 202 HIS A C 1
ATOM 1676 O O . HIS A 1 202 ? 24.603 1.446 -28.001 1.00 86.88 202 HIS A O 1
ATOM 1682 N N . ASN A 1 203 ? 25.234 -0.384 -29.140 1.00 89.75 203 ASN A N 1
ATOM 1683 C CA . ASN A 1 203 ? 25.477 -1.265 -27.992 1.00 89.75 203 ASN A CA 1
ATOM 1684 C C . ASN A 1 203 ? 24.258 -1.430 -27.062 1.00 89.75 203 ASN A C 1
ATOM 1686 O O . ASN A 1 203 ? 24.404 -1.630 -25.853 1.00 89.75 203 ASN A O 1
ATOM 1690 N N . TRP A 1 204 ? 23.041 -1.356 -27.603 1.00 91.69 204 TRP A N 1
ATOM 1691 C CA . TRP A 1 204 ? 21.812 -1.529 -26.831 1.00 91.69 204 TRP A CA 1
ATOM 1692 C C . TRP A 1 204 ? 21.357 -2.984 -26.896 1.00 91.69 204 TRP A C 1
ATOM 1694 O O . TRP A 1 204 ? 20.879 -3.468 -27.920 1.00 91.69 204 TRP A O 1
ATOM 1704 N N . SER A 1 205 ? 21.499 -3.693 -25.777 1.00 94.25 205 SER A N 1
ATOM 1705 C CA . SER A 1 205 ? 20.970 -5.051 -25.627 1.00 94.25 205 SER A CA 1
ATOM 1706 C C . SER A 1 205 ? 19.552 -4.997 -25.063 1.00 94.25 205 SER A C 1
ATOM 1708 O O . SER A 1 205 ? 19.240 -4.134 -24.243 1.00 94.25 205 SER A O 1
ATOM 1710 N N . ILE A 1 206 ? 18.692 -5.913 -25.492 1.00 95.12 206 ILE A N 1
ATOM 1711 C CA . ILE A 1 206 ? 17.286 -5.994 -25.101 1.00 95.12 206 ILE A CA 1
ATOM 1712 C C . ILE A 1 206 ? 17.037 -7.352 -24.452 1.00 95.12 206 ILE A C 1
ATOM 1714 O O . ILE A 1 206 ? 17.302 -8.395 -25.048 1.00 95.12 206 ILE A O 1
ATOM 1718 N N . GLY A 1 207 ? 16.531 -7.315 -23.223 1.00 95.44 207 GLY A N 1
ATOM 1719 C CA . GLY A 1 207 ? 16.096 -8.459 -22.440 1.00 95.44 207 GLY A CA 1
ATOM 1720 C C . GLY A 1 207 ? 14.577 -8.554 -22.352 1.00 95.44 207 GLY A C 1
ATOM 1721 O O . GLY A 1 207 ? 13.862 -7.558 -22.474 1.00 95.44 207 GLY A O 1
ATOM 1722 N N . MET A 1 208 ? 14.089 -9.766 -22.114 1.00 95.31 208 MET A N 1
ATOM 1723 C CA . MET A 1 208 ? 12.699 -10.050 -21.796 1.00 95.31 208 MET A CA 1
ATOM 1724 C C . MET A 1 208 ? 12.588 -11.110 -20.705 1.00 95.31 208 MET A C 1
ATOM 1726 O O . MET A 1 208 ? 13.329 -12.091 -20.728 1.00 95.31 208 MET A O 1
ATOM 1730 N N . HIS A 1 209 ? 11.618 -10.966 -19.805 1.00 93.75 209 HIS A N 1
ATOM 1731 C CA . HIS A 1 209 ? 11.160 -12.049 -18.926 1.00 93.75 209 HIS A CA 1
ATOM 1732 C C . HIS A 1 209 ? 9.642 -11.976 -18.779 1.00 93.75 209 HIS A C 1
ATOM 1734 O O . HIS A 1 209 ? 9.085 -10.898 -18.572 1.00 93.75 209 HIS A O 1
ATOM 1740 N N . GLY A 1 210 ? 8.960 -13.114 -18.926 1.00 91.12 210 GLY A N 1
ATOM 1741 C CA . GLY A 1 210 ? 7.498 -13.140 -19.001 1.00 91.12 210 GLY A CA 1
ATOM 1742 C C . GLY A 1 210 ? 6.972 -12.143 -20.042 1.00 91.12 210 GLY A C 1
ATOM 1743 O O . GLY A 1 210 ? 7.303 -12.232 -21.224 1.00 91.12 210 GLY A O 1
ATOM 1744 N N . HIS A 1 211 ? 6.193 -11.167 -19.579 1.00 91.31 211 HIS A N 1
ATOM 1745 C CA . HIS A 1 211 ? 5.633 -10.091 -20.398 1.00 91.31 211 HIS A CA 1
ATOM 1746 C C . HIS A 1 211 ? 6.486 -8.813 -20.414 1.00 91.31 211 HIS A C 1
ATOM 1748 O O . HIS A 1 211 ? 6.160 -7.870 -21.124 1.00 91.31 211 HIS A O 1
ATOM 1754 N N . TYR A 1 212 ? 7.589 -8.738 -19.671 1.00 93.75 212 TYR A N 1
ATOM 1755 C CA . TYR A 1 212 ? 8.397 -7.524 -19.565 1.00 93.75 212 TYR A CA 1
ATOM 1756 C C . TYR A 1 212 ? 9.508 -7.488 -20.614 1.00 93.75 212 TYR A C 1
ATOM 1758 O O . TYR A 1 212 ? 10.245 -8.454 -20.766 1.00 93.75 212 TYR A O 1
ATOM 1766 N N . LEU A 1 213 ? 9.646 -6.352 -21.298 1.00 94.62 213 LEU A N 1
ATOM 1767 C CA . LEU A 1 213 ? 10.678 -6.008 -22.277 1.00 94.62 213 LEU A CA 1
ATOM 1768 C C . LEU A 1 213 ? 11.516 -4.844 -21.749 1.00 94.62 213 LEU A C 1
ATOM 1770 O O . LEU A 1 213 ? 10.961 -3.828 -21.330 1.00 94.62 213 LEU A O 1
ATOM 1774 N N . TYR A 1 214 ? 12.841 -4.953 -21.790 1.00 96.25 214 TYR A N 1
ATOM 1775 C CA . TYR A 1 214 ? 13.717 -3.907 -21.269 1.00 96.25 214 TYR A CA 1
ATOM 1776 C C . TYR A 1 214 ? 15.101 -3.871 -21.890 1.00 96.25 214 TYR A C 1
ATOM 1778 O O . TYR A 1 214 ? 15.571 -4.835 -22.477 1.00 96.25 214 TYR A O 1
ATOM 1786 N N . THR A 1 215 ? 15.777 -2.739 -21.736 1.00 96.25 215 THR A N 1
ATOM 1787 C CA . THR A 1 215 ? 17.189 -2.584 -22.105 1.00 96.25 215 THR A CA 1
ATOM 1788 C C . THR A 1 215 ? 18.114 -3.191 -21.054 1.00 96.25 215 THR A C 1
ATOM 1790 O O . THR A 1 215 ? 17.816 -3.131 -19.859 1.00 96.25 215 THR A O 1
ATOM 1793 N N . LEU A 1 216 ? 19.255 -3.708 -21.504 1.00 95.19 216 LEU A N 1
ATOM 1794 C CA . LEU A 1 216 ? 20.333 -4.252 -20.688 1.00 95.19 216 LEU A CA 1
ATOM 1795 C C . LEU A 1 216 ? 21.613 -3.401 -20.856 1.00 95.19 216 LEU A C 1
ATOM 1797 O O . LEU A 1 216 ? 21.923 -3.018 -21.987 1.00 95.19 216 LEU A O 1
ATOM 1801 N N . PRO A 1 217 ? 22.361 -3.109 -19.770 1.00 95.62 217 PRO A N 1
ATOM 1802 C CA . PRO A 1 217 ? 22.099 -3.527 -18.388 1.00 95.62 217 PRO A CA 1
ATOM 1803 C C . PRO A 1 217 ? 20.806 -2.917 -17.837 1.00 95.62 217 PRO A C 1
ATOM 1805 O O . PRO A 1 217 ? 20.289 -1.937 -18.366 1.00 95.62 217 PRO A O 1
ATOM 1808 N N . PHE A 1 218 ? 20.232 -3.542 -16.817 1.00 93.88 218 PHE A N 1
ATOM 1809 C CA . PHE A 1 218 ? 18.968 -3.106 -16.249 1.00 93.88 218 PHE A CA 1
ATOM 1810 C C . PHE A 1 218 ? 19.172 -1.831 -15.423 1.00 93.88 218 PHE A C 1
ATOM 1812 O O . PHE A 1 218 ? 19.939 -1.817 -14.462 1.00 93.88 218 PHE A O 1
ATOM 1819 N N . HIS A 1 219 ? 18.475 -0.758 -15.797 1.00 93.00 219 HIS A N 1
ATOM 1820 C CA . HIS A 1 219 ? 18.658 0.576 -15.209 1.00 93.00 219 HIS A CA 1
ATOM 1821 C C . HIS A 1 219 ? 17.557 1.008 -14.236 1.00 93.00 219 HIS A C 1
ATOM 1823 O O . HIS A 1 219 ? 17.625 2.111 -13.700 1.00 93.00 219 HIS A O 1
ATOM 1829 N N . PHE A 1 220 ? 16.534 0.182 -14.020 1.00 93.56 220 PHE A N 1
ATOM 1830 C CA . PHE A 1 220 ? 15.401 0.542 -13.173 1.00 93.56 220 PHE A CA 1
ATOM 1831 C C . PHE A 1 220 ? 15.540 -0.051 -11.771 1.00 93.56 220 PHE A C 1
ATOM 1833 O O . PHE A 1 220 ? 16.111 -1.121 -11.576 1.00 93.56 220 PHE A O 1
ATOM 1840 N N . ASP A 1 221 ? 14.953 0.636 -10.796 1.00 93.00 221 ASP A N 1
ATOM 1841 C CA . ASP A 1 221 ? 15.039 0.243 -9.389 1.00 93.00 221 ASP A CA 1
ATOM 1842 C C . ASP A 1 221 ? 14.195 -0.999 -9.070 1.00 93.00 221 ASP A C 1
ATOM 1844 O O . ASP A 1 221 ? 14.463 -1.702 -8.095 1.00 93.00 221 ASP A O 1
ATOM 1848 N N . LYS A 1 222 ? 13.143 -1.250 -9.862 1.00 93.56 222 LYS A N 1
ATOM 1849 C CA . LYS A 1 222 ? 12.151 -2.295 -9.604 1.00 93.56 222 LYS A CA 1
ATOM 1850 C C . LYS A 1 222 ? 11.991 -3.247 -10.781 1.00 93.56 222 LYS A C 1
ATOM 1852 O O . LYS A 1 222 ? 11.653 -2.807 -11.879 1.00 93.56 222 LYS A O 1
ATOM 1857 N N . LEU A 1 223 ? 12.158 -4.540 -10.513 1.00 93.44 223 LEU A N 1
ATOM 1858 C CA . LEU A 1 223 ? 11.848 -5.631 -11.436 1.00 93.44 223 LEU A CA 1
ATOM 1859 C C . LEU A 1 223 ? 10.497 -6.247 -11.051 1.00 93.44 223 LEU A C 1
ATOM 1861 O O . LEU A 1 223 ? 10.294 -6.587 -9.890 1.00 93.44 223 LEU A O 1
ATOM 1865 N N . TYR A 1 224 ? 9.562 -6.356 -11.990 1.00 92.50 224 TYR A N 1
ATOM 1866 C CA . TYR A 1 224 ? 8.206 -6.866 -11.742 1.00 92.50 224 TYR A CA 1
ATOM 1867 C C . TYR A 1 224 ? 8.018 -8.269 -12.324 1.00 92.50 224 TYR A C 1
ATOM 1869 O O . TYR A 1 224 ? 8.705 -8.607 -13.279 1.00 92.50 224 TYR A O 1
ATOM 1877 N N . ASP A 1 225 ? 7.100 -9.057 -11.756 1.00 89.56 225 ASP A N 1
ATOM 1878 C CA . ASP A 1 225 ? 6.787 -10.452 -12.117 1.00 89.56 225 ASP A CA 1
ATOM 1879 C C . ASP A 1 225 ? 8.020 -11.317 -12.408 1.00 89.56 225 ASP A C 1
ATOM 1881 O O . ASP A 1 225 ? 8.077 -12.092 -13.364 1.00 89.56 225 ASP A O 1
ATOM 1885 N N . PHE A 1 226 ? 9.043 -11.165 -11.576 1.00 92.44 226 PHE A N 1
ATOM 1886 C CA . PHE A 1 226 ? 10.251 -11.962 -11.660 1.00 92.44 226 PHE A CA 1
ATOM 1887 C C . PHE A 1 226 ? 9.948 -13.409 -11.248 1.00 92.44 226 PHE A C 1
ATOM 1889 O O . PHE A 1 226 ? 9.236 -13.646 -10.269 1.00 92.44 226 PHE A O 1
ATOM 1896 N N . ILE A 1 227 ? 10.476 -14.374 -12.003 1.00 91.38 227 ILE A N 1
ATOM 1897 C CA . ILE A 1 227 ? 10.308 -15.810 -11.739 1.00 91.38 227 ILE A CA 1
ATOM 1898 C C . ILE A 1 227 ? 11.667 -16.411 -11.377 1.00 91.38 227 ILE A C 1
ATOM 1900 O O . ILE A 1 227 ? 11.884 -16.782 -10.226 1.00 91.38 227 ILE A O 1
ATOM 1904 N N . ASP A 1 228 ? 12.578 -16.455 -12.349 1.00 93.31 228 ASP A N 1
ATOM 1905 C CA . ASP A 1 228 ? 13.966 -16.898 -12.214 1.00 93.31 228 ASP A CA 1
ATOM 1906 C C . ASP A 1 228 ? 14.829 -16.183 -13.276 1.00 93.31 228 ASP A C 1
ATOM 1908 O O . ASP A 1 228 ? 14.319 -15.638 -14.258 1.00 93.31 228 ASP A O 1
ATOM 1912 N N . PHE A 1 229 ? 16.149 -16.191 -13.109 1.00 94.62 229 PHE A N 1
ATOM 1913 C CA . PHE A 1 229 ? 17.097 -15.714 -14.113 1.00 94.62 229 PHE A CA 1
ATOM 1914 C C . PHE A 1 229 ? 17.109 -16.575 -15.383 1.00 94.62 229 PHE A C 1
ATOM 1916 O O . PHE A 1 229 ? 17.434 -16.052 -16.448 1.00 94.62 229 PHE A O 1
ATOM 1923 N N . ASP A 1 230 ? 16.743 -17.857 -15.298 1.00 94.31 230 ASP A N 1
ATOM 1924 C CA . ASP A 1 230 ? 16.683 -18.758 -16.461 1.00 94.31 230 ASP A CA 1
ATOM 1925 C C . ASP A 1 230 ? 15.536 -18.403 -17.431 1.00 94.31 230 ASP A C 1
ATOM 1927 O O . ASP A 1 230 ? 15.614 -18.664 -18.643 1.00 94.31 230 ASP A O 1
ATOM 1931 N N . ASP A 1 231 ? 14.498 -17.738 -16.917 1.00 93.06 231 ASP A N 1
ATOM 1932 C CA . ASP A 1 231 ? 13.369 -17.235 -17.704 1.00 93.06 231 ASP A CA 1
ATOM 1933 C C . ASP A 1 231 ? 13.716 -15.966 -18.488 1.00 93.06 231 ASP A C 1
ATOM 1935 O O . ASP A 1 231 ? 13.000 -15.593 -19.421 1.00 93.06 231 ASP A O 1
ATOM 1939 N N . ILE A 1 232 ? 14.841 -15.326 -18.165 1.00 95.06 232 ILE A N 1
ATOM 1940 C CA . ILE A 1 232 ? 15.294 -14.122 -18.851 1.00 95.06 232 ILE A CA 1
ATOM 1941 C C . ILE A 1 232 ? 15.915 -14.506 -20.193 1.00 95.06 232 ILE A C 1
ATOM 1943 O O . ILE A 1 232 ? 16.895 -15.251 -20.272 1.00 95.06 232 ILE A O 1
ATOM 1947 N N . LYS A 1 233 ? 15.357 -13.967 -21.274 1.00 96.12 233 LYS A N 1
ATOM 1948 C CA . LYS A 1 233 ? 15.888 -14.069 -22.638 1.00 96.12 233 LYS A CA 1
ATOM 1949 C C . LYS A 1 233 ? 16.448 -12.718 -23.062 1.00 96.12 233 LYS A C 1
ATOM 1951 O O . LYS A 1 233 ? 16.006 -11.685 -22.583 1.00 96.12 233 LYS A O 1
ATOM 1956 N N . SER A 1 234 ? 17.446 -12.715 -23.936 1.00 95.62 234 SER A N 1
ATOM 1957 C CA . SER A 1 234 ? 18.086 -11.491 -24.425 1.00 95.62 234 SER A CA 1
ATOM 1958 C C . SER A 1 234 ? 18.540 -1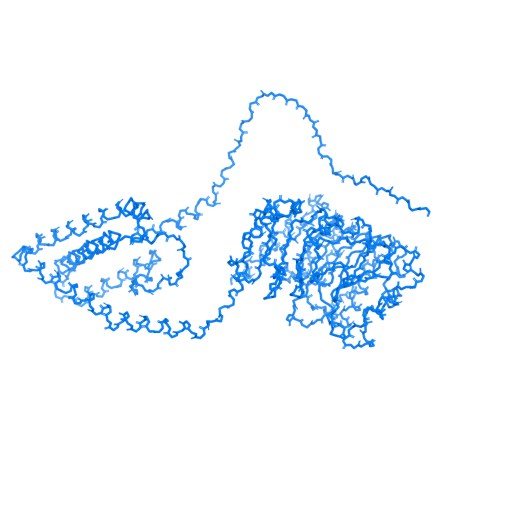1.688 -25.865 1.00 95.62 234 SER A C 1
ATOM 1960 O O . SER A 1 234 ? 18.954 -12.795 -26.214 1.00 95.62 234 SER A O 1
ATOM 1962 N N . ASN A 1 235 ? 18.513 -10.623 -26.670 1.00 94.12 235 ASN A N 1
ATOM 1963 C CA . ASN A 1 235 ? 19.162 -10.604 -27.992 1.00 94.12 235 ASN A CA 1
ATOM 1964 C C . ASN A 1 235 ? 20.704 -10.687 -27.887 1.00 94.12 235 ASN A C 1
ATOM 1966 O O . ASN A 1 235 ? 21.390 -10.977 -28.861 1.00 94.12 235 ASN A O 1
ATOM 1970 N N . ASN A 1 236 ? 21.253 -10.468 -26.690 1.00 94.19 236 ASN A N 1
ATOM 1971 C CA . ASN A 1 236 ? 22.657 -10.651 -26.349 1.00 94.19 236 ASN A CA 1
ATOM 1972 C C . ASN A 1 236 ? 22.753 -11.454 -25.046 1.00 94.19 236 ASN A C 1
ATOM 1974 O O . ASN A 1 236 ? 22.716 -10.896 -23.949 1.00 94.19 236 ASN A O 1
ATOM 1978 N N . SER A 1 237 ? 22.844 -12.780 -25.141 1.00 93.62 237 SER A N 1
ATOM 1979 C CA . SER A 1 237 ? 22.860 -13.664 -23.966 1.00 93.62 237 SER A CA 1
ATOM 1980 C C . SER A 1 237 ? 24.085 -13.463 -23.071 1.00 93.62 237 SER A C 1
ATOM 1982 O O . SER A 1 237 ? 24.000 -13.680 -21.864 1.00 93.62 237 SER A O 1
ATOM 1984 N N . ASN A 1 238 ? 25.215 -13.017 -23.630 1.00 94.69 238 ASN A N 1
ATOM 1985 C CA . ASN A 1 238 ? 26.456 -12.836 -22.875 1.00 94.69 238 ASN A CA 1
ATOM 1986 C C . ASN A 1 238 ? 26.311 -11.764 -21.791 1.00 94.69 238 ASN A C 1
ATOM 1988 O O . ASN A 1 238 ? 26.893 -11.904 -20.714 1.00 94.69 238 ASN A O 1
ATOM 1992 N N . ILE A 1 239 ? 25.483 -10.739 -22.035 1.00 94.50 239 ILE A N 1
ATOM 1993 C CA . ILE A 1 239 ? 25.282 -9.655 -21.071 1.00 94.50 239 ILE A CA 1
ATOM 1994 C C . ILE A 1 239 ? 24.627 -10.146 -19.772 1.00 94.50 239 ILE A C 1
ATOM 1996 O O . ILE A 1 239 ? 24.895 -9.607 -18.703 1.00 94.50 239 ILE A O 1
ATOM 2000 N N . LEU A 1 240 ? 23.822 -11.213 -19.822 1.00 93.69 240 LEU A N 1
ATOM 2001 C CA . LEU A 1 240 ? 23.096 -11.739 -18.658 1.00 93.69 240 LEU A CA 1
ATOM 2002 C C . LEU A 1 240 ? 24.014 -12.377 -17.604 1.00 93.69 240 LEU A C 1
ATOM 2004 O O . LEU A 1 240 ? 23.605 -12.550 -16.451 1.00 93.69 240 LEU A O 1
ATOM 2008 N N . ASN A 1 241 ? 25.246 -12.713 -17.994 1.00 93.44 241 ASN A N 1
ATOM 2009 C CA . ASN A 1 241 ? 26.241 -13.326 -17.117 1.00 93.44 241 ASN A CA 1
ATOM 2010 C C . ASN A 1 241 ? 27.070 -12.297 -16.343 1.00 93.44 241 ASN A C 1
ATOM 2012 O O . ASN A 1 241 ? 27.754 -12.670 -15.389 1.00 93.44 241 ASN A O 1
ATOM 2016 N N . TYR A 1 242 ? 27.022 -11.015 -16.716 1.00 93.62 242 TYR A N 1
ATOM 2017 C CA . TYR A 1 242 ? 27.787 -9.998 -16.009 1.00 93.62 242 TYR A CA 1
ATOM 2018 C C . TYR A 1 242 ? 27.101 -9.561 -14.701 1.00 93.62 242 TYR A C 1
ATOM 2020 O O . TYR A 1 242 ? 25.903 -9.277 -14.702 1.00 93.62 242 TYR A O 1
ATOM 2028 N N . PRO A 1 243 ? 27.846 -9.428 -13.584 1.00 87.94 243 PRO A N 1
ATOM 2029 C CA . PRO A 1 243 ? 27.279 -8.986 -12.305 1.00 87.94 243 PRO A CA 1
ATOM 2030 C C . PRO A 1 243 ? 26.663 -7.580 -12.344 1.00 87.94 243 PRO A C 1
ATOM 2032 O O . PRO A 1 243 ? 25.706 -7.300 -11.631 1.00 87.94 243 PRO A O 1
ATOM 2035 N N . TRP A 1 244 ? 27.188 -6.685 -13.187 1.00 92.44 244 TRP A N 1
ATOM 2036 C CA . TRP A 1 244 ? 26.705 -5.303 -13.286 1.00 92.44 244 TRP A CA 1
ATOM 2037 C C . TRP A 1 244 ? 25.355 -5.177 -14.002 1.00 92.44 244 TRP A C 1
ATOM 2039 O O . TRP A 1 244 ? 24.711 -4.133 -13.914 1.00 92.44 244 TRP A O 1
ATOM 2049 N N . THR A 1 245 ? 24.890 -6.239 -14.661 1.00 94.94 245 THR A N 1
ATOM 2050 C CA . THR A 1 245 ? 23.648 -6.241 -15.439 1.00 94.94 245 THR A CA 1
ATOM 2051 C C . THR A 1 245 ? 22.415 -5.951 -14.594 1.00 94.94 245 THR A C 1
ATOM 2053 O O . THR A 1 245 ? 21.475 -5.352 -15.103 1.00 94.94 245 THR A O 1
ATOM 2056 N N . TRP A 1 246 ? 22.425 -6.307 -13.309 1.00 95.88 246 TRP A N 1
ATOM 2057 C CA . TRP A 1 246 ? 21.299 -6.086 -12.394 1.00 95.88 246 TRP A CA 1
ATOM 2058 C C . TRP A 1 246 ? 21.667 -5.196 -11.205 1.00 95.88 246 TRP A C 1
ATOM 2060 O O . TRP A 1 246 ? 20.957 -5.161 -10.202 1.00 95.88 246 TRP A O 1
ATOM 2070 N N . TYR A 1 247 ? 22.771 -4.452 -11.317 1.00 95.56 247 TYR A N 1
ATOM 2071 C CA . TYR A 1 247 ? 23.327 -3.668 -10.216 1.00 95.56 247 TYR A CA 1
ATOM 2072 C C . TYR A 1 247 ? 22.359 -2.606 -9.674 1.00 95.56 247 TYR A C 1
ATOM 2074 O O . TYR A 1 247 ? 22.361 -2.329 -8.478 1.00 95.56 247 TYR A O 1
ATOM 2082 N N . HIS A 1 248 ? 21.518 -2.020 -10.530 1.00 94.69 248 HIS A N 1
ATOM 2083 C CA . HIS A 1 248 ? 20.565 -0.979 -10.132 1.00 94.69 248 HIS A CA 1
ATOM 2084 C C . HIS A 1 248 ? 19.260 -1.518 -9.525 1.00 94.69 248 HIS A C 1
ATOM 2086 O O . HIS A 1 248 ? 18.472 -0.732 -9.004 1.00 94.69 248 HIS A O 1
ATOM 2092 N N . VAL A 1 249 ? 19.025 -2.835 -9.547 1.00 96.12 249 VAL A N 1
ATOM 2093 C CA . VAL A 1 249 ? 17.799 -3.416 -8.987 1.00 96.12 249 VAL A CA 1
ATOM 2094 C C . VAL A 1 249 ? 17.847 -3.335 -7.464 1.00 96.12 249 VAL A C 1
ATOM 2096 O O . VAL A 1 249 ? 18.648 -4.008 -6.817 1.00 96.12 249 VAL A O 1
ATOM 2099 N N . THR A 1 250 ? 16.957 -2.528 -6.888 1.00 96.62 250 THR A N 1
ATOM 2100 C CA . THR A 1 250 ? 16.794 -2.388 -5.432 1.00 96.62 250 THR A CA 1
ATOM 2101 C C . THR A 1 250 ? 15.536 -3.070 -4.914 1.00 96.62 250 THR A C 1
ATOM 2103 O O . THR A 1 250 ? 15.423 -3.342 -3.717 1.00 96.62 250 THR A O 1
ATOM 2106 N N . SER A 1 251 ? 14.588 -3.378 -5.798 1.00 96.12 251 SER A N 1
ATOM 2107 C CA . SER A 1 251 ? 13.346 -4.054 -5.450 1.00 96.12 251 SER A CA 1
ATOM 2108 C C . SER A 1 251 ? 12.920 -5.066 -6.507 1.00 96.12 251 SER A C 1
ATOM 2110 O O . SER A 1 251 ? 13.048 -4.825 -7.707 1.00 96.12 251 SER A O 1
ATOM 2112 N N . ILE A 1 252 ? 12.383 -6.198 -6.062 1.00 95.19 252 ILE A N 1
ATOM 2113 C CA . ILE A 1 252 ? 11.834 -7.232 -6.944 1.00 95.19 252 ILE A CA 1
ATOM 2114 C C . ILE A 1 252 ? 10.415 -7.541 -6.512 1.00 95.19 252 ILE A C 1
ATOM 2116 O O . ILE A 1 252 ? 10.132 -7.632 -5.319 1.00 95.19 252 ILE A O 1
ATOM 2120 N N . ASN A 1 253 ? 9.541 -7.721 -7.491 1.00 93.19 253 ASN A N 1
ATOM 2121 C CA . ASN A 1 253 ? 8.243 -8.325 -7.301 1.00 93.19 253 ASN A CA 1
ATOM 2122 C C . ASN A 1 253 ? 8.234 -9.723 -7.911 1.00 93.19 253 ASN A C 1
ATOM 2124 O O . ASN A 1 253 ? 8.448 -9.868 -9.115 1.00 93.19 253 ASN A O 1
ATOM 2128 N N . PHE A 1 254 ? 8.010 -10.730 -7.081 1.00 92.31 254 PHE A N 1
ATOM 2129 C CA . PHE A 1 254 ? 7.896 -12.111 -7.502 1.00 92.31 254 PHE A CA 1
ATOM 2130 C C . PHE A 1 254 ? 6.520 -12.383 -8.097 1.00 92.31 254 PHE A C 1
ATOM 2132 O O . PHE A 1 254 ? 5.495 -12.060 -7.494 1.00 92.31 254 PHE A O 1
ATOM 2139 N N . SER A 1 255 ? 6.520 -13.012 -9.272 1.00 85.50 255 SER A N 1
ATOM 2140 C CA . SER A 1 255 ? 5.309 -13.572 -9.868 1.00 85.50 255 SER A CA 1
ATOM 2141 C C . SER A 1 255 ? 4.786 -14.724 -9.012 1.00 85.50 255 SER A C 1
ATOM 2143 O O . SER A 1 255 ? 5.554 -15.416 -8.335 1.00 85.50 255 SER A O 1
ATOM 2145 N N . SER A 1 256 ? 3.488 -14.988 -9.131 1.00 79.25 256 SER A N 1
ATOM 2146 C CA . SER A 1 256 ? 2.834 -16.145 -8.535 1.00 79.25 256 SER A CA 1
ATOM 2147 C C . SER A 1 256 ? 3.581 -17.449 -8.873 1.00 79.25 256 SER A C 1
ATOM 2149 O O . SER A 1 256 ? 3.891 -18.257 -8.002 1.00 79.25 256 SER A O 1
ATOM 2151 N N . SER A 1 257 ? 4.009 -17.647 -10.113 1.00 78.56 257 SER A N 1
ATOM 2152 C CA . SER A 1 257 ? 4.684 -18.887 -10.518 1.00 78.56 257 SER A CA 1
ATOM 2153 C C . SER A 1 257 ? 6.106 -19.082 -9.965 1.00 78.56 257 SER A C 1
ATOM 2155 O O . SER A 1 257 ? 6.725 -20.109 -10.253 1.00 78.56 257 SER A O 1
ATOM 2157 N N . SER A 1 258 ? 6.661 -18.123 -9.220 1.00 80.94 258 SER A N 1
ATOM 2158 C CA . SER A 1 258 ? 8.055 -18.177 -8.777 1.00 80.94 258 SER A CA 1
ATOM 2159 C C . SER A 1 258 ? 8.299 -19.228 -7.687 1.00 80.94 258 SER A C 1
ATOM 2161 O O . SER A 1 258 ? 7.601 -19.317 -6.677 1.00 80.94 258 SER A O 1
ATOM 2163 N N . LYS A 1 259 ? 9.339 -20.046 -7.886 1.00 85.00 259 LYS A N 1
ATOM 2164 C CA . LYS A 1 259 ? 9.832 -20.989 -6.877 1.00 85.00 259 LYS A CA 1
ATOM 2165 C C . LYS A 1 259 ? 11.101 -20.430 -6.258 1.00 85.00 259 LYS A C 1
ATOM 2167 O O . LYS A 1 259 ? 12.167 -20.461 -6.868 1.00 85.00 259 LYS A O 1
ATOM 2172 N N . LEU A 1 260 ? 11.001 -19.962 -5.021 1.00 85.31 260 LEU A N 1
ATOM 2173 C CA . LEU A 1 260 ? 12.147 -19.412 -4.312 1.00 85.31 260 LEU A CA 1
ATOM 2174 C C . LEU A 1 260 ? 13.000 -20.544 -3.718 1.00 85.31 260 LEU A C 1
ATOM 2176 O O . LEU A 1 260 ? 12.831 -20.960 -2.577 1.00 85.31 260 LEU A O 1
ATOM 2180 N N . ASN A 1 261 ? 13.906 -21.086 -4.532 1.00 88.88 261 ASN A N 1
ATOM 2181 C CA . ASN A 1 261 ? 14.857 -22.120 -4.122 1.00 88.88 261 ASN A CA 1
ATOM 2182 C C . ASN A 1 261 ? 16.209 -21.509 -3.683 1.00 88.88 261 ASN A C 1
ATOM 2184 O O . ASN A 1 261 ? 16.508 -20.343 -3.948 1.00 88.88 261 ASN A O 1
ATOM 2188 N N . LEU A 1 262 ? 17.064 -22.305 -3.028 1.00 87.00 262 LEU A N 1
ATOM 2189 C CA . LEU A 1 262 ? 18.382 -21.845 -2.560 1.00 87.00 262 LEU A CA 1
ATOM 2190 C C . LEU A 1 262 ? 19.296 -21.359 -3.697 1.00 87.00 262 LEU A C 1
ATOM 2192 O O . LEU A 1 262 ? 20.130 -20.483 -3.472 1.00 87.00 262 LEU A O 1
ATOM 2196 N N . ASN A 1 263 ? 19.166 -21.915 -4.907 1.00 91.56 263 ASN A N 1
ATOM 2197 C CA . ASN A 1 263 ? 19.952 -21.471 -6.058 1.00 91.56 263 ASN A CA 1
ATOM 2198 C C . ASN A 1 263 ? 19.562 -20.046 -6.460 1.00 91.56 263 ASN A C 1
ATOM 2200 O O . ASN A 1 263 ? 20.437 -19.206 -6.653 1.00 91.56 263 ASN A O 1
ATOM 2204 N N . LEU A 1 264 ? 18.264 -19.747 -6.493 1.00 92.44 264 LEU A N 1
ATOM 2205 C CA . LEU A 1 264 ? 17.755 -18.416 -6.789 1.00 92.44 264 LEU A CA 1
ATOM 2206 C C . LEU A 1 264 ? 18.237 -17.395 -5.757 1.00 92.44 264 LEU A C 1
ATOM 2208 O O . LEU A 1 264 ? 18.722 -16.338 -6.142 1.00 92.44 264 LEU A O 1
ATOM 2212 N N . ILE A 1 265 ? 18.218 -17.726 -4.460 1.00 92.38 265 ILE A N 1
ATOM 2213 C CA . ILE A 1 265 ? 18.752 -16.842 -3.405 1.00 92.38 265 ILE A CA 1
ATOM 2214 C C . ILE A 1 265 ? 20.241 -16.548 -3.637 1.00 92.38 265 ILE A C 1
ATOM 2216 O O . ILE A 1 265 ? 20.657 -15.389 -3.566 1.00 92.38 265 ILE A O 1
ATOM 2220 N N . LYS A 1 266 ? 21.053 -17.566 -3.971 1.00 93.50 266 LYS A N 1
ATOM 2221 C CA . LYS A 1 266 ? 22.469 -17.351 -4.330 1.00 93.50 266 LYS A CA 1
ATOM 2222 C C . LYS A 1 266 ? 22.600 -16.414 -5.523 1.00 93.50 266 LYS A C 1
ATOM 2224 O O . LYS A 1 266 ? 23.432 -15.509 -5.499 1.00 93.50 266 LYS A O 1
ATOM 2229 N N . GLN A 1 267 ? 21.791 -16.626 -6.558 1.00 94.62 267 GLN A N 1
ATOM 2230 C CA . GLN A 1 267 ? 21.823 -15.789 -7.749 1.00 94.62 267 GLN A CA 1
ATOM 2231 C C . GLN A 1 267 ? 21.402 -14.350 -7.444 1.00 94.62 267 GLN A C 1
ATOM 2233 O O . GLN A 1 267 ? 22.069 -13.437 -7.916 1.00 94.62 267 GLN A O 1
ATOM 2238 N N . LEU A 1 268 ? 20.379 -14.130 -6.614 1.00 94.81 268 LEU A N 1
ATOM 2239 C CA . LEU A 1 268 ? 19.979 -12.795 -6.162 1.00 94.81 268 LEU A CA 1
ATOM 2240 C C . LEU A 1 268 ? 21.117 -12.099 -5.411 1.00 94.81 268 LEU A C 1
ATOM 2242 O O . LEU A 1 268 ? 21.438 -10.961 -5.739 1.00 94.81 268 LEU A O 1
ATOM 2246 N N . LYS A 1 269 ? 21.789 -12.795 -4.483 1.00 94.81 269 LYS A N 1
ATOM 2247 C CA . LYS A 1 269 ? 22.935 -12.246 -3.737 1.00 94.81 269 LYS A CA 1
ATOM 2248 C C . LYS A 1 269 ? 24.077 -11.810 -4.663 1.00 94.81 269 LYS A C 1
ATOM 2250 O O . LYS A 1 269 ? 24.689 -10.773 -4.436 1.00 94.81 269 LYS A O 1
ATOM 2255 N N . ILE A 1 270 ? 24.368 -12.604 -5.696 1.00 93.94 270 ILE A N 1
ATOM 2256 C CA . ILE A 1 270 ? 25.482 -12.351 -6.625 1.00 93.94 270 ILE A CA 1
ATOM 2257 C C . ILE A 1 270 ? 25.118 -11.289 -7.667 1.00 93.94 270 ILE A C 1
ATOM 2259 O O . ILE A 1 270 ? 25.905 -10.380 -7.926 1.00 93.94 270 ILE A O 1
ATOM 2263 N N . LYS A 1 271 ? 23.952 -11.426 -8.306 1.00 95.62 271 LYS A N 1
ATOM 2264 C CA . LYS A 1 271 ? 23.549 -10.598 -9.447 1.00 95.62 271 LYS A CA 1
ATOM 2265 C C . LYS A 1 271 ? 22.918 -9.276 -9.011 1.00 95.62 271 LYS A C 1
ATOM 2267 O O . LYS A 1 271 ? 23.079 -8.292 -9.719 1.00 95.62 271 LYS A O 1
ATOM 2272 N N . MET A 1 272 ? 22.239 -9.229 -7.864 1.00 96.56 272 MET A N 1
ATOM 2273 C CA . MET A 1 272 ? 21.512 -8.051 -7.369 1.00 96.56 272 MET A CA 1
ATOM 2274 C C . MET A 1 272 ? 22.020 -7.627 -5.980 1.00 96.56 272 MET A C 1
ATOM 2276 O O . MET A 1 272 ? 21.273 -7.671 -5.001 1.00 96.56 272 MET A O 1
ATOM 2280 N N . PRO A 1 273 ? 23.288 -7.187 -5.865 1.00 95.44 273 PRO A N 1
ATOM 2281 C CA . PRO A 1 273 ? 23.901 -6.866 -4.572 1.00 95.44 273 PRO A CA 1
ATOM 2282 C C . PRO A 1 273 ? 23.224 -5.695 -3.838 1.00 95.44 273 PRO A C 1
ATOM 2284 O O . PRO A 1 273 ? 23.385 -5.557 -2.629 1.00 95.44 273 PRO A O 1
ATOM 2287 N N . ASN A 1 274 ? 22.459 -4.862 -4.552 1.00 96.06 274 ASN A N 1
ATOM 2288 C CA . ASN A 1 274 ? 21.737 -3.713 -4.003 1.00 96.06 274 ASN A CA 1
ATOM 2289 C C . ASN A 1 274 ? 20.253 -4.007 -3.712 1.00 96.06 274 ASN A C 1
ATOM 2291 O O . ASN A 1 274 ? 19.484 -3.072 -3.494 1.00 96.06 274 ASN A O 1
ATOM 2295 N N . LEU A 1 275 ? 19.828 -5.276 -3.716 1.00 96.81 275 LEU A N 1
ATOM 2296 C CA . LEU A 1 275 ? 18.444 -5.655 -3.442 1.00 96.81 275 LEU A CA 1
ATOM 2297 C C . LEU A 1 275 ? 18.068 -5.353 -1.983 1.00 96.81 275 LEU A C 1
ATOM 2299 O O . LEU A 1 275 ? 18.594 -5.973 -1.060 1.00 96.81 275 LEU A O 1
ATOM 2303 N N . ILE A 1 276 ? 17.137 -4.421 -1.785 1.00 97.00 276 ILE A N 1
ATOM 2304 C CA . ILE A 1 276 ? 16.679 -3.930 -0.475 1.00 97.00 276 ILE A CA 1
ATOM 2305 C C . ILE A 1 276 ? 15.273 -4.446 -0.147 1.00 97.00 276 ILE A C 1
ATOM 2307 O O . ILE A 1 276 ? 14.956 -4.650 1.029 1.00 97.00 276 ILE A O 1
ATOM 2311 N N . SER A 1 277 ? 14.427 -4.640 -1.164 1.00 95.81 277 SER A N 1
ATOM 2312 C CA . SER A 1 277 ? 13.013 -4.985 -0.991 1.00 95.81 277 SER A CA 1
ATOM 2313 C C . SER A 1 277 ? 12.571 -6.160 -1.863 1.00 95.81 277 SER A C 1
ATOM 2315 O O . SER A 1 277 ? 12.866 -6.196 -3.058 1.00 95.81 277 SER A O 1
ATOM 2317 N N . ILE A 1 278 ? 11.826 -7.099 -1.279 1.00 94.75 278 ILE A N 1
ATOM 2318 C CA . ILE A 1 278 ? 11.199 -8.217 -1.994 1.00 94.75 278 ILE A CA 1
ATOM 2319 C C . ILE A 1 278 ? 9.688 -8.171 -1.762 1.00 94.75 278 ILE A C 1
ATOM 2321 O O . ILE A 1 278 ? 9.226 -8.167 -0.623 1.00 94.75 278 ILE A O 1
ATOM 2325 N N . THR A 1 279 ? 8.913 -8.151 -2.840 1.00 92.69 279 THR A N 1
ATOM 2326 C CA . THR A 1 279 ? 7.451 -8.242 -2.816 1.00 92.69 279 THR A CA 1
ATOM 2327 C C . THR A 1 279 ? 7.020 -9.581 -3.406 1.00 92.69 279 THR A C 1
ATOM 2329 O O . THR A 1 279 ? 7.586 -10.011 -4.406 1.00 92.69 279 THR A O 1
ATOM 2332 N N . PHE A 1 280 ? 6.036 -10.236 -2.794 1.00 89.94 280 PHE A N 1
ATOM 2333 C CA . PHE A 1 280 ? 5.425 -11.466 -3.296 1.00 89.94 280 PHE A CA 1
ATOM 2334 C C . PHE A 1 280 ? 3.962 -11.204 -3.666 1.00 89.94 280 PHE A C 1
ATOM 2336 O O . PHE A 1 280 ? 3.136 -10.964 -2.777 1.00 89.94 280 PHE A O 1
ATOM 2343 N N . ASN A 1 281 ? 3.652 -11.263 -4.964 1.00 83.56 281 ASN A N 1
ATOM 2344 C CA . ASN A 1 281 ? 2.292 -11.126 -5.480 1.00 83.56 281 ASN A CA 1
ATOM 2345 C C . ASN A 1 281 ? 1.553 -12.487 -5.448 1.00 83.56 281 ASN A C 1
ATOM 2347 O O . ASN A 1 281 ? 1.853 -13.379 -6.243 1.00 83.56 281 ASN A O 1
ATOM 2351 N N . SER A 1 282 ? 0.505 -12.605 -4.622 1.00 70.38 282 SER A N 1
ATOM 2352 C CA . SER A 1 282 ? -0.533 -13.671 -4.621 1.00 70.38 282 SER A CA 1
ATOM 2353 C C . SER A 1 282 ? -0.169 -15.133 -4.222 1.00 70.38 282 SER A C 1
ATOM 2355 O O . SER A 1 282 ? 0.992 -15.511 -4.114 1.00 70.38 282 SER A O 1
ATOM 2357 N N . PHE A 1 283 ? -1.233 -15.931 -3.999 1.00 57.53 283 PHE A N 1
ATOM 2358 C CA . PHE A 1 283 ? -1.431 -17.260 -3.356 1.00 57.53 283 PHE A CA 1
ATOM 2359 C C . PHE A 1 283 ? -0.466 -18.424 -3.594 1.00 57.53 283 PHE A C 1
ATOM 2361 O O . PHE A 1 283 ? -0.581 -19.478 -2.959 1.00 57.53 283 PHE A O 1
ATOM 2368 N N . SER A 1 284 ? 0.437 -18.321 -4.543 1.00 50.75 284 SER A N 1
ATOM 2369 C CA . SER A 1 284 ? 1.376 -19.396 -4.827 1.00 50.75 284 SER A CA 1
ATOM 2370 C C . SER A 1 284 ? 2.588 -19.157 -3.966 1.00 50.75 284 SER A C 1
ATOM 2372 O O . SER A 1 284 ? 3.579 -18.534 -4.341 1.00 50.75 284 SER A O 1
ATOM 2374 N N . PHE A 1 285 ? 2.458 -19.685 -2.759 1.00 59.47 285 PHE A N 1
ATOM 2375 C CA . PHE A 1 285 ? 3.593 -19.944 -1.917 1.00 59.47 285 PHE A CA 1
ATOM 2376 C C . PHE A 1 285 ? 4.723 -20.514 -2.761 1.00 59.47 285 PHE A C 1
ATOM 2378 O O . PHE A 1 285 ? 4.460 -21.444 -3.538 1.00 59.47 285 PHE A O 1
ATOM 2385 N N . PRO A 1 286 ? 5.962 -20.019 -2.602 1.00 57.06 286 PRO A N 1
ATOM 2386 C CA . PRO A 1 286 ? 7.098 -20.787 -3.055 1.00 57.06 286 PRO A CA 1
ATOM 2387 C C . PRO A 1 286 ? 6.917 -22.160 -2.418 1.00 57.06 286 PRO A C 1
ATOM 2389 O O . PRO A 1 286 ? 6.981 -22.305 -1.197 1.00 57.06 286 PRO A O 1
ATOM 2392 N N . TYR A 1 287 ? 6.558 -23.149 -3.240 1.00 58.56 287 TYR A N 1
ATOM 2393 C CA . TYR A 1 287 ? 6.516 -24.525 -2.800 1.00 58.56 287 TYR A CA 1
ATOM 2394 C C . TYR A 1 287 ? 7.976 -24.838 -2.556 1.00 58.56 287 TYR A C 1
ATOM 2396 O O . TYR A 1 287 ? 8.724 -25.160 -3.482 1.00 58.56 287 TYR A O 1
ATOM 2404 N N . PHE A 1 288 ? 8.409 -24.597 -1.323 1.00 62.38 288 PHE A N 1
ATOM 2405 C CA . PHE A 1 288 ? 9.689 -25.054 -0.871 1.00 62.38 288 PHE A CA 1
ATOM 2406 C C . PHE A 1 288 ? 9.577 -26.554 -1.023 1.00 62.38 288 PHE A C 1
ATOM 2408 O O . PHE A 1 288 ? 8.809 -27.210 -0.319 1.00 62.38 288 PHE A O 1
ATOM 2415 N N . GLU A 1 289 ? 10.289 -27.094 -2.006 1.00 57.56 289 GLU A N 1
ATOM 2416 C CA . GLU A 1 289 ? 10.662 -28.491 -1.981 1.00 57.56 289 GLU A CA 1
ATOM 2417 C C . GLU A 1 289 ? 11.527 -28.643 -0.728 1.00 57.56 289 GLU A C 1
ATOM 2419 O O . GLU A 1 289 ? 12.754 -28.663 -0.782 1.00 57.56 289 GLU A O 1
ATOM 2424 N N . THR A 1 290 ? 10.879 -28.706 0.440 1.00 55.06 290 THR A N 1
ATOM 2425 C CA . THR A 1 290 ? 11.372 -29.475 1.563 1.00 55.06 290 THR A CA 1
ATOM 2426 C C . THR A 1 290 ? 11.498 -30.850 0.954 1.00 55.06 290 THR A C 1
ATOM 2428 O O . THR A 1 290 ? 10.497 -31.547 0.759 1.00 55.06 290 THR A O 1
ATOM 2431 N N . THR A 1 291 ? 12.695 -31.153 0.466 1.00 50.88 291 THR A N 1
ATOM 2432 C CA . THR A 1 291 ? 13.040 -32.448 -0.088 1.00 50.88 291 THR A CA 1
ATOM 2433 C C . THR A 1 291 ? 12.438 -33.463 0.865 1.00 50.88 291 THR A C 1
ATOM 2435 O O . THR A 1 291 ? 12.818 -33.512 2.033 1.00 50.88 291 THR A O 1
ATOM 2438 N N . LYS A 1 292 ? 11.426 -34.204 0.405 1.00 49.69 292 LYS A N 1
ATOM 2439 C CA . LYS A 1 292 ? 10.731 -35.218 1.209 1.00 49.69 292 LYS A CA 1
ATOM 2440 C C . LYS A 1 292 ? 11.670 -36.338 1.673 1.00 49.69 292 LYS A C 1
ATOM 2442 O O . LYS A 1 292 ? 11.242 -37.217 2.412 1.00 49.69 292 LYS A O 1
ATOM 2447 N N . ASP A 1 293 ? 12.941 -36.272 1.290 1.00 48.91 293 ASP A N 1
ATOM 2448 C CA . ASP A 1 293 ? 14.050 -36.946 1.942 1.00 48.91 293 ASP A CA 1
ATOM 2449 C C . ASP A 1 293 ? 14.234 -36.378 3.356 1.00 48.91 293 ASP A C 1
ATOM 2451 O O . ASP A 1 293 ? 15.036 -35.480 3.619 1.00 48.91 293 ASP A O 1
ATOM 2455 N N . SER A 1 294 ? 13.454 -36.936 4.279 1.00 48.72 294 SER A N 1
ATOM 2456 C CA . SER A 1 294 ? 13.409 -36.690 5.723 1.00 48.72 294 SER A CA 1
ATOM 2457 C C . SER A 1 294 ? 14.710 -37.040 6.470 1.00 48.72 294 SER A C 1
ATOM 2459 O O . SER A 1 294 ? 14.672 -37.519 7.601 1.00 48.72 294 SER A O 1
ATOM 2461 N N . SER A 1 295 ? 15.873 -36.854 5.846 1.00 50.41 295 SER A N 1
ATOM 2462 C CA . SER A 1 295 ? 17.186 -37.163 6.418 1.00 50.41 295 SER A CA 1
ATOM 2463 C C . SER A 1 295 ? 18.240 -36.082 6.165 1.00 50.41 295 SER A C 1
ATOM 2465 O O . SER A 1 295 ? 19.434 -36.344 6.328 1.00 50.41 295 SER A O 1
ATOM 2467 N N . ILE A 1 296 ? 17.848 -34.866 5.774 1.00 51.03 296 ILE A N 1
ATOM 2468 C CA . ILE A 1 296 ? 18.746 -33.715 5.908 1.00 51.03 296 ILE A CA 1
ATOM 2469 C C . ILE A 1 296 ? 18.721 -33.318 7.385 1.00 51.03 296 ILE A C 1
ATOM 2471 O O . ILE A 1 296 ? 17.861 -32.566 7.822 1.00 51.03 296 ILE A O 1
ATOM 2475 N N . SER A 1 297 ? 19.638 -33.900 8.160 1.00 55.34 297 SER A N 1
ATOM 2476 C CA . SER A 1 297 ? 19.902 -33.535 9.554 1.00 55.34 297 SER A CA 1
ATOM 2477 C C . SER A 1 297 ? 20.069 -32.018 9.693 1.00 55.34 297 SER A C 1
ATOM 2479 O O . SER A 1 297 ? 20.796 -31.430 8.885 1.00 55.34 297 SER A O 1
ATOM 2481 N N . ASP A 1 298 ? 19.480 -31.418 10.733 1.00 57.91 298 ASP A N 1
ATOM 2482 C CA . ASP A 1 298 ? 19.561 -29.981 11.067 1.00 57.91 298 ASP A CA 1
ATOM 2483 C C . ASP A 1 298 ? 20.996 -29.406 10.996 1.00 57.91 298 ASP A C 1
ATOM 2485 O O . ASP A 1 298 ? 21.199 -28.251 10.618 1.00 57.91 298 ASP A O 1
ATOM 2489 N N . ASP A 1 299 ? 22.017 -30.241 11.216 1.00 59.00 299 ASP A N 1
ATOM 2490 C CA . ASP A 1 299 ? 23.439 -29.896 11.079 1.00 59.00 299 ASP A CA 1
ATOM 2491 C C . ASP A 1 299 ? 23.865 -29.436 9.667 1.00 59.00 299 ASP A C 1
ATOM 2493 O O . ASP A 1 299 ? 24.870 -28.736 9.518 1.00 59.00 299 ASP A O 1
ATOM 2497 N N . LYS A 1 300 ? 23.134 -29.799 8.601 1.00 57.41 300 LYS A N 1
ATOM 2498 C CA . LYS A 1 300 ? 23.424 -29.320 7.233 1.00 57.41 300 LYS A CA 1
ATOM 2499 C C . LYS A 1 300 ? 22.799 -27.959 6.933 1.00 57.41 300 LYS A C 1
ATOM 2501 O O . LYS A 1 300 ? 23.336 -27.245 6.087 1.00 57.41 300 LYS A O 1
ATOM 2506 N N . LEU A 1 301 ? 21.723 -27.584 7.624 1.00 55.62 301 LEU A N 1
ATOM 2507 C CA . LEU A 1 301 ? 21.098 -26.264 7.494 1.00 55.62 301 LEU A CA 1
ATOM 2508 C C . LEU A 1 301 ? 21.937 -25.173 8.172 1.00 55.62 301 LEU A C 1
ATOM 2510 O O . LEU A 1 301 ? 22.068 -24.087 7.616 1.00 55.62 301 LEU A O 1
ATOM 2514 N N . GLN A 1 302 ? 22.634 -25.491 9.269 1.00 56.62 302 GLN A N 1
ATOM 2515 C CA . GLN A 1 302 ? 23.548 -24.556 9.949 1.00 56.62 302 GLN A CA 1
ATOM 2516 C C . GLN A 1 302 ? 24.775 -24.127 9.120 1.00 56.62 302 GLN A C 1
ATOM 2518 O O . GLN A 1 302 ? 25.508 -23.231 9.529 1.00 56.62 302 GLN A O 1
ATOM 2523 N N . LYS A 1 303 ? 25.022 -24.740 7.955 1.00 60.28 303 LYS A N 1
ATOM 2524 C CA . LYS A 1 303 ? 26.177 -24.431 7.092 1.00 60.28 303 LYS A CA 1
ATOM 2525 C C . LYS A 1 303 ? 25.837 -23.634 5.836 1.00 60.28 303 LYS A C 1
ATOM 2527 O O . LYS A 1 303 ? 26.710 -23.417 4.993 1.00 60.28 303 LYS A O 1
ATOM 2532 N N . ILE A 1 304 ? 24.579 -23.239 5.671 1.00 60.97 304 ILE A N 1
ATOM 2533 C CA . ILE A 1 304 ? 24.131 -22.517 4.486 1.00 60.97 304 ILE A CA 1
ATOM 2534 C C . ILE A 1 304 ? 24.321 -21.017 4.730 1.00 60.97 304 ILE A C 1
ATOM 2536 O O . ILE A 1 304 ? 23.420 -20.327 5.182 1.00 60.97 304 ILE A O 1
ATOM 2540 N N . ASP A 1 305 ? 25.509 -20.516 4.393 1.00 74.81 305 ASP A N 1
ATOM 2541 C CA . ASP A 1 305 ? 25.936 -19.109 4.528 1.00 74.81 305 ASP A CA 1
ATOM 2542 C C . ASP A 1 305 ? 25.292 -18.183 3.460 1.00 74.81 305 ASP A C 1
ATOM 2544 O O . ASP A 1 305 ? 25.921 -17.305 2.859 1.00 74.81 305 ASP A O 1
ATOM 2548 N N . ILE A 1 306 ? 24.027 -18.449 3.117 1.00 82.31 306 ILE A N 1
ATOM 2549 C CA . ILE A 1 306 ? 23.301 -17.785 2.028 1.00 82.31 306 ILE A CA 1
ATOM 2550 C C . ILE A 1 306 ? 22.210 -16.904 2.627 1.00 82.31 306 ILE A C 1
ATOM 2552 O O . ILE A 1 306 ? 21.019 -17.186 2.531 1.00 82.31 306 ILE A O 1
ATOM 2556 N N . THR A 1 307 ? 22.638 -15.811 3.238 1.00 89.44 307 THR A N 1
ATOM 2557 C CA . THR A 1 307 ? 21.753 -14.746 3.705 1.00 89.44 307 THR A CA 1
ATOM 2558 C C . THR A 1 307 ? 21.653 -13.635 2.659 1.00 89.44 307 THR A C 1
ATOM 2560 O O . THR A 1 307 ? 22.636 -13.329 1.970 1.00 89.44 307 THR A O 1
ATOM 2563 N N . LEU A 1 308 ? 20.480 -13.012 2.523 1.00 90.12 308 LEU A N 1
ATOM 2564 C CA . LEU A 1 308 ? 20.314 -11.775 1.746 1.00 90.12 308 LEU A CA 1
ATOM 2565 C C . LEU A 1 308 ? 20.430 -10.573 2.686 1.00 90.12 308 LEU A C 1
ATOM 2567 O O . LEU A 1 308 ? 19.444 -9.932 3.041 1.00 90.12 308 LEU A O 1
ATOM 2571 N N . ASP A 1 309 ? 21.662 -10.278 3.094 1.00 92.12 309 ASP A N 1
ATOM 2572 C CA . ASP A 1 309 ? 21.962 -9.274 4.125 1.00 92.12 309 ASP A CA 1
ATOM 2573 C C . ASP A 1 309 ? 21.522 -7.849 3.751 1.00 92.12 309 ASP A C 1
ATOM 2575 O O . ASP A 1 309 ? 21.304 -7.017 4.632 1.00 92.12 309 ASP A O 1
ATOM 2579 N N . SER A 1 310 ? 21.394 -7.555 2.454 1.00 93.75 310 SER A N 1
ATOM 2580 C CA . SER A 1 310 ? 20.953 -6.257 1.935 1.00 93.75 310 SER A CA 1
ATOM 2581 C C . SER A 1 310 ? 19.436 -6.051 2.022 1.00 93.75 310 SER A C 1
ATOM 2583 O O . SER A 1 310 ? 18.971 -4.908 2.031 1.00 93.75 310 SER A O 1
ATOM 2585 N N . VAL A 1 311 ? 18.655 -7.133 2.106 1.00 95.44 311 VAL A N 1
ATOM 2586 C CA . VAL A 1 311 ? 17.191 -7.075 2.078 1.00 95.44 311 VAL A CA 1
ATOM 2587 C C . VAL A 1 311 ? 16.674 -6.693 3.459 1.00 95.44 311 VAL A C 1
ATOM 2589 O O . VAL A 1 311 ? 16.804 -7.433 4.431 1.00 95.44 311 VAL A O 1
ATOM 2592 N N . THR A 1 312 ? 16.053 -5.519 3.537 1.00 95.50 312 THR A N 1
ATOM 2593 C CA . THR A 1 312 ? 15.497 -4.974 4.786 1.00 95.50 312 THR A CA 1
ATOM 2594 C C . THR A 1 312 ? 13.977 -4.971 4.804 1.00 95.50 312 THR A C 1
ATOM 2596 O O . THR A 1 312 ? 13.390 -4.838 5.879 1.00 95.50 312 THR A O 1
ATOM 2599 N N . THR A 1 313 ? 13.338 -5.102 3.639 1.00 93.81 313 THR A N 1
ATOM 2600 C CA . THR A 1 313 ? 11.881 -5.059 3.502 1.00 93.81 313 THR A CA 1
ATOM 2601 C C . THR A 1 313 ? 11.381 -6.283 2.753 1.00 93.81 313 THR A C 1
ATOM 2603 O O . THR A 1 313 ? 11.855 -6.583 1.659 1.00 93.81 313 THR A O 1
ATOM 2606 N N . VAL A 1 314 ? 10.392 -6.964 3.323 1.00 92.38 314 VAL A N 1
ATOM 2607 C CA . VAL A 1 314 ? 9.624 -7.995 2.627 1.00 92.38 314 VAL A CA 1
ATOM 2608 C C . VAL A 1 314 ? 8.151 -7.658 2.716 1.00 92.38 314 VAL A C 1
ATOM 2610 O O . VAL A 1 314 ? 7.643 -7.370 3.799 1.00 92.38 314 VAL A O 1
ATOM 2613 N N . GLN A 1 315 ? 7.472 -7.698 1.576 1.00 90.69 315 GLN A N 1
ATOM 2614 C CA . GLN A 1 315 ? 6.045 -7.452 1.472 1.00 90.69 315 GLN A CA 1
ATOM 2615 C C . GLN A 1 315 ? 5.327 -8.686 0.926 1.00 90.69 315 GLN A C 1
ATOM 2617 O O . GLN A 1 315 ? 5.699 -9.209 -0.122 1.00 90.69 315 GLN A O 1
ATOM 2622 N N . PHE A 1 316 ? 4.272 -9.104 1.616 1.00 87.56 316 PHE A N 1
ATOM 2623 C CA . PHE A 1 316 ? 3.359 -10.158 1.183 1.00 87.56 316 PHE A CA 1
ATOM 2624 C C . PHE A 1 316 ? 1.971 -9.571 0.968 1.00 87.56 316 PHE A C 1
ATOM 2626 O O . PHE A 1 316 ? 1.502 -8.801 1.805 1.00 87.56 316 PHE A O 1
ATOM 2633 N N . GLU A 1 317 ? 1.317 -9.931 -0.131 1.00 82.62 317 GLU A N 1
ATOM 2634 C CA . GLU A 1 317 ? -0.057 -9.494 -0.425 1.00 82.62 317 GLU A CA 1
ATOM 2635 C C . GLU A 1 317 ? -1.148 -10.403 0.189 1.00 82.62 317 GLU A C 1
ATOM 2637 O O . GLU A 1 317 ? -2.339 -10.126 0.044 1.00 82.62 317 GLU A O 1
ATOM 2642 N N . ASP A 1 318 ? -0.762 -11.474 0.897 1.00 75.19 318 ASP A N 1
ATOM 2643 C CA . ASP A 1 318 ? -1.678 -12.468 1.479 1.00 75.19 318 ASP A CA 1
ATOM 2644 C C . ASP A 1 318 ? -1.299 -12.854 2.930 1.00 75.19 318 ASP A C 1
ATOM 2646 O O . ASP A 1 318 ? -0.127 -12.821 3.318 1.00 75.19 318 ASP A O 1
ATOM 2650 N N . GLU A 1 319 ? -2.303 -13.199 3.746 1.00 63.91 319 GLU A N 1
ATOM 2651 C CA . GLU A 1 319 ? -2.225 -13.402 5.205 1.00 63.91 319 GLU A CA 1
ATOM 2652 C C . GLU A 1 319 ? -1.782 -14.809 5.635 1.00 63.91 319 GLU A C 1
ATOM 2654 O O . GLU A 1 319 ? -1.501 -15.046 6.817 1.00 63.91 319 GLU A O 1
ATOM 2659 N N . SER A 1 320 ? -1.705 -15.775 4.723 1.00 61.62 320 SER A N 1
ATOM 2660 C CA . SER A 1 320 ? -1.339 -17.150 5.060 1.00 61.62 320 SER A CA 1
ATOM 2661 C C . SER A 1 320 ? 0.168 -17.265 5.356 1.00 61.62 320 SER A C 1
ATOM 2663 O O . SER A 1 320 ? 0.952 -17.661 4.512 1.00 61.62 320 SER A O 1
ATOM 2665 N N . MET A 1 321 ? 0.615 -16.864 6.551 1.00 62.47 321 MET A N 1
ATOM 2666 C CA . MET A 1 321 ? 2.049 -16.656 6.854 1.00 62.47 321 MET A CA 1
ATOM 2667 C C . MET A 1 321 ? 2.612 -17.480 8.015 1.00 62.47 321 MET A C 1
ATOM 2669 O O . MET A 1 321 ? 3.791 -17.342 8.351 1.00 62.47 321 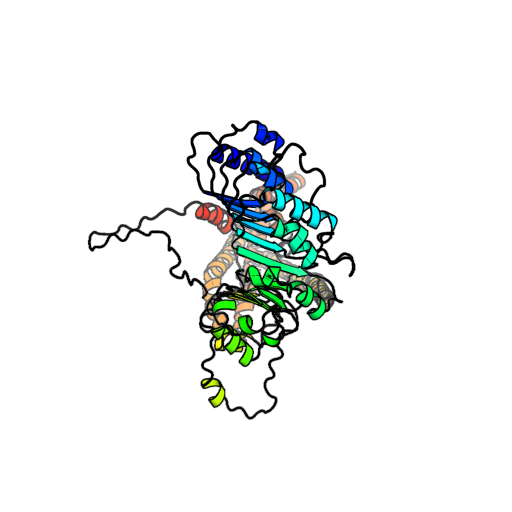MET A O 1
ATOM 2673 N N . LYS A 1 322 ? 1.810 -18.340 8.654 1.00 60.69 322 LYS A N 1
ATOM 2674 C CA . LYS A 1 322 ? 2.259 -19.040 9.872 1.00 60.69 322 LYS A CA 1
ATOM 2675 C C . LYS A 1 322 ? 3.487 -19.928 9.641 1.00 60.69 322 LYS A C 1
ATOM 2677 O O . LYS A 1 322 ? 4.353 -19.962 10.510 1.00 60.69 322 LYS A O 1
ATOM 2682 N N . ASP A 1 323 ? 3.615 -20.531 8.462 1.00 64.25 323 ASP A N 1
ATOM 2683 C CA . ASP A 1 323 ? 4.658 -21.530 8.199 1.00 64.25 323 ASP A CA 1
ATOM 2684 C C . ASP A 1 323 ? 5.967 -20.939 7.637 1.00 64.25 323 ASP A C 1
ATOM 2686 O O . ASP A 1 323 ? 6.989 -21.617 7.612 1.00 64.25 323 ASP A O 1
ATOM 2690 N N . ILE A 1 324 ? 5.980 -19.664 7.223 1.00 73.62 324 ILE A N 1
ATOM 2691 C CA . ILE A 1 324 ? 7.127 -19.044 6.520 1.00 73.62 324 ILE A CA 1
ATOM 2692 C C . ILE A 1 324 ? 7.927 -18.092 7.420 1.00 73.62 324 ILE A C 1
ATOM 2694 O O . ILE A 1 324 ? 9.076 -17.760 7.125 1.00 73.62 324 ILE A O 1
ATOM 2698 N N . LYS A 1 325 ? 7.366 -17.698 8.569 1.00 73.12 325 LYS A N 1
ATOM 2699 C CA . LYS A 1 325 ? 8.006 -16.752 9.492 1.00 73.12 325 LYS A CA 1
ATOM 2700 C C . LYS A 1 325 ? 9.421 -17.175 9.895 1.00 73.12 325 LYS A C 1
ATOM 2702 O O . LYS A 1 325 ? 10.313 -16.336 9.882 1.00 73.12 325 LYS A O 1
ATOM 2707 N N . GLN A 1 326 ? 9.623 -18.445 10.251 1.00 75.00 326 GLN A N 1
ATOM 2708 C CA . GLN A 1 326 ? 10.935 -18.912 10.706 1.00 75.00 326 GLN A CA 1
ATOM 2709 C C . GLN A 1 326 ? 11.965 -18.874 9.571 1.00 75.00 326 GLN A C 1
ATOM 2711 O O . GLN A 1 326 ? 13.037 -18.308 9.730 1.00 75.00 326 GLN A O 1
ATOM 2716 N N . TRP A 1 327 ? 11.585 -19.358 8.391 1.00 79.44 327 TRP A N 1
ATOM 2717 C CA . TRP A 1 327 ? 12.436 -19.355 7.204 1.00 79.44 327 TRP A CA 1
ATOM 2718 C C . TRP A 1 327 ? 12.843 -17.937 6.761 1.00 79.44 327 TRP A C 1
ATOM 2720 O O . TRP A 1 327 ? 13.996 -17.704 6.403 1.00 79.44 327 TRP A O 1
ATOM 2730 N N . ILE A 1 328 ? 11.919 -16.967 6.837 1.00 83.06 328 ILE A N 1
ATOM 2731 C CA . ILE A 1 328 ? 12.216 -15.551 6.563 1.00 83.06 328 ILE A CA 1
ATOM 2732 C C . ILE A 1 328 ? 13.312 -15.043 7.499 1.00 83.06 328 ILE A C 1
ATOM 2734 O O . ILE A 1 328 ? 14.228 -14.365 7.043 1.00 83.06 328 ILE A O 1
ATOM 2738 N N . LEU A 1 329 ? 13.216 -15.360 8.792 1.00 80.31 329 LEU A N 1
ATOM 2739 C CA . LEU A 1 329 ? 14.201 -14.928 9.783 1.00 80.31 329 LEU A CA 1
ATOM 2740 C C . LEU A 1 329 ? 15.572 -15.566 9.533 1.00 80.31 329 LEU A C 1
ATOM 2742 O O . LEU A 1 329 ? 16.585 -14.899 9.729 1.00 80.31 329 LEU A O 1
ATOM 2746 N N . ASP A 1 330 ? 15.599 -16.810 9.053 1.00 83.44 330 ASP A N 1
ATOM 2747 C CA . ASP A 1 330 ? 16.843 -17.534 8.789 1.00 83.44 330 ASP A CA 1
ATOM 2748 C C . ASP A 1 330 ? 17.583 -16.993 7.545 1.00 83.44 330 ASP A C 1
ATOM 2750 O O . ASP A 1 330 ? 18.811 -16.919 7.535 1.00 83.44 330 ASP A O 1
ATOM 2754 N N . ILE A 1 331 ? 16.864 -16.571 6.495 1.00 85.94 331 ILE A N 1
ATOM 2755 C CA . ILE A 1 331 ? 17.475 -16.076 5.240 1.00 85.94 331 ILE A CA 1
ATOM 2756 C C . ILE A 1 331 ? 17.686 -14.563 5.224 1.00 85.94 331 ILE A C 1
ATOM 2758 O O . ILE A 1 331 ? 18.583 -14.073 4.528 1.00 85.94 331 ILE A O 1
ATOM 2762 N N . LEU A 1 332 ? 16.877 -13.816 5.975 1.00 91.06 332 LEU A N 1
ATOM 2763 C CA . LEU A 1 332 ? 16.876 -12.354 5.999 1.00 91.06 332 LEU A CA 1
ATOM 2764 C C . LEU A 1 332 ? 17.243 -11.844 7.399 1.00 91.06 332 LEU A C 1
ATOM 2766 O O . LEU A 1 332 ? 16.397 -11.266 8.088 1.00 91.06 332 LEU A O 1
ATOM 2770 N N . PRO A 1 333 ? 18.508 -12.002 7.831 1.00 89.12 333 PRO A N 1
ATOM 2771 C CA . PRO A 1 333 ? 18.924 -11.649 9.190 1.00 89.12 333 PRO A CA 1
ATOM 2772 C C . PRO A 1 333 ? 18.762 -10.149 9.492 1.00 89.12 333 PRO A C 1
ATOM 2774 O O . PRO A 1 333 ? 18.597 -9.760 10.645 1.00 89.12 333 PRO A O 1
ATOM 2777 N N . ASN A 1 334 ? 18.768 -9.303 8.454 1.00 91.12 334 ASN A N 1
ATOM 2778 C CA . ASN A 1 334 ? 18.647 -7.847 8.551 1.00 91.12 334 ASN A CA 1
ATOM 2779 C C . ASN A 1 334 ? 17.235 -7.320 8.228 1.00 91.12 334 ASN A C 1
ATOM 2781 O O . ASN A 1 334 ? 17.072 -6.125 7.949 1.00 91.12 334 ASN A O 1
ATOM 2785 N N . LEU A 1 335 ? 16.208 -8.177 8.255 1.00 91.12 335 LEU A N 1
ATOM 2786 C CA . LEU A 1 335 ? 14.829 -7.771 7.988 1.00 91.12 335 LEU A CA 1
ATOM 2787 C C . LEU A 1 335 ? 14.342 -6.742 9.024 1.00 91.12 335 LEU A C 1
ATOM 2789 O O . LEU A 1 335 ? 14.207 -7.041 10.209 1.00 91.12 335 LEU A O 1
ATOM 2793 N N . LYS A 1 336 ? 14.033 -5.524 8.566 1.00 90.19 336 LYS A N 1
ATOM 2794 C CA . LYS A 1 336 ? 13.496 -4.427 9.394 1.00 90.19 336 LYS A CA 1
ATOM 2795 C C . LYS A 1 336 ? 11.986 -4.281 9.253 1.00 90.19 336 LYS A C 1
ATOM 2797 O O . LYS A 1 336 ? 11.309 -3.911 10.210 1.00 90.19 336 LYS A O 1
ATOM 2802 N N . HIS A 1 337 ? 11.466 -4.540 8.055 1.00 86.00 337 HIS A N 1
ATOM 2803 C CA . HIS A 1 337 ? 10.070 -4.315 7.707 1.00 86.00 337 HIS A CA 1
ATOM 2804 C C . HIS A 1 337 ? 9.473 -5.575 7.081 1.00 86.00 337 HIS A C 1
ATOM 2806 O O . HIS A 1 337 ? 9.812 -5.941 5.959 1.00 86.00 337 HIS A O 1
ATOM 2812 N N . LEU A 1 338 ? 8.559 -6.218 7.806 1.00 87.12 338 LEU A N 1
ATOM 2813 C CA . LEU A 1 338 ? 7.687 -7.262 7.277 1.00 87.12 338 LEU A CA 1
ATOM 2814 C C . LEU A 1 338 ? 6.300 -6.651 7.065 1.00 87.12 338 LEU A C 1
ATOM 2816 O O . LEU A 1 338 ? 5.586 -6.379 8.029 1.00 87.12 338 LEU A O 1
ATOM 2820 N N . ILE A 1 339 ? 5.946 -6.382 5.811 1.00 84.00 339 ILE A N 1
ATOM 2821 C CA . ILE A 1 339 ? 4.672 -5.770 5.437 1.00 84.00 339 ILE A CA 1
ATOM 2822 C C . ILE A 1 339 ? 3.718 -6.881 5.006 1.00 84.00 339 ILE A C 1
ATOM 2824 O O . ILE A 1 339 ? 3.844 -7.436 3.918 1.00 84.00 339 ILE A O 1
ATOM 2828 N N . LEU A 1 340 ? 2.733 -7.176 5.847 1.00 81.38 340 LEU A N 1
ATOM 2829 C CA . LEU A 1 340 ? 1.628 -8.065 5.502 1.00 81.38 340 LEU A CA 1
ATOM 2830 C C . LEU A 1 340 ? 0.494 -7.200 4.956 1.00 81.38 340 LEU A C 1
ATOM 2832 O O . LEU A 1 340 ? -0.311 -6.648 5.703 1.00 81.38 340 LEU A O 1
ATOM 2836 N N . SER A 1 341 ? 0.497 -7.002 3.642 1.00 71.81 341 SER A N 1
ATOM 2837 C CA . SER A 1 341 ? -0.571 -6.313 2.922 1.00 71.81 341 SER A CA 1
ATOM 2838 C C . SER A 1 341 ? -1.709 -7.296 2.694 1.00 71.81 341 SER A C 1
ATOM 2840 O O . SER A 1 341 ? -1.962 -7.676 1.561 1.00 71.81 341 SER A O 1
ATOM 2842 N N . GLY A 1 342 ? -2.384 -7.729 3.762 1.00 59.25 342 GLY A N 1
ATOM 2843 C CA . GLY A 1 342 ? -3.639 -8.453 3.608 1.00 59.25 342 GLY A CA 1
ATOM 2844 C C . GLY A 1 342 ? -4.572 -7.577 2.784 1.00 59.25 342 GLY A C 1
ATOM 2845 O O . GLY A 1 342 ? -4.922 -6.467 3.207 1.00 59.25 342 GLY A O 1
ATOM 2846 N N . THR A 1 343 ? -4.923 -8.023 1.579 1.00 50.69 343 THR A N 1
ATOM 2847 C CA . THR A 1 343 ? -5.999 -7.405 0.810 1.00 50.69 343 THR A CA 1
ATOM 2848 C C . THR A 1 343 ? -7.280 -7.597 1.611 1.00 50.69 343 THR A C 1
ATOM 2850 O O . THR A 1 343 ? -8.040 -8.540 1.436 1.00 50.69 343 THR A O 1
ATOM 2853 N N . THR A 1 344 ? -7.540 -6.654 2.511 1.00 43.97 344 THR A N 1
ATOM 2854 C CA . THR A 1 344 ? -8.821 -6.444 3.183 1.00 43.97 344 THR A CA 1
ATOM 2855 C C . THR A 1 344 ? -9.845 -5.926 2.169 1.00 43.97 344 THR A C 1
ATOM 2857 O O . THR A 1 344 ? -10.562 -4.956 2.402 1.00 43.97 344 THR A O 1
ATOM 2860 N N . GLN A 1 345 ? -9.956 -6.581 1.010 1.00 45.47 345 GLN A N 1
ATOM 2861 C CA . GLN A 1 345 ? -11.229 -6.612 0.319 1.00 45.47 345 GLN A CA 1
ATOM 2862 C C . GLN A 1 345 ? -12.143 -7.445 1.210 1.00 45.47 345 GLN A C 1
ATOM 2864 O O . GLN A 1 345 ? -12.092 -8.671 1.218 1.00 45.47 345 GLN A O 1
ATOM 2869 N N . PHE A 1 346 ? -12.926 -6.736 2.023 1.00 43.97 346 PHE A N 1
ATOM 2870 C CA . PHE A 1 346 ? -14.051 -7.224 2.809 1.00 43.97 346 PHE A CA 1
ATOM 2871 C C . PHE A 1 346 ? -15.076 -7.932 1.905 1.00 43.97 346 PHE A C 1
ATOM 2873 O O . PHE A 1 346 ? -16.180 -7.441 1.685 1.00 43.97 346 PHE A O 1
ATOM 2880 N N . PHE A 1 347 ? -14.741 -9.102 1.377 1.00 41.03 347 PHE A N 1
ATOM 2881 C CA . PHE A 1 347 ? -15.740 -10.103 1.065 1.00 41.03 347 PHE A CA 1
ATOM 2882 C C . PHE A 1 347 ? -15.915 -10.904 2.351 1.00 41.03 347 PHE A C 1
ATOM 2884 O O . PHE A 1 347 ? -15.031 -11.696 2.688 1.00 41.03 347 PHE A O 1
ATOM 2891 N N . PRO A 1 348 ? -16.987 -10.670 3.134 1.00 41.97 348 PRO A N 1
ATOM 2892 C CA . PRO A 1 348 ? -17.254 -11.501 4.291 1.00 41.97 348 PRO A CA 1
ATOM 2893 C C . PRO A 1 348 ? -17.362 -12.935 3.785 1.00 41.97 348 PRO A C 1
ATOM 2895 O O . PRO A 1 348 ? -18.274 -13.274 3.030 1.00 41.97 348 PRO A O 1
ATOM 2898 N N . GLN A 1 349 ? -16.398 -13.774 4.164 1.00 46.06 349 GLN A N 1
ATOM 2899 C CA . GLN A 1 349 ? -16.521 -15.209 3.974 1.00 46.06 349 GLN A CA 1
ATOM 2900 C C . GLN A 1 349 ? -17.872 -15.616 4.565 1.00 46.06 349 GLN A C 1
ATOM 2902 O O . GLN A 1 349 ? -18.150 -15.348 5.736 1.00 46.06 349 GLN A O 1
ATOM 2907 N N . THR A 1 350 ? -18.722 -16.231 3.747 1.00 53.62 350 THR A N 1
ATOM 2908 C CA . THR A 1 350 ? -20.122 -16.562 4.061 1.00 53.62 350 THR A CA 1
ATOM 2909 C C . THR A 1 350 ? -20.285 -17.336 5.375 1.00 53.62 350 THR A C 1
ATOM 2911 O O . THR A 1 350 ? -21.319 -17.230 6.031 1.00 53.62 350 THR A O 1
ATOM 2914 N N . ASN A 1 351 ? -19.242 -18.044 5.819 1.00 54.59 351 ASN A N 1
ATOM 2915 C CA . ASN A 1 351 ? -19.218 -18.768 7.089 1.00 54.59 351 ASN A CA 1
ATOM 2916 C C . ASN A 1 351 ? -19.186 -17.862 8.335 1.00 54.59 351 ASN A C 1
ATOM 2918 O O . ASN A 1 351 ? -19.719 -18.257 9.370 1.00 54.59 351 ASN A O 1
ATOM 2922 N N . ARG A 1 352 ? -18.622 -16.647 8.263 1.00 63.38 352 ARG A N 1
ATOM 2923 C CA . ARG A 1 352 ? -18.585 -15.719 9.414 1.00 63.38 352 ARG A CA 1
ATOM 2924 C C . ARG A 1 352 ? -19.893 -14.954 9.612 1.00 63.38 352 ARG A C 1
ATOM 2926 O O . ARG A 1 352 ? -20.177 -14.524 10.723 1.00 63.38 352 ARG A O 1
ATOM 2933 N N . PHE A 1 353 ? -20.711 -14.824 8.565 1.00 73.25 353 PHE A N 1
ATOM 2934 C CA . PHE A 1 353 ? -22.012 -14.157 8.661 1.00 73.25 353 PHE A CA 1
ATOM 2935 C C . PHE A 1 353 ? -22.962 -14.896 9.609 1.00 73.25 353 PHE A C 1
ATOM 2937 O O . PHE A 1 353 ? -23.592 -14.282 10.467 1.00 73.25 353 PHE A O 1
ATOM 2944 N N . TRP A 1 354 ? -23.038 -16.223 9.484 1.00 80.44 354 TRP A N 1
ATOM 2945 C CA . TRP A 1 354 ? -23.903 -17.034 10.340 1.00 80.44 354 TRP A CA 1
ATOM 2946 C C . TRP A 1 354 ? -23.421 -17.066 11.786 1.00 80.44 354 TRP A C 1
ATOM 2948 O O . TRP A 1 354 ? -24.248 -16.985 12.683 1.00 80.44 354 TRP A O 1
ATOM 2958 N N . GLN A 1 355 ? -22.104 -17.110 12.013 1.00 72.94 355 GLN A N 1
ATOM 2959 C CA . GLN A 1 355 ? -21.528 -16.996 13.357 1.00 72.94 355 GLN A CA 1
ATOM 2960 C C . GLN A 1 355 ? -21.924 -15.668 14.008 1.00 72.94 355 GLN A C 1
ATOM 2962 O O . GLN A 1 355 ? -22.569 -15.684 15.048 1.00 72.94 355 GLN A O 1
ATOM 2967 N N . TYR A 1 356 ? -21.678 -14.544 13.326 1.00 77.88 356 TYR A N 1
ATOM 2968 C CA . TYR A 1 356 ? -22.099 -13.223 13.800 1.00 77.88 356 TYR A CA 1
ATOM 2969 C C . TYR A 1 356 ? -23.605 -13.157 14.082 1.00 77.88 356 TYR A C 1
ATOM 2971 O O . TYR A 1 356 ? -24.032 -12.643 15.110 1.00 77.88 356 TYR A O 1
ATOM 2979 N N . THR A 1 357 ? -24.421 -13.712 13.182 1.00 79.25 357 THR A N 1
ATOM 2980 C CA . THR A 1 357 ? -25.880 -13.714 13.338 1.00 79.25 357 THR A CA 1
ATOM 2981 C C . THR A 1 357 ? -26.306 -14.504 14.574 1.00 79.25 357 THR A C 1
ATOM 2983 O O . THR A 1 357 ? -27.167 -14.045 15.319 1.00 79.25 357 THR A O 1
ATOM 2986 N N . PHE A 1 358 ? -25.718 -15.677 14.817 1.00 83.75 358 PHE A N 1
ATOM 2987 C CA . PHE A 1 358 ? -26.043 -16.478 15.996 1.00 83.75 358 PHE A CA 1
ATOM 2988 C C . PHE A 1 358 ? -25.558 -15.832 17.292 1.00 83.75 358 PHE A C 1
ATOM 2990 O O . PHE A 1 358 ? -26.318 -15.826 18.259 1.00 83.75 358 PHE A O 1
ATOM 2997 N N . ASP A 1 359 ? -24.360 -15.250 17.299 1.00 78.50 359 ASP A N 1
ATOM 2998 C CA . ASP A 1 359 ? -23.830 -14.526 18.457 1.00 78.50 359 ASP A CA 1
ATOM 2999 C C . ASP A 1 359 ? -24.726 -13.328 18.799 1.00 78.50 359 ASP A C 1
ATOM 3001 O O . ASP A 1 359 ? -25.113 -13.149 19.954 1.00 78.50 359 ASP A O 1
ATOM 3005 N N . PHE A 1 360 ? -25.156 -12.570 17.786 1.00 82.50 360 PHE A N 1
ATOM 3006 C CA . PHE A 1 360 ? -26.093 -11.460 17.951 1.00 82.50 360 PHE A CA 1
ATOM 3007 C C . PHE A 1 360 ? -27.450 -11.919 18.505 1.00 82.50 360 PHE A C 1
ATOM 3009 O O . PHE A 1 360 ? -27.967 -11.346 19.462 1.00 82.50 360 PHE A O 1
ATOM 3016 N N . VAL A 1 361 ? -28.028 -12.985 17.941 1.00 84.12 361 VAL A N 1
ATOM 3017 C CA . VAL A 1 361 ? -29.310 -13.536 18.411 1.00 84.12 361 VAL A CA 1
ATOM 3018 C C . VAL A 1 361 ? -29.199 -14.050 19.848 1.00 84.12 361 VAL A C 1
ATOM 3020 O O . VAL A 1 361 ? -30.111 -13.836 20.645 1.00 84.12 361 VAL A O 1
ATOM 3023 N N . PHE A 1 362 ? -28.097 -14.714 20.197 1.00 85.50 362 PHE A N 1
ATOM 3024 C CA . PHE A 1 362 ? -27.858 -15.183 21.559 1.00 85.50 362 PHE A CA 1
ATOM 3025 C C . PHE A 1 362 ? -27.729 -14.012 22.541 1.00 85.50 362 PHE A C 1
ATOM 3027 O O . PHE A 1 362 ? -28.373 -14.030 23.593 1.00 85.50 362 PHE A O 1
ATOM 3034 N N . TYR A 1 363 ? -26.963 -12.982 22.177 1.00 85.19 363 TYR A N 1
ATOM 3035 C CA . TYR A 1 363 ? -26.819 -11.768 22.975 1.00 85.19 363 TYR A CA 1
ATOM 3036 C C . TYR A 1 363 ? -28.180 -11.109 23.252 1.00 85.19 363 TYR A C 1
ATOM 3038 O O . TYR A 1 363 ? -28.538 -10.890 24.408 1.00 85.19 363 TYR A O 1
ATOM 3046 N N . GLU A 1 364 ? -28.985 -10.876 22.213 1.00 87.06 364 GLU A N 1
ATOM 3047 C CA . GLU A 1 364 ? -30.270 -10.173 22.337 1.00 87.06 364 GLU A CA 1
ATOM 3048 C C . GLU A 1 364 ? -31.356 -10.985 23.059 1.00 87.06 364 GLU A C 1
ATOM 3050 O O . GLU A 1 364 ? -32.163 -10.429 23.804 1.00 87.06 364 GLU A O 1
ATOM 3055 N N . ILE A 1 365 ? -31.411 -12.306 22.853 1.00 91.44 365 ILE A N 1
ATOM 3056 C CA . ILE A 1 365 ? -32.488 -13.146 23.409 1.00 91.44 365 ILE A CA 1
ATOM 3057 C C . ILE A 1 365 ? -32.145 -13.677 24.802 1.00 91.44 365 ILE A C 1
ATOM 3059 O O . ILE A 1 365 ? -33.048 -13.905 25.611 1.00 91.44 365 ILE A O 1
ATOM 3063 N N . VAL A 1 366 ? -30.864 -13.905 25.094 1.00 90.62 366 VAL A N 1
ATOM 3064 C CA . VAL A 1 366 ? -30.435 -14.579 26.325 1.00 90.62 366 VAL A CA 1
ATOM 3065 C C . VAL A 1 366 ? -29.668 -13.628 27.228 1.00 90.62 366 VAL A C 1
ATOM 3067 O O . VAL A 1 366 ? -30.083 -13.403 28.364 1.00 90.62 366 VAL A O 1
ATOM 3070 N N . GLU A 1 367 ? -28.566 -13.060 26.746 1.00 88.31 367 GLU A N 1
ATOM 3071 C CA . GLU A 1 367 ? -27.665 -12.277 27.593 1.00 88.31 367 GLU A CA 1
ATOM 3072 C C . GLU A 1 367 ? -28.311 -10.967 28.063 1.00 88.31 367 GLU A C 1
ATOM 3074 O O . GLU A 1 367 ? -28.416 -10.730 29.271 1.00 88.31 367 GLU A O 1
ATOM 3079 N N . ALA A 1 368 ? -28.811 -10.148 27.136 1.00 86.38 368 ALA A N 1
ATOM 3080 C CA . ALA A 1 368 ? -29.389 -8.846 27.450 1.00 86.38 368 ALA A CA 1
ATOM 3081 C C . ALA 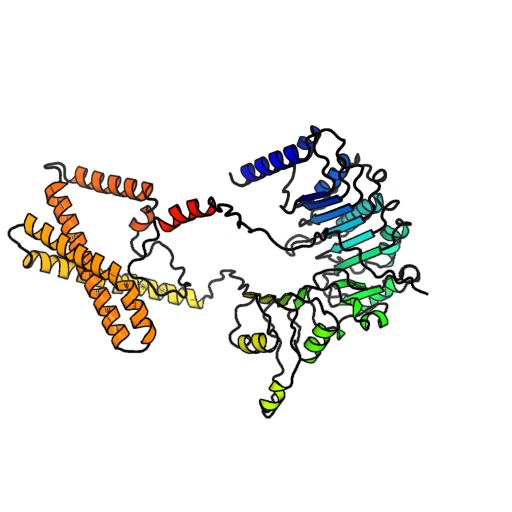A 1 368 ? -30.587 -8.942 28.424 1.00 86.38 368 ALA A C 1
ATOM 3083 O O . ALA A 1 368 ? -30.581 -8.234 29.440 1.00 86.38 368 ALA A O 1
ATOM 3084 N N . PRO A 1 369 ? -31.574 -9.848 28.245 1.00 92.62 369 PRO A N 1
ATOM 3085 C CA . PRO A 1 369 ? -32.669 -9.998 29.203 1.00 92.62 369 PRO A CA 1
ATOM 3086 C C . PRO A 1 369 ? -32.210 -10.486 30.582 1.00 92.62 369 PRO A C 1
ATOM 3088 O O . PRO A 1 369 ? -32.726 -10.011 31.597 1.00 92.62 369 PRO A O 1
ATOM 3091 N N . LEU A 1 370 ? -31.228 -11.393 30.654 1.00 93.38 370 LEU A N 1
ATOM 3092 C CA . LEU A 1 370 ? -30.679 -11.859 31.933 1.00 93.38 370 LEU A CA 1
ATOM 3093 C C . LEU A 1 370 ? -29.999 -10.726 32.704 1.00 93.38 370 LEU A C 1
ATOM 3095 O O . LEU A 1 370 ? -30.200 -10.605 33.916 1.00 93.38 370 LEU A O 1
ATOM 3099 N N . VAL A 1 371 ? -29.254 -9.863 32.008 1.00 92.00 371 VAL A N 1
ATOM 3100 C CA . VAL A 1 371 ? -28.652 -8.666 32.610 1.00 92.00 371 VAL A CA 1
ATOM 3101 C C . VAL A 1 371 ? -29.739 -7.742 33.162 1.00 92.00 371 VAL A C 1
ATOM 3103 O O . VAL A 1 371 ? -29.625 -7.295 34.305 1.00 92.00 371 VAL A O 1
ATOM 3106 N N . VAL A 1 372 ? -30.826 -7.508 32.419 1.00 93.06 372 VAL A N 1
ATOM 3107 C CA . VAL A 1 372 ? -31.959 -6.682 32.882 1.00 93.06 372 VAL A CA 1
ATOM 3108 C C . VAL A 1 372 ? -32.633 -7.283 34.123 1.00 93.06 372 VAL A C 1
ATOM 3110 O O . VAL A 1 372 ? -32.931 -6.555 35.075 1.00 93.06 372 VAL A O 1
ATOM 3113 N N . ILE A 1 373 ? -32.835 -8.604 34.164 1.00 96.38 373 ILE A N 1
ATOM 3114 C CA . ILE A 1 373 ? -33.402 -9.299 35.333 1.00 96.38 373 ILE A CA 1
ATOM 3115 C C . ILE A 1 373 ? -32.483 -9.151 36.551 1.00 96.38 373 ILE A C 1
ATOM 3117 O O . ILE A 1 373 ? -32.957 -8.819 37.641 1.00 96.38 373 ILE A O 1
ATOM 3121 N N . ALA A 1 374 ? -31.175 -9.350 36.376 1.00 95.38 374 ALA A N 1
ATOM 3122 C CA . ALA A 1 374 ? -30.200 -9.188 37.450 1.00 95.38 374 ALA A CA 1
ATOM 3123 C C . ALA A 1 374 ? -30.177 -7.742 37.972 1.00 95.38 374 ALA A C 1
ATOM 3125 O O . ALA A 1 374 ? -30.184 -7.527 39.188 1.00 95.38 374 ALA A O 1
ATOM 3126 N N . TRP A 1 375 ? -30.199 -6.754 37.068 1.00 96.31 375 TRP A N 1
ATOM 3127 C CA . TRP A 1 375 ? -30.288 -5.331 37.413 1.00 96.31 375 TRP A CA 1
ATOM 3128 C C . TRP A 1 375 ? -31.517 -5.058 38.263 1.00 96.31 375 TRP A C 1
ATOM 3130 O O . TRP A 1 375 ? -31.409 -4.486 39.347 1.00 96.31 375 TRP A O 1
ATOM 3140 N N . ARG A 1 376 ? -32.684 -5.516 37.799 1.00 95.38 376 ARG A N 1
ATOM 3141 C CA . ARG A 1 376 ? -33.950 -5.352 38.513 1.00 95.38 376 ARG A CA 1
ATOM 3142 C C . ARG A 1 376 ? -33.902 -5.993 39.899 1.00 95.38 376 ARG A C 1
ATOM 3144 O O . ARG A 1 376 ? -34.378 -5.387 40.857 1.00 95.38 376 ARG A O 1
ATOM 3151 N N . GLY A 1 377 ? -33.319 -7.186 40.013 1.00 97.19 377 GLY A N 1
ATOM 3152 C CA . GLY A 1 377 ? -33.147 -7.891 41.282 1.00 97.19 377 GLY A CA 1
ATOM 3153 C C . GLY A 1 377 ? -32.305 -7.098 42.281 1.00 97.19 377 GLY A C 1
ATOM 3154 O O . GLY A 1 377 ? -32.764 -6.828 43.390 1.00 97.19 377 GLY A O 1
ATOM 3155 N N . LEU A 1 378 ? -31.104 -6.672 41.881 1.00 96.81 378 LEU A N 1
ATOM 3156 C CA . LEU A 1 378 ? -30.211 -5.910 42.757 1.00 96.81 378 LEU A CA 1
ATOM 3157 C C . LEU A 1 378 ? -30.783 -4.532 43.116 1.00 96.81 378 LEU A C 1
ATOM 3159 O O . LEU A 1 378 ? -30.656 -4.095 44.261 1.00 96.81 378 LEU A O 1
ATOM 3163 N N . TYR A 1 379 ? -31.449 -3.871 42.169 1.00 95.06 379 TYR A N 1
ATOM 3164 C CA . TYR A 1 379 ? -32.135 -2.606 42.411 1.00 95.06 379 TYR A CA 1
ATOM 3165 C C . TYR A 1 379 ? -33.193 -2.753 43.513 1.00 95.06 379 TYR A C 1
ATOM 3167 O O . TYR A 1 379 ? -33.146 -2.046 44.516 1.00 95.06 379 TYR A O 1
ATOM 3175 N N . ASN A 1 380 ? -34.088 -3.738 43.379 1.00 95.12 380 ASN A N 1
ATOM 3176 C CA . ASN A 1 380 ? -35.158 -3.977 44.351 1.00 95.12 380 ASN A CA 1
ATOM 3177 C C . ASN A 1 380 ? -34.620 -4.426 45.716 1.00 95.12 380 ASN A C 1
ATOM 3179 O O . ASN A 1 380 ? -35.139 -4.012 46.748 1.00 95.12 380 ASN A O 1
ATOM 3183 N N . LEU A 1 381 ? -33.568 -5.254 45.746 1.00 96.88 381 LEU A N 1
ATOM 3184 C CA . LEU A 1 381 ? -32.890 -5.598 47.000 1.00 96.88 381 LEU A CA 1
ATOM 3185 C C . LEU A 1 381 ? -32.361 -4.340 47.692 1.00 96.88 381 LEU A C 1
ATOM 3187 O O . LEU A 1 381 ? -32.489 -4.188 48.904 1.00 96.88 381 LEU A O 1
ATOM 3191 N N . SER A 1 382 ? -31.806 -3.415 46.919 1.00 95.81 382 SER A N 1
ATOM 3192 C CA . SER A 1 382 ? -31.293 -2.162 47.457 1.00 95.81 382 SER A CA 1
ATOM 3193 C C . SER A 1 382 ? -32.419 -1.278 48.004 1.00 95.81 382 SER A C 1
ATOM 3195 O O . SER A 1 382 ? -32.235 -0.655 49.047 1.00 95.81 382 SER A O 1
ATOM 3197 N N . ASP A 1 383 ? -33.598 -1.275 47.375 1.00 93.44 383 ASP A N 1
ATOM 3198 C CA . ASP A 1 383 ? -34.796 -0.597 47.899 1.00 93.44 383 ASP A CA 1
ATOM 3199 C C . ASP A 1 383 ? -35.291 -1.194 49.218 1.00 93.44 383 ASP A C 1
ATOM 3201 O O . ASP A 1 383 ? -35.729 -0.453 50.095 1.00 93.44 383 ASP A O 1
ATOM 3205 N N . LEU A 1 384 ? -35.172 -2.511 49.396 1.00 96.19 384 LEU A N 1
ATOM 3206 C CA . LEU A 1 384 ? -35.573 -3.182 50.633 1.00 96.19 384 LEU A CA 1
ATOM 3207 C C . LEU A 1 384 ? -34.576 -2.972 51.781 1.00 96.19 384 LEU A C 1
ATOM 3209 O O . LEU A 1 384 ? -34.991 -2.837 52.930 1.00 96.19 384 LEU A O 1
ATOM 3213 N N . TYR A 1 385 ? -33.272 -2.974 51.491 1.00 96.38 385 TYR A N 1
ATOM 3214 C CA . TYR A 1 385 ? -32.238 -3.038 52.532 1.00 96.38 385 TYR A CA 1
ATOM 3215 C C . TYR A 1 385 ? -31.488 -1.727 52.777 1.00 96.38 385 TYR A C 1
ATOM 3217 O O . TYR A 1 385 ? -30.996 -1.507 53.884 1.00 96.38 385 TYR A O 1
ATOM 3225 N N . ILE A 1 386 ? -31.371 -0.844 51.785 1.00 95.06 386 ILE A N 1
ATOM 3226 C CA . ILE A 1 386 ? -30.616 0.403 51.936 1.00 95.06 386 ILE A CA 1
ATOM 3227 C C . ILE A 1 386 ? -31.584 1.501 52.367 1.00 95.06 386 ILE A C 1
ATOM 3229 O O . ILE A 1 386 ? -32.168 2.170 51.520 1.00 95.06 386 ILE A O 1
ATOM 3233 N N . TYR A 1 387 ? -31.722 1.697 53.682 1.00 93.69 387 TYR A N 1
ATOM 3234 C CA . TYR A 1 387 ? -32.487 2.794 54.300 1.00 93.69 387 TYR A CA 1
ATOM 3235 C C . TYR A 1 387 ? -33.864 3.035 53.643 1.00 93.69 387 TYR A C 1
ATOM 3237 O O . TYR A 1 387 ? -34.097 4.124 53.112 1.00 93.69 387 TYR A O 1
ATOM 3245 N N . PRO A 1 388 ? -34.778 2.044 53.679 1.00 92.69 388 PRO A N 1
ATOM 3246 C CA . PRO A 1 388 ? -36.058 2.103 52.963 1.00 92.69 388 PRO A CA 1
ATOM 3247 C C . PRO A 1 388 ? -36.914 3.319 53.353 1.00 92.69 388 PRO A C 1
ATOM 3249 O O . PRO A 1 388 ? -37.589 3.902 52.509 1.00 92.69 388 PRO A O 1
ATOM 3252 N N . ASP A 1 389 ? -36.830 3.753 54.612 1.00 95.62 389 ASP A N 1
ATOM 3253 C CA . ASP A 1 389 ? -37.637 4.860 55.139 1.00 95.62 389 ASP A CA 1
ATOM 3254 C C . ASP A 1 389 ? -37.042 6.248 54.850 1.00 95.62 389 ASP A C 1
ATOM 3256 O O . ASP A 1 389 ? -37.713 7.266 55.023 1.00 95.62 389 ASP A O 1
ATOM 3260 N N . ASN A 1 390 ? -35.775 6.324 54.426 1.00 95.25 390 ASN A N 1
ATOM 3261 C CA . ASN A 1 390 ? -35.087 7.590 54.189 1.00 95.25 390 ASN A CA 1
ATOM 3262 C C . ASN A 1 390 ? -34.416 7.602 52.816 1.00 95.25 390 ASN A C 1
ATOM 3264 O O . ASN A 1 390 ? -33.243 7.250 52.659 1.00 95.25 390 ASN A O 1
ATOM 3268 N N . LYS A 1 391 ? -35.168 8.085 51.824 1.00 92.94 391 LYS A N 1
ATOM 3269 C CA . LYS A 1 391 ? -34.724 8.163 50.429 1.00 92.94 391 LYS A CA 1
ATOM 3270 C C . LYS A 1 391 ? -33.435 8.960 50.240 1.00 92.94 391 LYS A C 1
ATOM 3272 O O . LYS A 1 391 ? -32.597 8.553 49.446 1.00 92.94 391 LYS A O 1
ATOM 3277 N N . LEU A 1 392 ? -33.244 10.056 50.978 1.00 94.75 392 LEU A N 1
ATOM 3278 C CA . LEU A 1 392 ? -32.044 10.890 50.863 1.00 94.75 392 LEU A CA 1
ATOM 3279 C C . LEU A 1 392 ? -30.795 10.131 51.321 1.00 94.75 392 LEU A C 1
ATOM 3281 O O . LEU A 1 392 ? -29.789 10.107 50.613 1.00 94.75 392 LEU A O 1
ATOM 3285 N N . ILE A 1 393 ? -30.869 9.465 52.477 1.00 96.12 393 ILE A N 1
ATOM 3286 C CA . ILE A 1 393 ? -29.764 8.634 52.976 1.00 96.12 393 ILE A CA 1
ATOM 3287 C C . ILE A 1 393 ? -29.523 7.456 52.027 1.00 96.12 393 ILE A C 1
ATOM 3289 O O . ILE A 1 393 ? -28.377 7.154 51.694 1.00 96.12 393 ILE A O 1
ATOM 3293 N N . SER A 1 394 ? -30.595 6.828 51.541 1.00 96.19 394 SER A N 1
ATOM 3294 C CA . SER A 1 394 ? -30.503 5.706 50.608 1.00 96.19 394 SER A CA 1
ATOM 3295 C C . SER A 1 394 ? -29.831 6.089 49.285 1.00 96.19 394 SER A C 1
ATOM 3297 O O . SER A 1 394 ? -28.932 5.384 48.812 1.00 96.19 394 SER A O 1
ATOM 3299 N N . MET A 1 395 ? -30.186 7.253 48.735 1.00 96.12 395 MET A N 1
ATOM 3300 C CA . MET A 1 395 ? -29.563 7.836 47.548 1.00 96.12 395 MET A CA 1
ATOM 3301 C C . MET A 1 395 ? -28.066 8.088 47.776 1.00 96.12 395 MET A C 1
ATOM 3303 O O . MET A 1 395 ? -27.247 7.633 46.978 1.00 96.12 395 MET A O 1
ATOM 3307 N N . LEU A 1 396 ? -27.693 8.767 48.870 1.00 96.94 396 LEU A N 1
ATOM 3308 C CA . LEU A 1 396 ? -26.294 9.100 49.175 1.00 96.94 396 LEU A CA 1
ATOM 3309 C C . LEU A 1 396 ? -25.424 7.855 49.386 1.00 96.94 396 LEU A C 1
ATOM 3311 O O . LEU A 1 396 ? -24.280 7.809 48.928 1.00 96.94 396 LEU A O 1
ATOM 3315 N N . ILE A 1 397 ? -25.954 6.832 50.054 1.00 97.06 397 ILE A N 1
ATOM 3316 C CA . ILE A 1 397 ? -25.232 5.575 50.279 1.00 97.06 397 ILE A CA 1
ATOM 3317 C C . ILE A 1 397 ? -25.070 4.803 48.973 1.00 97.06 397 ILE A C 1
ATOM 3319 O O . ILE A 1 397 ? -23.967 4.340 48.689 1.00 97.06 397 ILE A O 1
ATOM 3323 N N . SER A 1 398 ? -26.115 4.723 48.147 1.00 97.19 398 SER A N 1
ATOM 3324 C CA . SER A 1 398 ? -26.026 4.084 46.825 1.00 97.19 398 SER A CA 1
ATOM 3325 C C . SER A 1 398 ? -24.992 4.790 45.945 1.00 97.19 398 SER A C 1
ATOM 3327 O O . SER A 1 398 ? -24.129 4.139 45.361 1.00 97.19 398 SER A O 1
ATOM 3329 N N . PHE A 1 399 ? -24.997 6.127 45.941 1.00 97.25 399 PHE A N 1
ATOM 3330 C CA . PHE A 1 399 ? -23.998 6.935 45.242 1.00 97.25 399 PHE A CA 1
ATOM 3331 C C . PHE A 1 399 ? -22.579 6.618 45.732 1.00 97.25 399 PHE A C 1
ATOM 3333 O O . PHE A 1 399 ? -21.678 6.353 44.934 1.00 97.25 399 PHE A O 1
ATOM 3340 N N . THR A 1 400 ? -22.391 6.595 47.054 1.00 97.44 400 THR A N 1
ATOM 3341 C CA . THR A 1 400 ? -21.085 6.362 47.683 1.00 97.44 400 THR A CA 1
ATOM 3342 C C . THR A 1 400 ? -20.558 4.963 47.376 1.00 97.44 400 THR A C 1
ATOM 3344 O O . THR A 1 400 ? -19.411 4.830 46.954 1.00 97.44 400 THR A O 1
ATOM 3347 N N . ILE A 1 401 ? -21.380 3.921 47.535 1.00 96.75 401 ILE A N 1
ATOM 3348 C CA . ILE A 1 401 ? -21.007 2.531 47.222 1.00 96.75 401 ILE A CA 1
ATOM 3349 C C . ILE A 1 401 ? -20.671 2.396 45.734 1.00 96.75 401 ILE A C 1
ATOM 3351 O O . ILE A 1 401 ? -19.620 1.857 45.382 1.00 96.75 401 ILE A O 1
ATOM 3355 N N . GLY A 1 402 ? -21.543 2.927 44.875 1.00 97.12 402 GLY A N 1
ATOM 3356 C CA . GLY A 1 402 ? -21.403 2.868 43.429 1.00 97.12 402 GLY A CA 1
ATOM 3357 C C . GLY A 1 402 ? -20.071 3.441 42.954 1.00 97.12 402 GLY A C 1
ATOM 3358 O O . GLY A 1 402 ? -19.252 2.717 42.381 1.00 97.12 402 GLY A O 1
ATOM 3359 N N . TYR A 1 403 ? -19.809 4.715 43.257 1.00 97.38 403 TYR A N 1
ATOM 3360 C CA . TYR A 1 403 ? -18.578 5.378 42.824 1.00 97.38 403 TYR A CA 1
ATOM 3361 C C . TYR A 1 403 ? -17.323 4.842 43.519 1.00 97.38 403 TYR A C 1
ATOM 3363 O O . TYR A 1 403 ? -16.275 4.768 42.879 1.00 97.38 403 TYR A O 1
ATOM 3371 N N . SER A 1 404 ? -17.407 4.407 44.781 1.00 97.12 404 SER A N 1
ATOM 3372 C CA . SER A 1 404 ? -16.248 3.823 45.476 1.00 97.12 404 SER A CA 1
ATOM 3373 C C . SER A 1 404 ? -15.738 2.571 44.763 1.00 97.12 404 SER A C 1
ATOM 3375 O O . SER A 1 404 ? -14.542 2.462 44.496 1.00 97.12 404 SER A O 1
ATOM 3377 N N . PHE A 1 405 ? -16.633 1.649 44.390 1.00 96.81 405 PHE A N 1
ATOM 3378 C CA . PHE A 1 405 ? -16.243 0.458 43.631 1.00 96.81 405 PHE A CA 1
ATOM 3379 C C . PHE A 1 405 ? -15.785 0.782 42.210 1.00 96.81 405 PHE A C 1
ATOM 3381 O O . PHE A 1 405 ? -14.813 0.190 41.743 1.00 96.81 405 PHE A O 1
ATOM 3388 N N . PHE A 1 406 ? -16.422 1.748 41.546 1.00 94.44 406 PHE A N 1
ATOM 3389 C CA . PHE A 1 406 ? -16.016 2.180 40.210 1.00 94.44 406 PHE A CA 1
ATOM 3390 C C . PHE A 1 406 ? -14.575 2.704 40.197 1.00 94.44 406 PHE A C 1
ATOM 3392 O O . PHE A 1 406 ? -13.750 2.231 39.414 1.00 94.44 406 PHE A O 1
ATOM 3399 N N . PHE A 1 407 ? -14.245 3.646 41.088 1.00 94.12 407 PHE A N 1
ATOM 3400 C CA . PHE A 1 407 ? -12.898 4.211 41.167 1.00 94.12 407 PHE A CA 1
ATOM 3401 C C . PHE A 1 407 ? -11.868 3.175 41.616 1.00 94.12 407 PHE A C 1
ATOM 3403 O O . PHE A 1 407 ? -10.767 3.140 41.068 1.00 94.12 407 PHE A O 1
ATOM 3410 N N . LEU A 1 408 ? -12.229 2.296 42.555 1.00 94.50 408 LEU A N 1
ATOM 3411 C CA . LEU A 1 408 ? -11.368 1.193 42.972 1.00 94.50 408 LEU A CA 1
ATOM 3412 C C . LEU A 1 408 ? -11.007 0.288 41.783 1.00 94.50 408 LEU A C 1
ATOM 3414 O O . LEU A 1 408 ? -9.831 0.006 41.565 1.00 94.50 408 LEU A O 1
ATOM 3418 N N . LEU A 1 409 ? -11.994 -0.120 40.980 1.00 93.12 409 LEU A N 1
ATOM 3419 C CA . LEU A 1 409 ? -11.763 -0.936 39.786 1.00 93.12 409 LEU A CA 1
ATOM 3420 C C . LEU A 1 409 ? -10.958 -0.185 38.722 1.00 93.12 409 LEU A C 1
ATOM 3422 O O . LEU A 1 409 ? -10.030 -0.754 38.154 1.00 93.12 409 LEU A O 1
ATOM 3426 N N . ALA A 1 410 ? -11.252 1.093 38.479 1.00 89.69 410 ALA A N 1
ATOM 3427 C CA . ALA A 1 410 ? -10.520 1.900 37.504 1.00 89.69 410 ALA A CA 1
ATOM 3428 C C . ALA A 1 410 ? -9.031 2.064 37.867 1.00 89.69 410 ALA A C 1
ATOM 3430 O O . ALA A 1 410 ? -8.181 2.070 36.975 1.00 89.69 410 ALA A O 1
ATOM 3431 N N . LEU A 1 411 ? -8.707 2.161 39.161 1.00 91.62 411 LEU A N 1
ATOM 3432 C CA . LEU A 1 411 ? -7.327 2.217 39.652 1.00 91.62 411 LEU A CA 1
ATOM 3433 C C . LEU A 1 411 ? -6.639 0.846 39.606 1.00 91.62 411 LEU A C 1
ATOM 3435 O O . LEU A 1 411 ? -5.458 0.759 39.268 1.00 91.62 411 LEU A O 1
ATOM 3439 N N . LEU A 1 412 ? -7.365 -0.229 39.929 1.00 91.06 412 LEU A N 1
ATOM 3440 C CA . LEU A 1 412 ? -6.800 -1.576 40.037 1.00 91.06 412 LEU A CA 1
ATOM 3441 C C . LEU A 1 412 ? -6.814 -2.380 38.728 1.00 91.06 412 LEU A C 1
ATOM 3443 O O . LEU A 1 412 ? -6.110 -3.384 38.648 1.00 91.06 412 LEU A O 1
ATOM 3447 N N . GLN A 1 413 ? -7.546 -1.968 37.688 1.00 89.00 413 GLN A N 1
ATOM 3448 C CA . GLN A 1 413 ? -7.663 -2.754 36.450 1.00 89.00 413 GLN A CA 1
ATOM 3449 C C . GLN A 1 413 ? -6.302 -3.046 35.799 1.00 89.00 413 GLN A C 1
ATOM 3451 O O . GLN A 1 413 ? -6.052 -4.175 35.392 1.00 89.00 413 GLN A O 1
ATOM 3456 N N . ILE A 1 414 ? -5.390 -2.064 35.756 1.00 84.44 414 ILE A N 1
ATOM 3457 C CA . ILE A 1 414 ? -4.061 -2.216 35.146 1.00 84.44 414 ILE A CA 1
ATOM 3458 C C . ILE A 1 414 ? -3.208 -3.230 35.925 1.00 84.44 414 ILE A C 1
ATOM 3460 O O . ILE A 1 414 ? -2.750 -4.194 35.308 1.00 84.44 414 ILE A O 1
ATOM 3464 N N . PRO A 1 415 ? -2.995 -3.084 37.250 1.00 87.38 415 PRO A N 1
ATOM 3465 C CA . PRO A 1 415 ? -2.202 -4.060 37.993 1.00 87.38 415 PRO A CA 1
ATOM 3466 C C . PRO A 1 415 ? -2.858 -5.448 38.035 1.00 87.38 415 PRO A C 1
ATOM 3468 O O . PRO A 1 415 ? -2.142 -6.448 37.968 1.00 87.38 415 PRO A O 1
ATOM 3471 N N . ILE A 1 416 ? -4.195 -5.534 38.084 1.00 85.81 416 ILE A N 1
ATOM 3472 C CA . ILE A 1 416 ? -4.915 -6.816 38.015 1.00 85.81 416 ILE A CA 1
ATOM 3473 C C . ILE A 1 416 ? -4.629 -7.505 36.678 1.00 85.81 416 ILE A C 1
ATOM 3475 O O . ILE A 1 416 ? -4.188 -8.652 36.678 1.00 85.81 416 ILE A O 1
ATOM 3479 N N . ILE A 1 417 ? -4.792 -6.808 35.550 1.00 83.31 417 ILE A N 1
ATOM 3480 C CA . ILE A 1 417 ? -4.521 -7.354 34.211 1.00 83.31 417 ILE A CA 1
ATOM 3481 C C . ILE A 1 417 ? -3.055 -7.779 34.075 1.00 83.31 417 ILE A C 1
ATOM 3483 O O . ILE A 1 417 ? -2.778 -8.888 33.625 1.00 83.31 417 ILE A O 1
ATOM 3487 N N . GLN A 1 418 ? -2.106 -6.949 34.516 1.00 83.38 418 GLN A N 1
ATOM 3488 C CA . GLN A 1 418 ? -0.676 -7.281 34.468 1.00 83.38 418 GLN A CA 1
ATOM 3489 C C . GLN A 1 418 ? -0.329 -8.535 35.283 1.00 83.38 418 GLN A C 1
ATOM 3491 O O . GLN A 1 418 ? 0.537 -9.316 34.882 1.00 83.38 418 GLN A O 1
ATOM 3496 N N . CYS A 1 419 ? -1.003 -8.746 36.415 1.00 82.31 419 CYS A N 1
ATOM 3497 C CA . CYS A 1 419 ? -0.854 -9.960 37.209 1.00 82.31 419 CYS A CA 1
ATOM 3498 C C . CYS A 1 419 ? -1.490 -11.170 36.505 1.00 82.31 419 CYS A C 1
ATOM 3500 O O . CYS A 1 419 ? -0.884 -12.238 36.419 1.00 82.31 419 CYS A O 1
ATOM 3502 N N . LEU A 1 420 ? -2.687 -10.984 35.949 1.00 79.75 420 LEU A N 1
ATOM 3503 C CA . LEU A 1 420 ? -3.497 -12.024 35.322 1.00 79.75 420 LEU A CA 1
ATOM 3504 C C . LEU A 1 420 ? -2.929 -12.542 33.993 1.00 79.75 420 LEU A C 1
ATOM 3506 O O . LEU A 1 420 ? -3.041 -13.740 33.730 1.00 79.75 420 LEU A O 1
ATOM 3510 N N . ILE A 1 421 ? -2.246 -11.701 33.208 1.00 76.69 421 ILE A N 1
ATOM 3511 C CA . ILE A 1 421 ? -1.576 -12.102 31.954 1.00 76.69 421 ILE A CA 1
ATOM 3512 C C . ILE A 1 421 ? -0.591 -13.262 32.184 1.00 76.69 421 ILE A C 1
ATOM 3514 O O . ILE A 1 421 ? -0.446 -14.131 31.327 1.00 76.69 421 ILE A O 1
ATOM 3518 N N . LYS A 1 422 ? 0.038 -13.342 33.366 1.00 72.38 422 LYS A N 1
ATOM 3519 C CA . LYS A 1 422 ? 0.966 -14.435 33.711 1.00 72.38 422 LYS A CA 1
ATOM 3520 C C . LYS A 1 422 ? 0.277 -15.793 33.914 1.00 72.38 422 LYS A C 1
ATOM 3522 O O . LYS A 1 422 ? 0.960 -16.812 33.938 1.00 72.38 422 LYS A O 1
ATOM 3527 N N . TYR A 1 423 ? -1.049 -15.820 34.058 1.00 68.88 423 TYR A N 1
ATOM 3528 C CA . TYR A 1 423 ? -1.835 -16.997 34.447 1.00 68.88 423 TYR A CA 1
ATOM 3529 C C . TYR A 1 423 ? -2.980 -17.305 33.468 1.00 68.88 423 TYR A C 1
ATOM 3531 O O . TYR A 1 423 ? -4.011 -17.838 33.876 1.00 68.88 423 TYR A O 1
ATOM 3539 N N . HIS A 1 424 ? -2.791 -16.994 32.182 1.00 60.91 424 HIS A N 1
ATOM 3540 C CA . HIS A 1 424 ? -3.807 -16.997 31.117 1.00 60.91 424 HIS A CA 1
ATOM 3541 C C . HIS A 1 424 ? -4.705 -18.257 31.036 1.00 60.91 424 HIS A C 1
ATOM 3543 O O . HIS A 1 424 ? -5.841 -18.172 30.581 1.00 60.91 424 HIS A O 1
ATOM 3549 N N . HIS A 1 425 ? -4.239 -19.427 31.491 1.00 62.62 425 HIS A N 1
ATOM 3550 C CA . HIS A 1 425 ? -4.991 -20.692 31.431 1.00 62.62 425 HIS A CA 1
ATOM 3551 C C . HIS A 1 425 ? -5.491 -21.221 32.786 1.00 62.62 425 HIS A C 1
ATOM 3553 O O . HIS A 1 425 ? -6.027 -22.326 32.855 1.00 62.62 425 HIS A O 1
ATOM 3559 N N . ASN A 1 426 ? -5.350 -20.456 33.872 1.00 74.56 426 ASN A N 1
ATOM 3560 C CA . ASN A 1 426 ? -5.724 -20.928 35.204 1.00 74.56 426 ASN A CA 1
ATOM 3561 C C . ASN A 1 426 ? -7.168 -20.561 35.568 1.00 74.56 426 ASN A C 1
ATOM 3563 O O . ASN A 1 426 ? -7.629 -19.451 35.311 1.00 74.56 426 ASN A O 1
ATOM 3567 N N . LEU A 1 427 ? -7.846 -21.450 36.301 1.00 82.75 427 LEU A N 1
ATOM 3568 C CA . LEU A 1 427 ? -9.163 -21.190 36.909 1.00 82.75 427 LEU A CA 1
ATOM 3569 C C . LEU A 1 427 ? -9.189 -19.902 37.752 1.00 82.75 427 LEU A C 1
ATOM 3571 O O . LEU A 1 427 ? -10.212 -19.228 37.830 1.00 82.75 427 LEU A O 1
ATOM 3575 N N . ILE A 1 428 ? -8.043 -19.532 38.333 1.00 82.56 428 ILE A N 1
ATOM 3576 C CA . ILE A 1 428 ? -7.844 -18.283 39.079 1.00 82.56 428 ILE A CA 1
ATOM 3577 C C . ILE A 1 428 ? -8.133 -17.060 38.199 1.00 82.56 428 ILE A C 1
ATOM 3579 O O . ILE A 1 428 ? -8.778 -16.124 38.662 1.00 82.56 428 ILE A O 1
ATOM 3583 N N . HIS A 1 429 ? -7.708 -17.074 36.931 1.00 82.56 429 HIS A N 1
ATOM 3584 C CA . HIS A 1 429 ? -7.967 -15.981 35.997 1.00 82.56 429 HIS A CA 1
ATOM 3585 C C . HIS A 1 429 ? -9.467 -15.794 35.766 1.00 82.56 429 HIS A C 1
ATOM 3587 O O . HIS A 1 429 ? -9.985 -14.688 35.901 1.00 82.56 429 HIS A O 1
ATOM 3593 N N . ILE A 1 430 ? -10.171 -16.890 35.475 1.00 83.00 430 ILE A N 1
ATOM 3594 C CA . ILE A 1 430 ? -11.622 -16.887 35.252 1.00 83.00 430 ILE A CA 1
ATOM 3595 C C . ILE A 1 430 ? -12.349 -16.394 36.509 1.00 83.00 430 ILE A C 1
ATOM 3597 O O . ILE A 1 430 ? -13.212 -15.524 36.422 1.00 83.00 430 ILE A O 1
ATOM 3601 N N . PHE A 1 431 ? -11.968 -16.898 37.686 1.00 88.00 431 PHE A N 1
ATOM 3602 C CA . PHE A 1 431 ? -12.588 -16.513 38.952 1.00 88.00 431 PHE A CA 1
ATOM 3603 C C . PHE A 1 431 ? -12.385 -15.028 39.283 1.00 88.00 431 PHE A C 1
ATOM 3605 O O . PHE A 1 431 ? -13.356 -14.330 39.573 1.00 88.00 431 PHE A O 1
ATOM 3612 N N . ILE A 1 432 ? -11.146 -14.527 39.208 1.00 88.00 432 ILE A N 1
ATOM 3613 C CA . ILE A 1 432 ? -10.839 -13.116 39.490 1.00 88.00 432 ILE A CA 1
ATOM 3614 C C . ILE A 1 432 ? -11.527 -12.207 38.469 1.00 88.00 432 ILE A C 1
ATOM 3616 O O . ILE A 1 432 ? -12.106 -11.194 38.861 1.00 88.00 432 ILE A O 1
ATOM 3620 N N . SER A 1 433 ? -11.505 -12.572 37.183 1.00 84.94 433 SER A N 1
ATOM 3621 C CA . SER A 1 433 ? -12.202 -11.819 36.137 1.00 84.94 433 SER A CA 1
ATOM 3622 C C . SER A 1 433 ? -13.698 -11.716 36.442 1.00 84.94 433 SER A C 1
ATOM 3624 O O . SER A 1 433 ? -14.233 -10.609 36.507 1.00 84.94 433 SER A O 1
ATOM 3626 N N . ASN A 1 434 ? -14.366 -12.836 36.731 1.00 88.00 434 ASN A N 1
ATOM 3627 C CA . ASN A 1 434 ? -15.796 -12.847 37.052 1.00 88.00 434 ASN A CA 1
ATOM 3628 C C . ASN A 1 434 ? -16.118 -12.044 38.320 1.00 88.00 434 ASN A C 1
ATOM 3630 O O . ASN A 1 434 ? -17.124 -11.338 38.360 1.00 88.00 434 ASN A O 1
ATOM 3634 N N . LEU A 1 435 ? -15.253 -12.089 39.338 1.00 91.50 435 LEU A N 1
ATOM 3635 C CA . LEU A 1 435 ? -15.411 -11.273 40.542 1.00 91.50 435 LEU A CA 1
ATOM 3636 C C . LEU A 1 435 ? -15.300 -9.771 40.235 1.00 91.50 435 LEU A C 1
ATOM 3638 O O . LEU A 1 435 ? -16.113 -8.991 40.729 1.00 91.50 435 LEU A O 1
ATOM 3642 N N . CYS A 1 436 ? -14.347 -9.358 39.394 1.00 91.06 436 CYS A N 1
ATOM 3643 C CA . CYS A 1 436 ? -14.231 -7.959 38.969 1.00 91.06 436 CYS A CA 1
ATOM 3644 C C . CYS A 1 436 ? -15.485 -7.500 38.212 1.00 91.06 436 CYS A C 1
ATOM 3646 O O . CYS A 1 436 ? -15.993 -6.414 38.489 1.00 91.06 436 CYS A O 1
ATOM 3648 N N . HIS A 1 437 ? -16.019 -8.338 37.317 1.00 90.00 437 HIS A N 1
ATOM 3649 C CA . HIS A 1 437 ? -17.264 -8.050 36.597 1.00 90.00 437 HIS A CA 1
ATOM 3650 C C . HIS A 1 437 ? -18.466 -7.958 37.542 1.00 90.00 437 HIS A C 1
ATOM 3652 O O . HIS A 1 437 ? -19.294 -7.065 37.384 1.00 90.00 437 HIS A O 1
ATOM 3658 N N . LEU A 1 438 ? -18.545 -8.813 38.566 1.00 93.12 438 LEU A N 1
ATOM 3659 C CA . LEU A 1 438 ? -19.603 -8.743 39.575 1.00 93.12 438 LEU A CA 1
ATOM 3660 C C . LEU A 1 438 ? -19.526 -7.447 40.399 1.00 93.12 438 LEU A C 1
ATOM 3662 O O . LEU A 1 438 ? -20.549 -6.807 40.638 1.00 93.12 438 LEU A O 1
ATOM 3666 N N . ILE A 1 439 ? -18.325 -7.025 40.806 1.00 94.56 439 ILE A N 1
ATOM 3667 C CA . ILE A 1 439 ? -18.127 -5.750 41.516 1.00 94.56 439 ILE A CA 1
ATOM 3668 C C . ILE A 1 439 ? -18.493 -4.571 40.602 1.00 94.56 439 ILE A C 1
ATOM 3670 O O . ILE A 1 439 ? -19.171 -3.644 41.047 1.00 94.56 439 ILE A O 1
ATOM 3674 N N . ALA A 1 440 ? -18.100 -4.619 39.325 1.00 92.88 440 ALA A N 1
ATOM 3675 C CA . ALA A 1 440 ? -18.452 -3.601 38.335 1.00 92.88 440 ALA A CA 1
ATOM 3676 C C . ALA A 1 440 ? -19.971 -3.521 38.139 1.00 92.88 440 ALA A C 1
ATOM 3678 O O . ALA A 1 440 ? -20.543 -2.434 38.134 1.00 92.88 440 ALA A O 1
ATOM 3679 N N . PHE A 1 441 ? -20.638 -4.671 38.059 1.00 94.31 441 PHE A N 1
ATOM 3680 C CA . PHE A 1 441 ? -22.088 -4.769 37.965 1.00 94.31 441 PHE A CA 1
ATOM 3681 C C . PHE A 1 441 ? -22.782 -4.109 39.164 1.00 94.31 441 PHE A C 1
ATOM 3683 O O . PHE A 1 441 ? -23.640 -3.245 38.982 1.00 94.31 441 PHE A O 1
ATOM 3690 N N . VAL A 1 442 ? -22.370 -4.455 40.391 1.00 96.12 442 VAL A N 1
ATOM 3691 C CA . VAL A 1 442 ? -22.921 -3.850 41.616 1.00 96.12 442 VAL A CA 1
ATOM 3692 C C . VAL A 1 442 ? -22.688 -2.342 41.627 1.00 96.12 442 VAL A C 1
ATOM 3694 O O . VAL A 1 442 ? -23.606 -1.578 41.919 1.00 96.12 442 VAL A O 1
ATOM 3697 N N . SER A 1 443 ? -21.475 -1.913 41.279 1.00 96.94 443 SER A N 1
ATOM 3698 C CA . SER A 1 443 ? -21.106 -0.503 41.187 1.00 96.94 443 SER A CA 1
ATOM 3699 C C . SER A 1 443 ? -22.044 0.268 40.258 1.00 96.94 443 SER A C 1
ATOM 3701 O O . SER A 1 443 ? -22.647 1.259 40.675 1.00 96.94 443 SER A O 1
ATOM 3703 N N . VAL A 1 444 ? -22.223 -0.221 39.030 1.00 95.56 444 VAL A N 1
ATOM 3704 C CA . VAL A 1 444 ? -23.051 0.427 38.010 1.00 95.56 444 VAL A CA 1
ATOM 3705 C C . VAL A 1 444 ? -24.508 0.514 38.465 1.00 95.56 444 VAL A C 1
ATOM 3707 O O . VAL A 1 444 ? -25.078 1.605 38.429 1.00 95.56 444 VAL A O 1
ATOM 3710 N N . VAL A 1 445 ? -25.099 -0.577 38.965 1.00 96.50 445 VAL A N 1
ATOM 3711 C CA . VAL A 1 445 ? -26.496 -0.568 39.440 1.00 96.50 445 VAL A CA 1
ATOM 3712 C C . VAL A 1 445 ? -26.708 0.479 40.538 1.00 96.50 445 VAL A C 1
ATOM 3714 O O . VAL A 1 445 ? -27.694 1.215 40.496 1.00 96.50 445 VAL A O 1
ATOM 3717 N N . GLN A 1 446 ? -25.777 0.602 41.491 1.00 97.88 446 GLN A N 1
ATOM 3718 C CA . GLN A 1 446 ? -25.907 1.579 42.579 1.00 97.88 446 GLN A CA 1
ATOM 3719 C C . GLN A 1 446 ? -25.727 3.030 42.115 1.00 97.88 446 GLN A C 1
ATOM 3721 O O . GLN A 1 446 ? -26.435 3.917 42.601 1.00 97.88 446 GLN A O 1
ATOM 3726 N N . ILE A 1 447 ? -24.840 3.280 41.143 1.00 97.38 447 ILE A N 1
ATOM 3727 C CA . ILE A 1 447 ? -24.706 4.604 40.516 1.00 97.38 447 ILE A CA 1
ATOM 3728 C C . ILE A 1 447 ? -26.032 4.991 39.857 1.00 97.38 447 ILE A C 1
ATOM 3730 O O . ILE A 1 447 ? -26.579 6.049 40.175 1.00 97.38 447 ILE A O 1
ATOM 3734 N N . TRP A 1 448 ? -26.586 4.130 39.000 1.00 95.25 448 TRP A N 1
ATOM 3735 C CA . TRP A 1 448 ? -27.830 4.430 38.287 1.00 95.25 448 TRP A CA 1
ATOM 3736 C C . TRP A 1 448 ? -29.017 4.607 39.222 1.00 95.25 448 TRP A C 1
ATOM 3738 O O . TRP A 1 448 ? -29.760 5.574 39.071 1.00 95.25 448 TRP A O 1
ATOM 3748 N N . ARG A 1 449 ? -29.139 3.756 40.245 1.00 95.75 449 ARG A N 1
ATOM 3749 C CA . ARG A 1 449 ? -30.135 3.929 41.307 1.00 95.75 449 ARG A CA 1
ATOM 3750 C C . ARG A 1 449 ? -30.035 5.295 41.967 1.00 95.75 449 ARG A C 1
ATOM 3752 O O . ARG A 1 449 ? -31.034 6.001 42.053 1.00 95.75 449 ARG A O 1
ATOM 3759 N N . SER A 1 450 ? -28.836 5.700 42.384 1.00 96.88 450 SER A N 1
ATOM 3760 C CA . SER A 1 450 ? -28.647 7.007 43.018 1.00 96.88 450 SER A CA 1
ATOM 3761 C C . SER A 1 450 ? -29.003 8.177 42.094 1.00 96.88 450 SER A C 1
ATOM 3763 O O . SER A 1 450 ? -29.610 9.146 42.544 1.00 96.88 450 SER A O 1
ATOM 3765 N N . LEU A 1 451 ? -28.686 8.074 40.799 1.00 94.50 451 LEU A N 1
ATOM 3766 C CA . LEU A 1 451 ? -28.999 9.104 39.809 1.00 94.50 451 LEU A CA 1
ATOM 3767 C C . LEU A 1 451 ? -30.500 9.186 39.522 1.00 94.50 451 LEU A C 1
ATOM 3769 O O . LEU A 1 451 ? -31.031 10.291 39.442 1.00 94.50 451 LEU A O 1
ATOM 3773 N N . TRP A 1 452 ? -31.195 8.052 39.405 1.00 93.00 452 TRP A N 1
ATOM 3774 C CA . TRP A 1 452 ? -32.650 8.042 39.230 1.00 93.00 452 TRP A CA 1
ATOM 3775 C C . TRP A 1 452 ? -33.360 8.617 40.452 1.00 93.00 452 TRP A C 1
ATOM 3777 O O . TRP A 1 452 ? -34.176 9.519 40.297 1.00 93.00 452 TRP A O 1
ATOM 3787 N N . MET A 1 453 ? -32.958 8.221 41.664 1.00 94.38 453 MET A N 1
ATOM 3788 C CA . MET A 1 453 ? -33.487 8.818 42.895 1.00 94.38 453 MET A CA 1
ATOM 3789 C C . MET A 1 453 ? -33.232 10.330 42.962 1.00 94.38 453 MET A C 1
ATOM 3791 O O . MET A 1 453 ? -34.108 11.086 43.375 1.00 94.38 453 MET A O 1
ATOM 3795 N N . MET A 1 454 ? -32.056 10.791 42.524 1.00 93.06 454 MET A N 1
ATOM 3796 C CA . MET A 1 454 ? -31.750 12.220 42.450 1.00 93.06 454 MET A CA 1
ATOM 3797 C C . MET A 1 454 ? -32.665 12.947 41.456 1.00 93.06 454 MET A C 1
ATOM 3799 O O . MET A 1 454 ? -33.136 14.047 41.746 1.00 93.06 454 MET A O 1
ATOM 3803 N N . CYS A 1 455 ? -32.937 12.342 40.297 1.00 89.88 455 CYS A N 1
ATOM 3804 C CA . CYS A 1 455 ? -33.856 12.905 39.311 1.00 89.88 455 CYS A CA 1
ATOM 3805 C C . CYS A 1 455 ? -35.281 13.002 39.870 1.00 89.88 455 CYS A C 1
ATOM 3807 O O . CYS A 1 455 ? -35.914 14.055 39.756 1.00 89.88 455 CYS A O 1
ATOM 3809 N N . ASP A 1 456 ? -35.750 11.934 40.511 1.00 89.75 456 ASP A N 1
ATOM 3810 C CA . ASP A 1 456 ? -37.103 11.842 41.056 1.00 89.75 456 ASP A CA 1
ATOM 3811 C C . ASP A 1 456 ? -37.350 12.858 42.179 1.00 89.75 456 ASP A C 1
ATOM 3813 O O . ASP A 1 456 ? -38.416 13.472 42.223 1.00 89.75 456 ASP A O 1
ATOM 3817 N N . GLU A 1 457 ? -36.368 13.061 43.063 1.00 89.94 457 GLU A N 1
ATOM 3818 C CA . GLU A 1 457 ? -36.515 13.924 44.241 1.00 89.94 457 GLU A CA 1
ATOM 3819 C C . GLU A 1 457 ? -36.155 15.397 43.974 1.00 89.94 457 GLU A C 1
ATOM 3821 O O . GLU A 1 457 ? -36.785 16.287 44.544 1.00 89.94 457 GLU A O 1
ATOM 3826 N N . TYR A 1 458 ? -35.166 15.686 43.117 1.00 89.44 458 TYR A N 1
ATOM 3827 C CA . TYR A 1 458 ? -34.636 17.054 42.955 1.00 89.44 458 TYR A CA 1
ATOM 3828 C C . TYR A 1 458 ? -34.895 17.696 41.593 1.00 89.44 458 TYR A C 1
ATOM 3830 O O . TYR A 1 458 ? -34.873 18.922 41.493 1.00 89.44 458 TYR A O 1
ATOM 3838 N N . ILE A 1 459 ? -35.102 16.905 40.539 1.00 89.75 459 ILE A N 1
ATOM 3839 C CA . ILE A 1 459 ? -35.260 17.427 39.170 1.00 89.75 459 ILE A CA 1
ATOM 3840 C C . ILE A 1 459 ? -36.740 17.460 38.760 1.00 89.75 459 ILE A C 1
ATOM 3842 O O . ILE A 1 459 ? -37.146 18.281 37.932 1.00 89.75 459 ILE A O 1
ATOM 3846 N N . ASN A 1 460 ? -37.569 16.600 39.353 1.00 91.69 460 ASN A N 1
ATOM 3847 C CA . ASN A 1 460 ? -38.998 16.527 39.078 1.00 91.69 460 ASN A CA 1
ATOM 3848 C C . ASN A 1 460 ? -39.729 17.828 39.451 1.00 91.69 460 ASN A C 1
ATOM 3850 O O . ASN A 1 460 ? -39.777 18.220 40.615 1.00 91.69 460 ASN A O 1
ATOM 3854 N N . ILE A 1 461 ? -40.329 18.491 38.456 1.00 90.88 461 ILE A N 1
ATOM 3855 C CA . ILE A 1 461 ? -41.070 19.741 38.651 1.00 90.88 461 ILE A CA 1
ATOM 3856 C C . ILE A 1 461 ? -42.499 19.385 39.089 1.00 90.88 461 ILE A C 1
ATOM 3858 O O . ILE A 1 461 ? -43.232 18.759 38.310 1.00 90.88 461 ILE A O 1
ATOM 3862 N N . PRO A 1 462 ? -42.946 19.793 40.295 1.00 91.69 462 PRO A N 1
ATOM 3863 C CA . PRO A 1 462 ? -44.283 19.472 40.783 1.00 91.69 462 PRO A CA 1
ATOM 3864 C C . PRO A 1 462 ? -45.368 19.946 39.807 1.00 91.69 462 PRO A C 1
ATOM 3866 O O . PRO A 1 462 ? -45.406 21.113 39.422 1.00 91.69 462 PRO A O 1
ATOM 3869 N N . GLY A 1 463 ? -46.248 19.032 39.390 1.00 93.12 463 GLY A N 1
ATOM 3870 C CA . GLY A 1 463 ? -47.332 19.311 38.438 1.00 93.12 463 GLY A CA 1
ATOM 3871 C C . GLY A 1 463 ? -46.944 19.263 36.954 1.00 93.12 463 GLY A C 1
ATOM 3872 O O . GLY A 1 463 ? -47.836 19.299 36.111 1.00 93.12 463 GLY A O 1
ATOM 3873 N N . TYR A 1 464 ? -45.656 19.113 36.616 1.00 93.69 464 TYR A N 1
ATOM 3874 C CA . TYR A 1 464 ? -45.162 19.147 35.230 1.00 93.69 464 TYR A CA 1
ATOM 3875 C C . TYR A 1 464 ? -44.200 17.993 34.901 1.00 93.69 464 TYR A C 1
ATOM 3877 O O . TYR A 1 464 ? -43.212 18.176 34.194 1.00 93.69 464 TYR A O 1
ATOM 3885 N N . HIS A 1 465 ? -44.504 16.777 35.362 1.00 90.88 465 HIS A N 1
ATOM 3886 C CA . HIS A 1 465 ? -43.629 15.608 35.188 1.00 90.88 465 HIS A CA 1
ATOM 3887 C C . HIS A 1 465 ? -43.231 15.343 33.722 1.00 90.88 465 HIS A C 1
ATOM 3889 O O . HIS A 1 465 ? -42.063 15.107 33.420 1.00 90.88 465 HIS A O 1
ATOM 3895 N N . GLN A 1 466 ? -44.179 15.459 32.783 1.00 92.75 466 GLN A N 1
ATOM 3896 C CA . GLN A 1 466 ? -43.899 15.289 31.350 1.00 92.75 466 GLN A CA 1
ATOM 3897 C C . GLN A 1 466 ? -42.869 16.302 30.834 1.00 92.75 466 GLN A C 1
ATOM 3899 O O . GLN A 1 466 ? -41.997 15.943 30.046 1.00 92.75 466 GLN A O 1
ATOM 3904 N N . LEU A 1 467 ? -42.946 17.557 31.289 1.00 92.38 467 LEU A N 1
ATOM 3905 C CA . LEU A 1 467 ? -41.996 18.598 30.905 1.00 92.38 467 LEU A CA 1
ATOM 3906 C C . LEU A 1 467 ? -40.600 18.285 31.447 1.00 92.38 467 LEU A C 1
ATOM 3908 O O . LEU A 1 467 ? -39.627 18.422 30.708 1.00 92.38 467 LEU A O 1
ATOM 3912 N N . THR A 1 468 ? -40.499 17.821 32.697 1.00 91.81 468 THR A N 1
ATOM 3913 C CA . THR A 1 468 ? -39.219 17.388 33.270 1.00 91.81 468 THR A CA 1
ATOM 3914 C C . THR A 1 468 ? -38.568 16.301 32.417 1.00 91.81 468 THR A C 1
ATOM 3916 O O . THR A 1 468 ? -37.398 16.437 32.065 1.00 91.81 468 THR A O 1
ATOM 3919 N N . LEU A 1 469 ? -39.316 15.264 32.022 1.00 91.88 469 LEU A N 1
ATOM 3920 C CA . LEU A 1 469 ? -38.779 14.177 31.193 1.00 91.88 469 LEU A CA 1
ATOM 3921 C C . LEU A 1 469 ? -38.240 14.687 29.847 1.00 91.88 469 LEU A C 1
ATOM 3923 O O . LEU A 1 469 ? -37.135 14.314 29.446 1.00 91.88 469 LEU A O 1
ATOM 3927 N N . TRP A 1 470 ? -38.975 15.582 29.177 1.00 94.44 470 TRP A N 1
ATOM 3928 C CA . TRP A 1 470 ? -38.524 16.202 27.925 1.00 94.44 470 TRP A CA 1
ATOM 3929 C C . TRP A 1 470 ? -37.249 17.028 28.102 1.00 94.44 470 TRP A C 1
ATOM 3931 O O . TRP A 1 470 ? -36.337 16.925 27.281 1.00 94.44 470 TRP A O 1
ATOM 3941 N N . LEU A 1 471 ? -37.161 17.820 29.173 1.00 92.81 471 LEU A N 1
ATOM 3942 C CA . LEU A 1 471 ? -35.977 18.629 29.466 1.00 92.81 471 LEU A CA 1
ATOM 3943 C C . LEU A 1 471 ? -34.755 17.758 29.769 1.00 92.81 471 LEU A C 1
ATOM 3945 O O . LEU A 1 471 ? -33.674 18.040 29.252 1.00 92.81 471 LEU A O 1
ATOM 3949 N N . CYS A 1 472 ? -34.919 16.682 30.542 1.00 91.69 472 CYS A N 1
ATOM 3950 C CA . CYS A 1 472 ? -33.849 15.721 30.806 1.00 91.69 472 CYS A CA 1
ATOM 3951 C C . CYS A 1 472 ? -33.363 15.055 29.513 1.00 91.69 472 CYS A C 1
ATOM 3953 O O . CYS A 1 472 ? -32.158 15.005 29.271 1.00 91.69 472 CYS A O 1
ATOM 3955 N N . TYR A 1 473 ? -34.285 14.596 28.661 1.00 92.06 473 TYR A N 1
ATOM 3956 C CA . TYR A 1 473 ? -33.947 13.943 27.396 1.00 92.06 473 TYR A CA 1
ATOM 3957 C C . TYR A 1 473 ? -33.207 14.884 26.433 1.00 92.06 473 TYR A C 1
ATOM 3959 O O . TYR A 1 473 ? -32.104 14.573 25.980 1.00 92.06 473 TYR A O 1
ATOM 3967 N N . ILE A 1 474 ? -33.780 16.061 26.155 1.00 94.12 474 ILE A N 1
ATOM 3968 C CA . ILE A 1 474 ? -33.194 17.040 25.227 1.00 94.12 474 ILE A CA 1
ATOM 3969 C C . ILE A 1 474 ? -31.872 17.578 25.782 1.00 94.12 474 ILE A C 1
ATOM 3971 O O . ILE A 1 474 ? -30.889 17.672 25.047 1.00 94.12 474 ILE A O 1
ATOM 3975 N N . GLY A 1 475 ? -31.823 17.892 27.079 1.00 93.25 475 GLY A N 1
ATOM 3976 C CA . GLY A 1 475 ? -30.617 18.378 27.743 1.00 93.25 475 GLY A CA 1
ATOM 3977 C C . GLY A 1 475 ? -29.474 17.367 27.676 1.00 93.25 475 GLY A C 1
ATOM 3978 O O . GLY A 1 475 ? -28.366 17.727 27.275 1.00 93.25 475 GLY A O 1
ATOM 3979 N N . ALA A 1 476 ? -29.746 16.095 27.987 1.00 90.88 476 ALA A N 1
ATOM 3980 C CA . ALA A 1 476 ? -28.755 15.026 27.880 1.00 90.88 476 ALA A CA 1
ATOM 3981 C C . ALA A 1 476 ? -28.279 14.835 26.431 1.00 90.88 476 ALA A C 1
ATOM 3983 O O . ALA A 1 476 ? -27.074 14.761 26.191 1.00 90.88 476 ALA A O 1
ATOM 3984 N N . TYR A 1 477 ? -29.193 14.825 25.455 1.00 91.19 477 TYR A N 1
ATOM 3985 C CA . TYR A 1 477 ? -28.839 14.693 24.040 1.00 91.19 477 TYR A CA 1
ATOM 3986 C C . TYR A 1 477 ? -27.941 15.840 23.549 1.00 91.19 477 TYR A C 1
ATOM 3988 O O . TYR A 1 477 ? -26.926 15.590 22.893 1.00 91.19 477 TYR A O 1
ATOM 3996 N N . ILE A 1 478 ? -28.268 17.091 23.897 1.00 92.19 478 ILE A N 1
ATOM 3997 C CA . ILE A 1 478 ? -27.454 18.264 23.544 1.00 92.19 478 ILE A CA 1
ATOM 3998 C C . ILE A 1 478 ? -26.066 18.157 24.181 1.00 92.19 478 ILE A C 1
ATOM 4000 O O . ILE A 1 478 ? -25.068 18.328 23.484 1.00 92.19 478 ILE A O 1
ATOM 4004 N N . LEU A 1 479 ? -25.982 17.833 25.474 1.00 90.38 479 LEU A N 1
ATOM 4005 C CA . LEU A 1 479 ? -24.700 17.699 26.173 1.00 90.38 479 LEU A CA 1
ATOM 4006 C C . LEU A 1 479 ? -23.824 16.597 25.569 1.00 90.38 479 LEU A C 1
ATOM 4008 O O . LEU A 1 479 ? -22.641 16.830 25.321 1.00 90.38 479 LEU A O 1
ATOM 4012 N N . LEU A 1 480 ? -24.398 15.430 25.275 1.00 85.94 480 LEU A N 1
ATOM 4013 C CA . LEU A 1 480 ? -23.676 14.331 24.632 1.00 85.94 480 LEU A CA 1
ATOM 4014 C C . LEU A 1 480 ? -23.250 14.690 23.205 1.00 85.94 480 LEU A C 1
ATOM 4016 O O . LEU A 1 480 ? -22.153 14.337 22.783 1.00 85.94 480 LEU A O 1
ATOM 4020 N N . THR A 1 481 ? -24.069 15.435 22.463 1.00 83.25 481 THR A N 1
ATOM 4021 C CA . THR A 1 481 ? -23.706 15.916 21.121 1.00 83.25 481 THR A CA 1
ATOM 4022 C C . THR A 1 481 ? -22.554 16.916 21.181 1.00 83.25 481 THR A C 1
ATOM 4024 O O . THR A 1 481 ? -21.580 16.768 20.445 1.00 83.25 481 THR A O 1
ATOM 4027 N N . CYS A 1 482 ? -22.605 17.881 22.102 1.00 82.06 482 CYS A N 1
ATOM 4028 C CA . CYS A 1 482 ? -21.518 18.832 22.340 1.00 82.06 482 CYS A CA 1
ATOM 4029 C C . CYS A 1 482 ? -20.231 18.136 22.805 1.00 82.06 482 CYS A C 1
ATOM 4031 O O . CYS A 1 482 ? -19.138 18.540 22.414 1.00 82.06 482 CYS A O 1
ATOM 4033 N N . GLY A 1 483 ? -20.356 17.071 23.602 1.00 80.31 483 GLY A N 1
ATOM 4034 C CA . GLY A 1 483 ? -19.245 16.215 24.018 1.00 80.31 483 GLY A CA 1
ATOM 4035 C C . GLY A 1 483 ? -18.733 15.271 22.928 1.00 80.31 483 GLY A C 1
ATOM 4036 O O . GLY A 1 483 ? -17.759 14.564 23.168 1.00 80.31 483 GLY A O 1
ATOM 4037 N N . LEU A 1 484 ? -19.365 15.247 21.747 1.00 80.75 484 LEU A N 1
ATOM 4038 C CA . LEU A 1 484 ? -19.099 14.290 20.665 1.00 80.75 484 LEU A CA 1
ATOM 4039 C C . LEU A 1 484 ? -19.250 12.821 21.110 1.00 80.75 484 LEU A C 1
ATOM 4041 O O . LEU A 1 484 ? -18.631 11.918 20.552 1.00 80.75 484 LEU A O 1
ATOM 4045 N N . THR A 1 485 ? -20.101 12.574 22.108 1.00 80.31 485 THR A N 1
ATOM 4046 C CA . THR A 1 485 ? -20.374 11.262 22.709 1.00 80.31 485 THR A CA 1
ATOM 4047 C C . THR A 1 485 ? -21.817 10.802 22.513 1.00 80.31 485 THR A C 1
ATOM 4049 O O . THR A 1 485 ? -22.224 9.814 23.116 1.00 80.31 485 THR A O 1
ATOM 4052 N N . ALA A 1 486 ? -22.598 11.440 21.633 1.00 81.44 486 ALA A N 1
ATOM 4053 C CA . ALA A 1 486 ? -23.990 11.059 21.351 1.00 81.44 486 ALA A CA 1
ATOM 4054 C C . ALA A 1 486 ? -24.164 9.583 20.938 1.00 81.44 486 ALA A C 1
ATOM 4056 O O . ALA A 1 486 ? -25.198 8.987 21.222 1.00 81.44 486 ALA A O 1
ATOM 4057 N N . CYS A 1 487 ? -23.135 8.958 20.353 1.00 73.00 487 CYS A N 1
ATOM 4058 C CA . CYS A 1 487 ? -23.146 7.530 20.012 1.00 73.00 487 CYS A CA 1
ATOM 4059 C C . CYS A 1 487 ? -23.259 6.608 21.244 1.00 73.00 487 CYS A C 1
ATOM 4061 O O . CYS A 1 487 ? -23.676 5.463 21.103 1.00 73.00 487 CYS A O 1
ATOM 4063 N N . SER A 1 488 ? -22.930 7.097 22.448 1.00 72.69 488 SER A N 1
ATOM 4064 C CA . SER A 1 488 ? -23.073 6.344 23.705 1.00 72.69 488 SER A CA 1
ATOM 4065 C C . SER A 1 488 ? -24.530 6.092 24.114 1.00 72.69 488 SER A C 1
ATOM 4067 O O . SER A 1 488 ? -24.782 5.216 24.938 1.00 72.69 488 SER A O 1
ATOM 4069 N N . LEU A 1 489 ? -25.495 6.800 23.510 1.00 74.62 489 LEU A N 1
ATOM 4070 C CA . LEU A 1 489 ? -26.927 6.568 23.734 1.00 74.62 489 LEU A CA 1
ATOM 4071 C C . LEU A 1 489 ? -27.393 5.191 23.250 1.00 74.62 489 LEU A C 1
ATOM 4073 O O . LEU A 1 489 ? -28.365 4.667 23.781 1.00 74.62 489 LEU A O 1
ATOM 4077 N N . ASN A 1 490 ? -26.691 4.595 22.282 1.00 65.88 490 ASN A N 1
ATOM 4078 C CA . ASN A 1 490 ? -27.028 3.283 21.725 1.00 65.88 490 ASN A CA 1
ATOM 4079 C C . ASN A 1 490 ? -26.608 2.112 22.637 1.00 65.88 490 ASN A C 1
ATOM 4081 O O . ASN A 1 490 ? -26.750 0.959 22.247 1.00 65.88 490 ASN A O 1
ATOM 4085 N N . GLY A 1 491 ? -26.081 2.396 23.833 1.00 60.09 491 GLY A N 1
ATOM 4086 C CA . GLY A 1 491 ? -25.511 1.392 24.725 1.00 60.09 491 GLY A CA 1
ATOM 4087 C C . GLY A 1 491 ? -24.139 0.875 24.259 1.00 60.09 491 GLY A C 1
ATOM 4088 O O . GLY A 1 491 ? -23.652 1.232 23.177 1.00 60.09 491 GLY A O 1
ATOM 4089 N N . PRO A 1 492 ? -23.468 0.061 25.092 1.00 49.62 492 PRO A N 1
ATOM 4090 C CA . PRO A 1 492 ? -22.264 -0.662 24.693 1.00 49.62 492 PRO A CA 1
ATOM 4091 C C . PRO A 1 492 ? -22.640 -1.674 23.598 1.00 49.62 492 PRO A C 1
ATOM 4093 O O . PRO A 1 492 ? -23.212 -2.715 23.883 1.00 49.62 492 PRO A O 1
ATOM 4096 N N . GLY A 1 493 ? -22.384 -1.315 22.340 1.00 44.25 493 GLY A N 1
ATOM 4097 C CA . GLY A 1 493 ? -22.763 -2.093 21.149 1.00 44.25 493 GLY A CA 1
ATOM 4098 C C . GLY A 1 493 ? -22.848 -1.250 19.869 1.00 44.25 493 GLY A C 1
ATOM 4099 O O . GLY A 1 493 ? -22.717 -1.762 18.766 1.00 44.25 493 GLY A O 1
ATOM 4100 N N . GLY A 1 494 ? -22.977 0.079 19.990 1.00 38.62 494 GLY A N 1
ATOM 4101 C CA . GLY A 1 494 ? -23.031 0.986 18.831 1.00 38.62 494 GLY A CA 1
ATOM 4102 C C . GLY A 1 494 ? -21.677 1.469 18.285 1.00 38.62 494 GLY A C 1
ATOM 4103 O O . GLY A 1 494 ? -21.654 2.279 17.359 1.00 38.62 494 GLY A O 1
ATOM 4104 N N . GLY A 1 495 ? -20.545 1.049 18.860 1.00 41.53 495 GLY A N 1
ATOM 4105 C CA . GLY A 1 495 ? -19.246 1.665 18.581 1.00 41.53 495 GLY A CA 1
ATOM 4106 C C . GLY A 1 495 ? -18.067 0.701 18.650 1.00 41.53 495 GLY A C 1
ATOM 4107 O O . GLY A 1 495 ? -17.488 0.523 19.714 1.00 41.53 495 GLY A O 1
ATOM 4108 N N . LYS A 1 496 ? -17.662 0.218 17.468 1.00 43.69 496 LYS A N 1
ATOM 4109 C CA . LYS A 1 496 ? -16.440 -0.548 17.151 1.00 43.69 496 LYS A CA 1
ATOM 4110 C C . LYS A 1 496 ? -16.388 -2.002 17.641 1.00 43.69 496 LYS A C 1
ATOM 4112 O O . LYS A 1 496 ? -15.529 -2.357 18.438 1.00 43.69 496 LYS A O 1
ATOM 4117 N N . ASP A 1 497 ? -17.123 -2.862 16.940 1.00 35.22 497 ASP A N 1
ATOM 4118 C CA . ASP A 1 497 ? -16.809 -4.293 16.771 1.00 35.22 497 ASP A CA 1
ATOM 4119 C C . ASP A 1 497 ? -15.596 -4.528 15.841 1.00 35.22 497 ASP A C 1
ATOM 4121 O O . ASP A 1 497 ? -15.553 -5.474 15.057 1.00 35.22 497 ASP A O 1
ATOM 4125 N N . ASN A 1 498 ? -14.570 -3.674 15.904 1.00 33.75 498 ASN A N 1
ATOM 4126 C CA . ASN A 1 498 ? -13.286 -3.983 15.276 1.00 33.75 498 ASN A CA 1
ATOM 4127 C C . ASN A 1 498 ? -12.444 -4.742 16.301 1.00 33.75 498 ASN A C 1
ATOM 4129 O O . ASN A 1 498 ? -11.531 -4.189 16.910 1.00 33.75 498 ASN A O 1
ATOM 4133 N N . TYR A 1 499 ? -12.801 -6.011 16.498 1.00 39.41 499 TYR A N 1
ATOM 4134 C CA . TYR A 1 499 ? -12.144 -6.988 17.369 1.00 39.41 499 TYR A CA 1
ATOM 4135 C C . TYR A 1 499 ? -10.781 -7.444 16.807 1.00 39.41 499 TYR A C 1
ATOM 4137 O O . TYR A 1 499 ? -10.510 -8.631 16.643 1.00 39.41 499 TYR A O 1
ATOM 4145 N N . ILE A 1 500 ? -9.911 -6.487 16.480 1.00 36.25 500 ILE A N 1
ATOM 4146 C CA . ILE A 1 500 ? -8.499 -6.734 16.180 1.00 36.25 500 ILE A CA 1
ATOM 4147 C C . ILE A 1 500 ? -7.687 -5.652 16.890 1.00 36.25 500 ILE A C 1
ATOM 4149 O O . ILE A 1 500 ? -7.207 -4.706 16.280 1.00 36.25 500 ILE A O 1
ATOM 4153 N N . ASP A 1 501 ? -7.575 -5.777 18.205 1.00 36.81 501 ASP A N 1
ATOM 4154 C CA . ASP A 1 501 ? -6.469 -5.190 18.950 1.00 36.81 501 ASP A CA 1
ATOM 4155 C C . ASP A 1 501 ? -5.930 -6.313 19.841 1.00 36.81 501 ASP A C 1
ATOM 4157 O O . ASP A 1 501 ? -6.628 -6.782 20.738 1.00 36.81 501 ASP A O 1
ATOM 4161 N N . ASP A 1 502 ? -4.679 -6.732 19.622 1.00 40.47 502 ASP A N 1
ATOM 4162 C CA . ASP A 1 502 ? -3.924 -7.684 20.464 1.00 40.47 502 ASP A CA 1
ATOM 4163 C C . ASP A 1 502 ? -3.619 -7.121 21.875 1.00 40.47 502 ASP A C 1
ATOM 4165 O O . ASP A 1 502 ? -2.667 -7.519 22.549 1.00 40.47 502 ASP A O 1
ATOM 4169 N N . GLN A 1 503 ? -4.386 -6.128 22.323 1.00 43.50 503 GLN A N 1
ATOM 4170 C CA . GLN A 1 503 ? -4.210 -5.445 23.593 1.00 43.50 503 GLN A CA 1
ATOM 4171 C C . GLN A 1 503 ? -5.181 -6.025 24.626 1.00 43.50 503 GLN A C 1
ATOM 4173 O O . GLN A 1 503 ? -6.326 -6.338 24.295 1.00 43.50 503 GLN A O 1
ATOM 4178 N N . PRO A 1 504 ? -4.770 -6.146 25.900 1.00 46.72 504 PRO A N 1
ATOM 4179 C CA . PRO A 1 504 ? -5.668 -6.605 26.947 1.00 46.72 504 PRO A CA 1
ATOM 4180 C C . PRO A 1 504 ? -6.875 -5.663 27.060 1.00 46.72 504 PRO A C 1
ATOM 4182 O O . PRO A 1 504 ? -6.719 -4.444 27.167 1.00 46.72 504 PRO A O 1
ATOM 4185 N N . ILE A 1 505 ? -8.080 -6.238 27.042 1.00 53.41 505 ILE A N 1
ATOM 4186 C CA . ILE A 1 505 ? -9.341 -5.500 27.161 1.00 53.41 505 ILE A CA 1
ATOM 4187 C C . ILE A 1 505 ? -9.386 -4.848 28.551 1.00 53.41 505 ILE A C 1
ATOM 4189 O O . ILE A 1 505 ? -9.540 -5.520 29.570 1.00 53.41 505 ILE A O 1
ATOM 4193 N N . LEU A 1 506 ? -9.213 -3.526 28.600 1.00 49.56 506 LEU A N 1
ATOM 4194 C CA . LEU A 1 506 ? -9.404 -2.732 29.814 1.00 49.56 506 LEU A CA 1
ATOM 4195 C C . LEU A 1 506 ? -10.909 -2.571 30.066 1.00 49.56 506 LEU A C 1
ATOM 4197 O O . LEU A 1 506 ? -11.614 -2.094 29.178 1.00 49.56 506 LEU A O 1
ATOM 4201 N N . LEU A 1 507 ? -11.392 -2.907 31.271 1.00 49.53 507 LEU A N 1
ATOM 4202 C CA . LEU A 1 507 ? -12.807 -2.729 31.644 1.00 49.53 507 LEU A CA 1
ATOM 4203 C C . LEU A 1 507 ? -13.257 -1.261 31.546 1.00 49.53 507 LEU A C 1
ATOM 4205 O O . LEU A 1 507 ? -14.400 -0.984 31.194 1.00 49.53 507 LEU A O 1
ATOM 4209 N N . CYS A 1 508 ? -12.359 -0.318 31.839 1.00 48.00 508 CYS A N 1
ATOM 4210 C CA . CYS A 1 508 ? -12.637 1.113 31.836 1.00 48.00 508 CYS A CA 1
ATOM 4211 C C . CYS A 1 508 ? -11.606 1.846 30.962 1.00 48.00 508 CYS A C 1
ATOM 4213 O O . CYS A 1 508 ? -10.577 2.313 31.464 1.00 48.00 508 CYS A O 1
ATOM 4215 N N . LYS A 1 509 ? -11.865 1.952 29.652 1.00 53.97 509 LYS A N 1
ATOM 4216 C CA . LYS A 1 509 ? -11.034 2.729 28.715 1.00 53.97 509 LYS A CA 1
ATOM 4217 C C . LYS A 1 509 ? -11.603 4.142 28.540 1.00 53.97 509 LYS A C 1
ATOM 4219 O O . LYS A 1 509 ? -12.701 4.311 28.019 1.00 53.97 509 LYS A O 1
ATOM 4224 N N . PHE A 1 510 ? -10.848 5.166 28.942 1.00 62.31 510 PHE A N 1
ATOM 4225 C CA . PHE A 1 510 ? -11.242 6.573 28.793 1.00 62.31 510 PHE A CA 1
ATOM 4226 C C . PHE A 1 510 ? -10.346 7.281 27.769 1.00 62.31 510 PHE A C 1
ATOM 4228 O O . PHE A 1 510 ? -9.296 7.812 28.116 1.00 62.31 510 PHE A O 1
ATOM 4235 N N . ASP A 1 511 ? -10.774 7.314 26.504 1.00 60.03 511 ASP A N 1
ATOM 4236 C CA . ASP A 1 511 ? -10.012 7.927 25.398 1.00 60.03 511 ASP A CA 1
ATOM 4237 C C . ASP A 1 511 ? -10.570 9.279 24.912 1.00 60.03 511 ASP A C 1
ATOM 4239 O O . ASP A 1 511 ? -10.055 9.875 23.962 1.00 60.03 511 ASP A O 1
ATOM 4243 N N . TYR A 1 512 ? -11.601 9.813 25.573 1.00 63.16 512 TYR A N 1
ATOM 4244 C CA . TYR A 1 512 ? -12.273 11.045 25.137 1.00 63.16 512 TYR A CA 1
ATOM 4245 C C . TYR A 1 512 ? -11.304 12.230 24.997 1.00 63.16 512 TYR A C 1
ATOM 4247 O O . TYR A 1 512 ? -11.335 12.954 24.004 1.00 63.16 512 TYR A O 1
ATOM 4255 N N . PHE A 1 513 ? -10.366 12.373 25.937 1.00 62.91 513 PHE A N 1
ATOM 4256 C CA . PHE A 1 513 ? -9.356 13.432 25.895 1.00 62.91 513 PHE A CA 1
ATOM 4257 C C . PHE A 1 513 ? -8.062 13.025 25.194 1.00 62.91 513 PHE A C 1
ATOM 4259 O O . PHE A 1 513 ? -7.318 13.904 24.768 1.00 62.91 513 PHE A O 1
ATOM 4266 N N . SER A 1 514 ? -7.777 11.729 25.021 1.00 60.97 514 SER A N 1
ATOM 4267 C CA . SER A 1 514 ? -6.537 11.289 24.366 1.00 60.97 514 SER A CA 1
ATOM 4268 C C . SER A 1 514 ? -6.517 11.707 22.892 1.00 60.97 514 SER A C 1
ATOM 4270 O O . SER A 1 514 ? -5.476 12.108 22.376 1.00 60.97 514 SER A O 1
ATOM 4272 N N . THR A 1 515 ? -7.682 11.728 22.245 1.00 53.41 515 THR A N 1
ATOM 4273 C CA . THR A 1 515 ? -7.860 12.207 20.865 1.00 53.41 515 THR A CA 1
ATOM 4274 C C . THR A 1 515 ? -7.686 13.729 20.750 1.00 53.41 515 THR A C 1
ATOM 4276 O O . THR A 1 515 ? -6.969 14.207 19.869 1.00 53.41 515 THR A O 1
ATOM 4279 N N . LEU A 1 516 ? -8.264 14.491 21.688 1.00 55.34 516 LEU A N 1
ATOM 4280 C CA . LEU A 1 516 ? -8.115 15.952 21.775 1.00 55.34 516 LEU A CA 1
ATOM 4281 C C . LEU A 1 516 ? -6.667 16.369 22.084 1.00 55.34 516 LEU A C 1
ATOM 4283 O O . LEU A 1 516 ? -6.136 17.288 21.462 1.00 55.34 516 LEU A O 1
ATOM 4287 N N . LEU A 1 517 ? -5.997 15.660 22.994 1.00 61.84 517 LEU A N 1
ATOM 4288 C CA . LEU A 1 517 ? -4.619 15.944 23.399 1.00 61.84 517 LEU A CA 1
ATOM 4289 C C . LEU A 1 517 ? -3.593 15.487 22.346 1.00 61.84 517 LEU A C 1
ATOM 4291 O O . LEU A 1 517 ? -2.604 16.185 22.120 1.00 61.84 517 LEU A O 1
ATOM 4295 N N . LYS A 1 518 ? -3.839 14.379 21.626 1.00 54.88 518 LYS A N 1
ATOM 4296 C CA . LYS A 1 518 ? -3.011 13.957 20.474 1.00 54.88 518 LYS A CA 1
ATOM 4297 C C . LYS A 1 518 ? -3.054 14.965 19.324 1.00 54.88 518 LYS A C 1
ATOM 4299 O O . LYS A 1 518 ? -2.035 15.188 18.674 1.00 54.88 518 LYS A O 1
ATOM 4304 N N . SER A 1 519 ? -4.199 15.615 19.100 1.00 46.19 519 SER A N 1
ATOM 4305 C CA . SER A 1 519 ? -4.315 16.687 18.102 1.00 46.19 519 SER A CA 1
ATOM 4306 C C . SER A 1 519 ? -3.434 17.899 18.430 1.00 46.19 519 SER A C 1
ATOM 4308 O O . SER A 1 519 ? -3.034 18.614 17.513 1.00 46.19 519 SER A O 1
ATOM 4310 N N . GLN A 1 520 ? -3.123 18.142 19.707 1.00 48.44 520 GLN A N 1
ATOM 4311 C CA . GLN A 1 520 ? -2.265 19.257 20.120 1.00 48.44 520 GLN A CA 1
ATOM 4312 C C . GLN A 1 520 ? -0.777 18.880 20.163 1.00 48.44 520 GLN A C 1
ATOM 4314 O O . GLN A 1 520 ? 0.070 19.719 19.853 1.00 48.44 520 GLN A O 1
ATOM 4319 N N . SER A 1 521 ? -0.430 17.622 20.458 1.00 45.69 521 SER A N 1
ATOM 4320 C CA . SER A 1 521 ? 0.976 17.184 20.480 1.00 45.69 521 SER A CA 1
ATOM 4321 C C . SER A 1 521 ? 1.602 17.049 19.085 1.00 45.69 521 SER A C 1
ATOM 4323 O O . SER A 1 521 ? 2.812 17.223 18.944 1.00 45.69 521 SER A O 1
ATOM 4325 N N . GLY A 1 522 ? 0.798 16.846 18.033 1.00 44.59 522 GLY A N 1
ATOM 4326 C CA . GLY A 1 522 ? 1.267 16.832 16.639 1.00 44.59 522 GLY A CA 1
ATOM 4327 C C . GLY A 1 522 ? 1.817 18.174 16.130 1.00 44.59 522 GLY A C 1
ATOM 4328 O O . GLY A 1 522 ? 2.602 18.188 15.183 1.00 44.59 522 GLY A O 1
ATOM 4329 N N . HIS A 1 523 ? 1.465 19.293 16.777 1.00 43.22 523 HIS A N 1
ATOM 4330 C CA . HIS A 1 523 ? 1.942 20.636 16.419 1.00 43.22 523 HIS A CA 1
ATOM 4331 C C . HIS A 1 523 ? 3.129 21.132 17.260 1.00 43.22 523 HIS A C 1
ATOM 4333 O O . HIS A 1 523 ? 3.743 22.139 16.913 1.00 43.22 523 HIS A O 1
ATOM 4339 N N . LEU A 1 524 ? 3.505 20.406 18.316 1.00 40.12 524 LEU A N 1
ATOM 4340 C CA . LEU A 1 524 ? 4.638 20.721 19.189 1.00 40.12 524 LEU A CA 1
ATOM 4341 C C . LEU A 1 524 ? 5.783 19.716 18.986 1.00 40.12 524 LEU A C 1
ATOM 4343 O O . LEU A 1 524 ? 6.333 19.162 19.935 1.00 40.12 524 LEU A O 1
ATOM 4347 N N . LYS A 1 525 ? 6.230 19.546 17.734 1.00 38.47 525 LYS A N 1
ATOM 4348 C CA . LYS A 1 525 ? 7.650 19.244 17.482 1.00 38.47 525 LYS A CA 1
ATOM 4349 C C . LYS A 1 525 ? 8.446 20.524 17.744 1.00 38.47 525 LYS A C 1
ATOM 4351 O O . LYS A 1 525 ? 8.845 21.233 16.826 1.00 38.47 525 LYS A O 1
ATOM 4356 N N . LEU A 1 526 ? 8.635 20.832 19.027 1.00 37.88 526 LEU A N 1
ATOM 4357 C CA . LEU A 1 526 ? 9.680 21.742 19.476 1.00 37.88 526 LEU A CA 1
ATOM 4358 C C . LEU A 1 526 ? 11.011 21.192 18.963 1.00 37.88 526 LEU A C 1
ATOM 4360 O O . LEU A 1 526 ? 11.433 20.101 19.350 1.00 37.88 526 LEU A O 1
ATOM 4364 N N . SER A 1 527 ? 11.656 21.963 18.091 1.00 40.91 527 SER A N 1
ATOM 4365 C CA . SER A 1 527 ? 13.078 21.854 17.816 1.00 40.91 527 SER A CA 1
ATOM 4366 C C . SER A 1 527 ? 13.832 22.063 19.130 1.00 40.91 527 SER A C 1
ATOM 4368 O O . SER A 1 527 ? 14.180 23.186 19.494 1.00 40.91 527 SER A O 1
ATOM 4370 N N . LYS A 1 528 ? 14.073 20.990 19.880 1.00 38.53 528 LYS A N 1
ATOM 4371 C CA . LYS A 1 528 ? 15.182 20.991 20.825 1.00 38.53 528 LYS A CA 1
ATOM 4372 C C . LYS A 1 528 ? 16.443 20.815 19.997 1.00 38.53 528 LYS A C 1
ATOM 4374 O O . LYS A 1 528 ? 16.782 19.708 19.589 1.00 38.53 528 LYS A O 1
ATOM 4379 N N . GLY A 1 529 ? 17.057 21.958 19.694 1.00 35.69 529 GLY A N 1
ATOM 4380 C CA . GLY A 1 529 ? 18.455 22.028 19.316 1.00 35.69 529 GLY A CA 1
ATOM 4381 C C . GLY A 1 529 ? 19.268 21.287 20.367 1.00 35.69 529 GLY A C 1
ATOM 4382 O O . GLY A 1 529 ? 19.093 21.488 21.567 1.00 35.69 529 GLY A O 1
ATOM 4383 N N . VAL A 1 530 ? 20.081 20.360 19.887 1.00 36.53 530 VAL A N 1
ATOM 4384 C CA . VAL A 1 530 ? 21.149 19.757 20.666 1.00 36.53 530 VAL A CA 1
ATOM 4385 C C . VAL A 1 530 ? 22.231 20.825 20.769 1.00 36.53 530 VAL A C 1
ATOM 4387 O O . VAL A 1 530 ? 22.827 21.190 19.757 1.00 36.53 530 VAL A O 1
ATOM 4390 N N . ASP A 1 531 ? 22.438 21.349 21.975 1.00 34.16 531 ASP A N 1
ATOM 4391 C CA . ASP A 1 531 ? 23.642 22.096 22.329 1.00 34.16 531 ASP A CA 1
ATOM 4392 C C . ASP A 1 531 ? 24.842 21.150 22.190 1.00 34.16 531 ASP A C 1
ATOM 4394 O O . ASP A 1 531 ? 24.998 20.199 22.959 1.00 34.16 531 ASP A O 1
ATOM 4398 N N . LEU A 1 532 ? 25.675 21.392 21.178 1.00 33.53 532 LEU A N 1
ATOM 4399 C CA . LEU A 1 532 ? 27.005 20.804 21.069 1.00 33.53 532 LEU A CA 1
ATOM 4400 C C . LEU A 1 532 ? 27.991 21.745 21.766 1.00 33.53 532 LEU A C 1
ATOM 4402 O O . LEU A 1 532 ? 28.154 22.898 21.366 1.00 33.53 532 LEU A O 1
ATOM 4406 N N . GLY A 1 533 ? 28.632 21.238 22.820 1.00 34.53 533 GLY A N 1
ATOM 4407 C CA . GLY A 1 533 ? 29.817 21.856 23.408 1.00 34.53 533 GLY A CA 1
ATOM 4408 C C . GLY A 1 533 ? 30.992 21.878 22.419 1.00 34.53 533 GLY A C 1
ATOM 4409 O O . GLY A 1 533 ? 30.980 21.142 21.428 1.00 34.53 533 GLY A O 1
ATOM 4410 N N . PRO A 1 534 ? 31.999 22.732 22.662 1.00 37.84 534 PRO A N 1
ATOM 4411 C CA . PRO A 1 534 ? 33.114 22.905 21.750 1.00 37.84 534 PRO A CA 1
ATOM 4412 C C . PRO A 1 534 ? 34.094 21.748 21.940 1.00 37.84 534 PRO A C 1
ATOM 4414 O O . PRO A 1 534 ? 34.509 21.488 23.062 1.00 37.84 534 PRO A O 1
ATOM 4417 N N . ASP A 1 535 ? 34.408 21.029 20.865 1.00 33.19 535 ASP A N 1
ATOM 4418 C CA . ASP A 1 535 ? 35.778 20.669 20.480 1.00 33.19 535 ASP A CA 1
ATOM 4419 C C . ASP A 1 535 ? 35.788 19.607 19.370 1.00 33.19 535 ASP A C 1
ATOM 4421 O O . ASP A 1 535 ? 34.942 18.720 19.302 1.00 33.19 535 ASP A O 1
ATOM 4425 N N . SER A 1 536 ? 36.834 19.693 18.542 1.00 30.08 536 SER A N 1
ATOM 4426 C CA . SER A 1 536 ? 37.302 18.736 17.525 1.00 30.08 536 SER A CA 1
ATOM 4427 C C . SER A 1 536 ? 36.721 18.824 16.095 1.00 30.08 536 SER A C 1
ATOM 4429 O O . SER A 1 536 ? 35.733 18.211 15.723 1.00 30.08 536 SER A O 1
ATOM 4431 N N . SER A 1 537 ? 37.471 19.572 15.273 1.00 30.36 537 SER A N 1
ATOM 4432 C CA . SER A 1 537 ? 38.071 19.159 13.988 1.00 30.36 537 SER A CA 1
ATOM 4433 C C . SER A 1 537 ? 37.217 18.645 12.814 1.00 30.36 537 SER A C 1
ATOM 4435 O O . SER A 1 537 ? 36.471 17.682 12.914 1.00 30.36 537 SER A O 1
ATOM 4437 N N . SER A 1 538 ? 37.593 19.175 11.641 1.00 29.59 538 SER A N 1
ATOM 4438 C CA . SER A 1 538 ? 37.375 18.711 10.258 1.00 29.59 538 SER A CA 1
ATOM 4439 C C . SER A 1 538 ? 36.080 19.150 9.561 1.00 29.59 538 SER A C 1
ATOM 4441 O O . SER A 1 538 ? 35.004 18.585 9.700 1.00 29.59 538 SER A O 1
ATOM 4443 N N . ILE A 1 539 ? 36.246 20.200 8.752 1.00 29.05 539 ILE A N 1
ATOM 4444 C CA . ILE A 1 539 ? 35.339 20.613 7.686 1.00 29.05 539 ILE A CA 1
ATOM 4445 C C . ILE A 1 539 ? 35.585 19.662 6.509 1.00 29.05 539 ILE A C 1
ATOM 4447 O O . ILE A 1 539 ? 36.599 19.793 5.827 1.00 29.05 539 ILE A O 1
ATOM 4451 N N . GLU A 1 540 ? 34.662 18.738 6.252 1.00 27.77 540 GLU A N 1
ATOM 4452 C CA . GLU A 1 540 ? 34.520 18.107 4.939 1.00 27.77 540 GLU A CA 1
ATOM 4453 C C . GLU A 1 540 ? 33.227 18.591 4.287 1.00 27.77 540 GLU A C 1
ATOM 4455 O O . GLU A 1 540 ? 32.122 18.489 4.818 1.00 27.77 540 GLU A O 1
ATOM 4460 N N . THR A 1 541 ? 33.411 19.200 3.122 1.00 27.11 541 THR A N 1
ATOM 4461 C CA . THR A 1 541 ? 32.356 19.778 2.301 1.00 27.11 541 THR A CA 1
ATOM 4462 C C . THR A 1 541 ? 31.736 18.644 1.494 1.00 27.11 541 THR A C 1
ATOM 4464 O O . THR A 1 541 ? 32.407 18.056 0.650 1.00 27.11 541 THR A O 1
ATOM 4467 N N . ILE A 1 542 ? 30.466 18.322 1.744 1.00 27.02 542 ILE A N 1
ATOM 4468 C CA . ILE A 1 542 ? 29.726 17.319 0.968 1.00 27.02 542 ILE A CA 1
ATOM 4469 C C . ILE A 1 542 ? 29.455 17.895 -0.430 1.00 27.02 542 ILE A C 1
ATOM 4471 O O . ILE A 1 542 ? 28.536 18.692 -0.629 1.00 27.02 542 ILE A O 1
ATOM 4475 N N . MET A 1 543 ? 30.291 17.506 -1.394 1.00 27.25 543 MET A N 1
ATOM 4476 C CA . MET A 1 543 ? 30.035 17.629 -2.830 1.00 27.25 543 MET A CA 1
ATOM 4477 C C . MET A 1 543 ? 29.205 16.434 -3.331 1.00 27.25 543 MET A C 1
ATOM 4479 O O . MET A 1 543 ? 29.266 15.352 -2.743 1.00 27.25 543 MET A O 1
ATOM 4483 N N . PRO A 1 544 ? 28.418 16.598 -4.410 1.00 27.84 544 PRO A N 1
ATOM 4484 C CA . PRO A 1 544 ? 27.674 15.499 -5.010 1.00 27.84 544 PRO A CA 1
ATOM 4485 C C . PRO A 1 544 ? 28.644 14.465 -5.595 1.00 27.84 544 PRO A C 1
ATOM 4487 O O . PRO A 1 544 ? 29.585 14.812 -6.303 1.00 27.84 544 PRO A O 1
ATOM 4490 N N . VAL A 1 545 ? 28.393 13.194 -5.288 1.00 28.91 545 VAL A N 1
ATOM 4491 C CA . VAL A 1 545 ? 29.148 12.037 -5.777 1.00 28.91 545 VAL A CA 1
ATOM 4492 C C . VAL A 1 545 ? 29.033 11.963 -7.304 1.00 28.91 545 VAL A C 1
ATOM 4494 O O . VAL A 1 545 ? 28.002 11.558 -7.841 1.00 28.91 545 VAL A O 1
ATOM 4497 N N . GLU A 1 546 ? 30.092 12.363 -8.007 1.00 28.08 546 GLU A N 1
ATOM 4498 C CA . GLU A 1 546 ? 30.324 11.975 -9.397 1.00 28.08 546 GLU A CA 1
ATOM 4499 C C . GLU A 1 546 ? 30.708 10.487 -9.437 1.00 28.08 546 GLU A C 1
ATOM 4501 O O . GLU A 1 546 ? 31.568 10.021 -8.691 1.00 28.08 546 GLU A O 1
ATOM 4506 N N . SER A 1 547 ? 30.042 9.723 -10.302 1.00 31.28 547 SER A N 1
ATOM 4507 C CA . SER A 1 547 ? 30.318 8.305 -10.547 1.00 31.28 547 SER A CA 1
ATOM 4508 C C . SER A 1 547 ? 31.735 8.104 -11.111 1.00 31.28 547 SER A C 1
ATOM 4510 O O . SER A 1 547 ? 32.019 8.658 -12.179 1.00 31.28 547 SER A O 1
ATOM 4512 N N . PRO A 1 548 ? 32.604 7.269 -10.515 1.00 30.28 548 PRO A N 1
ATOM 4513 C CA . PRO A 1 548 ? 33.950 7.075 -11.028 1.00 30.28 548 PRO A CA 1
ATOM 4514 C C . PRO A 1 548 ? 34.038 5.808 -11.885 1.00 30.28 548 PRO A C 1
ATOM 4516 O O . PRO A 1 548 ? 34.806 4.932 -11.543 1.00 30.28 548 PRO A O 1
ATOM 4519 N N . TYR A 1 549 ? 33.280 5.670 -12.980 1.00 32.75 549 TYR A N 1
ATOM 4520 C CA . TYR A 1 549 ? 33.544 4.613 -13.977 1.00 32.75 549 TYR A CA 1
ATOM 4521 C C . TYR A 1 549 ? 33.084 5.044 -15.374 1.00 32.75 549 TYR A C 1
ATOM 4523 O O . TYR A 1 549 ? 31.958 4.791 -15.796 1.00 32.75 549 TYR A O 1
ATOM 4531 N N . ARG A 1 550 ? 33.985 5.699 -16.113 1.00 30.25 550 ARG A N 1
ATOM 4532 C CA . ARG A 1 550 ? 33.949 5.740 -17.579 1.00 30.25 550 ARG A CA 1
ATOM 4533 C C . ARG A 1 550 ? 34.811 4.576 -18.061 1.00 30.25 550 ARG A C 1
ATOM 4535 O O . ARG A 1 550 ? 36.032 4.678 -18.041 1.00 30.25 550 ARG A O 1
ATOM 4542 N N . PHE A 1 551 ? 34.183 3.474 -18.449 1.00 35.34 551 PHE A N 1
ATOM 4543 C CA . PHE A 1 551 ? 34.822 2.519 -19.345 1.00 35.34 551 PHE A CA 1
ATOM 4544 C C . PHE A 1 551 ? 34.467 2.948 -20.766 1.00 35.34 551 PHE A C 1
ATOM 4546 O O . PHE A 1 551 ? 33.301 2.912 -21.157 1.00 35.34 551 PHE A O 1
ATOM 4553 N N . GLU A 1 552 ? 35.463 3.424 -21.507 1.00 28.31 552 GLU A N 1
ATOM 4554 C CA . GLU A 1 552 ? 35.393 3.406 -22.965 1.00 28.31 552 GLU A CA 1
ATOM 4555 C C . GLU A 1 552 ? 35.483 1.932 -23.404 1.00 28.31 552 GLU A C 1
ATOM 4557 O O . GLU A 1 552 ? 36.335 1.204 -22.882 1.00 28.31 552 GLU A O 1
ATOM 4562 N N . PRO A 1 553 ? 34.586 1.446 -24.279 1.00 33.09 553 PRO A N 1
ATOM 4563 C CA . PRO A 1 553 ? 34.744 0.130 -24.885 1.00 33.09 553 PRO A CA 1
ATOM 4564 C C . PRO A 1 553 ? 35.917 0.153 -25.890 1.00 33.09 553 PRO A C 1
ATOM 4566 O O . PRO A 1 553 ? 36.271 1.239 -26.356 1.00 33.09 553 PRO A O 1
ATOM 4569 N N . PRO A 1 554 ? 36.534 -1.005 -26.198 1.00 37.78 554 PRO A N 1
ATOM 4570 C CA . PRO A 1 554 ? 37.582 -1.099 -27.216 1.00 37.78 554 PRO A CA 1
ATOM 4571 C C . PRO A 1 554 ? 37.112 -0.662 -28.607 1.00 37.78 554 PRO A C 1
ATOM 4573 O O . PRO A 1 554 ? 35.914 -0.867 -28.922 1.00 37.78 554 PRO A O 1
#

InterPro domains:
  IPR032751 Protein fuseless [PF15993] (348-481)
  IPR032751 Protein fuseless [PTHR35270] (353-482)

pLDDT: mean 78.41, std 19.14, range [27.02, 97.88]

Sequence (554 aa):
MSYEYSKKCEKFLLKKIFNNENSLKIFQCLSELYFCNLKEINNLVSNINIHSLSLKSADFISAFSFFKYTPNLKIFNLITTTSYLHDKLDKDLDLSKIKLEKLYLTLKIDASDSLIGGRQFRLLINLIKQFSSSLIYLSLNLSVIKIGTYNDIQFNGIQLQQQLLESMIQLKQFHLYANLWDYLLDIKSILSTFENQFWFDHNWSIGMHGHYLYTLPFHFDKLYDFIDFDDIKSNNSNILNYPWTWYHVTSINFSSSSKLNLNLIKQLKIKMPNLISITFNSFSFPYFETTKDSSISDDKLQKIDITLDSVTTVQFEDESMKDIKQWILDILPNLKHLILSGTTQFFPQTNRFWQYTFDFVFYEIVEAPLVVIAWRGLYNLSDLYIYPDNKLISMLISFTIGYSFFFLLALLQIPIIQCLIKYHHNLIHIFISNLCHLIAFVSVVQIWRSLWMMCDEYINIPGYHQLTLWLCYIGAYILLTCGLTACSLNGPGGGKDNYIDDQPILLCKFDYFSTLLKSQSGHLKLSKGVDLGPDSSSIETIMPVESPYRFEPP

Radius of gyration: 34.68 Å; chains: 1; bounding box: 85×74×93 Å

Secondary structure (DSSP, 8-state):
-HHHHHHHHHHHHHHHHTSTT----EEEEEEEE----GGGGGGS-S----SEEEEEES-HHHHHHGGGT-TT--EEEEEE------S---TT--GGG----EEEEEE---TTSPPB-HHHHHHHHHHHHTTTTT-SEEEEEEEEEE--STT--TT-HHHIIIIIGGG-TT--EEEEEEEEE-TT--HHHHHHTT-SHHHHHTT-EEEEETTEEEEES---SEEEEE--GGG-EESSGGGGGSGGGGTT--EEEE-TT----HHHHHHHHHH-TT--EEEE-SS--------S-TT--GGGGGG-----TT--EEEESSS--TTTHHHHHHH-TT--EEEE---------HHHHHHHHHHHHHIIIIIHHHHHHHHHHHHHHHHHHS-TT-HHHHHHHHHHHHHHHHHHHHHHHHHHHHHHGGGTTSHHHHHHHHHHHHHHHHHHHHHHHHHHHHIIIIIPPTT-HHHHHHHHHHHHHHHHHHTT-GGGGG-TTSS-------S---SS---HHHHHHHHHHTT--------PPS--------------------

Organism: NCBI:txid392033

Foldseek 3Di:
DVVVVVLVVVVVVCCVCQPPPDPEQEEADPDEDDDPVCVVVVPGDQEHAHQEYADEYQDPLVQLVCCSRHLNHAYYAYAYEDLDDDPCNPPPDQLLSRQHAEYHYAYHYDPPDDANALVNLLVVQVVLLSNQARYQYYAEHAPEHEQPDPVSPSLQLVNCCVRHVVSRPNHLYYKDKHFYDDPDDPPVVRQVSCLDVVCVVSVWKWKDADRIIITWLHQDQEAEQDAALVRMDISDPVRSPDLSSQANHQEYEHHLNHADELVRLVCCVRNHVNHAEYEYPDDNDNPPCPVPPPPPPPVNLVPSPRASANHQYYEYQDDPPPPCVVVCCSRHVNHNYYHDNDPPPPPPPPVVVVVVVVVVVCCVVPVVVVLVVVLVVLLVVLCVPQPVPDLVSSLVVLQVLLVVLVVVLLVCLVVLVVVLVVVVPDPVNVVVVVVNVVSNSSSVSSNVSSVVSCCVPPQQDVPPNVVSVVCVVVVVCVVCVVLVNNQCVVPPPSDDPVPPDPDPDRPDDDCSCVVVVVVVVVVPPPPPDDDDDDDDDDDDDDDDDDDPDDDDDD